Protein AF-A0AAU5LEP9-F1 (afdb_monomer)

Structure (mmCIF, N/CA/C/O backbone):
data_AF-A0AAU5LEP9-F1
#
_entry.id   AF-A0AAU5LEP9-F1
#
loop_
_atom_site.group_PDB
_atom_site.id
_atom_site.type_symbol
_atom_site.label_atom_id
_atom_site.label_alt_id
_atom_site.label_comp_id
_atom_site.label_asym_id
_atom_site.label_entity_id
_atom_site.label_seq_id
_atom_site.pdbx_PDB_ins_code
_atom_site.Cartn_x
_atom_site.Cartn_y
_atom_site.Cartn_z
_atom_site.occupancy
_atom_site.B_iso_or_equiv
_atom_site.auth_seq_id
_atom_site.auth_comp_id
_atom_site.auth_asym_id
_atom_site.auth_atom_id
_atom_site.pdbx_PDB_model_num
ATOM 1 N N . MET A 1 1 ? 32.555 8.296 -29.592 1.00 71.25 1 MET A N 1
ATOM 2 C CA . MET A 1 1 ? 33.425 7.121 -29.813 1.00 71.25 1 MET A CA 1
ATOM 3 C C . MET A 1 1 ? 34.343 7.426 -30.982 1.00 71.25 1 MET A C 1
ATOM 5 O O . MET A 1 1 ? 33.878 8.057 -31.926 1.00 71.25 1 MET A O 1
ATOM 9 N N . ASP A 1 2 ? 35.623 7.066 -30.902 1.00 77.25 2 ASP A N 1
ATOM 10 C CA . ASP A 1 2 ? 36.564 7.292 -32.003 1.00 77.25 2 ASP A CA 1
ATOM 11 C C . ASP A 1 2 ? 36.449 6.210 -33.101 1.00 77.25 2 ASP A C 1
ATOM 13 O O . ASP A 1 2 ? 35.769 5.192 -32.953 1.00 77.25 2 ASP A O 1
ATOM 17 N N . ALA A 1 3 ? 37.080 6.459 -34.250 1.00 83.44 3 ALA A N 1
ATOM 18 C CA . ALA A 1 3 ? 37.049 5.555 -35.401 1.00 83.44 3 ALA A CA 1
ATOM 19 C C . ALA A 1 3 ? 37.913 4.290 -35.219 1.00 83.44 3 ALA A C 1
ATOM 21 O O . ALA A 1 3 ? 37.859 3.381 -36.049 1.00 83.44 3 ALA A O 1
ATOM 22 N N . GLU A 1 4 ? 38.764 4.240 -34.196 1.00 87.69 4 GLU A N 1
ATOM 23 C CA . GLU A 1 4 ? 39.591 3.075 -33.886 1.00 87.69 4 GLU A CA 1
ATOM 24 C C . GLU A 1 4 ? 38.770 2.035 -33.127 1.00 87.69 4 GLU A C 1
ATOM 26 O O . GLU A 1 4 ? 38.706 0.884 -33.559 1.00 87.69 4 GLU A O 1
ATOM 31 N N . GLU A 1 5 ? 38.027 2.462 -32.108 1.00 88.69 5 GLU A N 1
ATOM 32 C CA . GLU A 1 5 ? 37.126 1.592 -31.355 1.00 88.69 5 GLU A CA 1
ATOM 33 C C . GLU A 1 5 ? 36.006 1.040 -32.245 1.00 88.69 5 GLU A C 1
ATOM 35 O O . GLU A 1 5 ? 35.699 -0.150 -32.204 1.00 88.69 5 GLU A O 1
ATOM 40 N N . ALA A 1 6 ? 35.456 1.856 -33.153 1.00 90.12 6 ALA A N 1
ATOM 41 C CA . ALA A 1 6 ? 34.481 1.369 -34.128 1.00 90.12 6 ALA A CA 1
ATOM 42 C C . ALA A 1 6 ? 35.059 0.253 -35.024 1.00 90.12 6 ALA A C 1
ATOM 44 O O . ALA A 1 6 ? 34.376 -0.740 -35.278 1.00 90.12 6 ALA A O 1
ATOM 45 N N . ARG A 1 7 ? 36.312 0.383 -35.487 1.00 92.25 7 ARG A N 1
ATOM 46 C CA . ARG A 1 7 ? 36.990 -0.655 -36.289 1.00 92.25 7 ARG A CA 1
ATOM 47 C C . ARG A 1 7 ? 37.258 -1.915 -35.473 1.00 92.25 7 ARG A C 1
ATOM 49 O O . ARG A 1 7 ? 37.045 -3.010 -35.985 1.00 92.25 7 ARG A O 1
ATOM 56 N N . ARG A 1 8 ? 37.671 -1.760 -34.214 1.00 92.94 8 ARG A N 1
ATOM 57 C CA . ARG A 1 8 ? 37.879 -2.874 -33.285 1.00 92.94 8 ARG A CA 1
ATOM 58 C C . ARG A 1 8 ? 36.593 -3.667 -33.055 1.00 92.94 8 ARG A C 1
ATOM 60 O O . ARG A 1 8 ? 36.632 -4.889 -33.128 1.00 92.94 8 ARG A O 1
ATOM 67 N N . LEU A 1 9 ? 35.465 -2.988 -32.838 1.00 93.62 9 LEU A N 1
ATOM 68 C CA . LEU A 1 9 ? 34.163 -3.643 -32.680 1.00 93.62 9 LEU A CA 1
ATOM 69 C C . LEU A 1 9 ? 3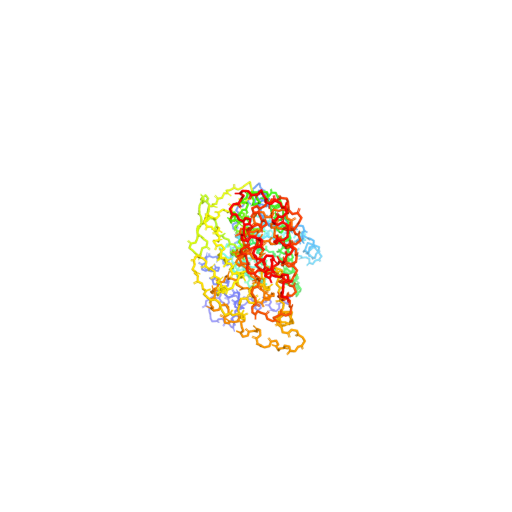3.756 -4.417 -33.941 1.00 93.62 9 LEU A C 1
ATOM 71 O O . LEU A 1 9 ? 33.278 -5.538 -33.823 1.00 93.62 9 LEU A O 1
ATOM 75 N N . ASN A 1 10 ? 33.983 -3.865 -35.141 1.00 94.06 10 ASN A N 1
ATOM 76 C CA . ASN A 1 10 ? 33.686 -4.579 -36.392 1.00 94.06 10 ASN A CA 1
ATOM 77 C C . ASN A 1 10 ? 34.559 -5.836 -36.559 1.00 94.06 10 ASN A C 1
ATOM 79 O O . ASN A 1 10 ? 34.037 -6.887 -36.911 1.00 94.06 10 ASN A O 1
ATOM 83 N N . ALA A 1 11 ? 35.860 -5.751 -36.259 1.00 93.31 11 ALA A N 1
ATOM 84 C CA . ALA A 1 11 ? 36.746 -6.915 -36.315 1.00 93.31 11 ALA A CA 1
ATOM 85 C C . ALA A 1 11 ? 36.320 -8.005 -35.318 1.00 93.31 11 ALA A C 1
ATOM 87 O O . ALA A 1 11 ? 36.227 -9.172 -35.686 1.00 93.31 11 ALA A O 1
ATOM 88 N N . LEU A 1 12 ? 35.992 -7.617 -34.080 1.00 93.69 12 LEU A N 1
ATOM 89 C CA . LEU A 1 12 ? 35.487 -8.540 -33.064 1.00 93.69 12 LEU A CA 1
ATOM 90 C C . LEU A 1 12 ? 34.179 -9.214 -33.503 1.00 93.69 12 LEU A C 1
ATOM 92 O O . LEU A 1 12 ? 34.022 -10.422 -33.348 1.00 93.69 12 LEU A O 1
ATOM 96 N N . TYR A 1 13 ? 33.251 -8.444 -34.067 1.00 95.12 13 TYR A N 1
ATOM 97 C CA . TYR A 1 13 ? 31.997 -8.959 -34.606 1.00 95.12 13 TYR A CA 1
ATOM 98 C C . TYR A 1 13 ? 32.233 -10.013 -35.700 1.00 95.12 13 TYR A C 1
ATOM 100 O O . TYR A 1 13 ? 31.661 -11.102 -35.638 1.00 95.12 13 TYR A O 1
ATOM 108 N N . ASP A 1 14 ? 33.122 -9.733 -36.659 1.00 93.75 14 ASP A N 1
ATOM 109 C CA . ASP A 1 14 ? 33.460 -10.666 -37.741 1.00 93.75 14 ASP A CA 1
ATOM 110 C C . ASP A 1 14 ? 34.124 -11.946 -37.224 1.00 93.75 14 ASP A C 1
ATOM 112 O O . ASP A 1 14 ? 33.828 -13.040 -37.705 1.00 93.75 14 ASP A O 1
ATOM 116 N N . GLU A 1 15 ? 34.997 -11.831 -36.223 1.00 92.25 15 GLU A N 1
ATOM 117 C CA . GLU A 1 15 ? 35.647 -12.981 -35.593 1.00 92.25 15 GLU A CA 1
ATOM 118 C C . GLU A 1 15 ? 34.644 -13.893 -34.876 1.00 92.25 15 GLU A C 1
ATOM 120 O O . GLU A 1 15 ? 34.726 -15.118 -35.006 1.00 92.25 15 GLU A O 1
ATOM 125 N N . VAL A 1 16 ? 33.696 -13.305 -34.138 1.00 89.75 16 VAL A N 1
ATOM 126 C CA . VAL A 1 16 ? 32.682 -14.048 -33.377 1.00 89.75 16 VAL A CA 1
ATOM 127 C C . VAL A 1 16 ? 31.670 -14.711 -34.312 1.00 89.75 16 VAL A C 1
ATOM 129 O O . VAL A 1 16 ? 31.417 -15.908 -34.176 1.00 89.75 16 VAL A O 1
ATOM 132 N N . LEU A 1 17 ? 31.118 -13.981 -35.287 1.00 89.31 17 LEU A N 1
ATOM 133 C CA . LEU A 1 17 ? 30.141 -14.550 -36.226 1.00 89.31 17 LEU A CA 1
ATOM 134 C C . LEU A 1 17 ? 30.777 -15.469 -37.277 1.00 89.31 17 LEU A C 1
ATOM 136 O O . LEU A 1 17 ? 30.109 -16.362 -37.795 1.00 89.31 17 LEU A O 1
ATOM 140 N N . GLY A 1 18 ? 32.069 -15.303 -37.566 1.00 84.94 18 GLY A N 1
ATOM 141 C CA . GLY A 1 18 ? 32.828 -16.166 -38.473 1.00 84.94 18 GLY A CA 1
ATOM 142 C C . GLY A 1 18 ? 33.143 -17.563 -37.918 1.00 84.94 18 GLY A C 1
ATOM 143 O O . GLY A 1 18 ? 33.722 -18.377 -38.636 1.00 84.94 18 GLY A O 1
ATOM 144 N N . GLY A 1 19 ? 32.794 -17.859 -36.657 1.00 74.88 19 GLY A N 1
ATOM 145 C CA . GLY A 1 19 ? 32.989 -19.174 -36.026 1.00 74.88 19 GLY A CA 1
ATOM 146 C C . GLY A 1 19 ? 34.446 -19.516 -35.681 1.00 74.88 19 GLY A C 1
ATOM 147 O O . GLY A 1 19 ? 34.755 -20.668 -35.366 1.00 74.88 19 GLY A O 1
ATOM 148 N N . GLY A 1 20 ? 35.350 -18.535 -35.760 1.00 75.25 20 GLY A N 1
ATOM 149 C CA . GLY A 1 20 ? 36.759 -18.670 -35.396 1.00 75.25 20 GLY A CA 1
ATOM 150 C C . GLY A 1 20 ? 37.016 -18.447 -33.903 1.00 75.25 20 GLY A C 1
ATOM 151 O O . GLY A 1 20 ? 36.117 -18.151 -33.120 1.00 75.25 20 GLY A O 1
ATOM 152 N N . ARG A 1 21 ? 38.282 -18.565 -33.483 1.00 76.06 21 ARG A N 1
ATOM 153 C CA . ARG A 1 21 ? 38.690 -18.148 -32.134 1.00 76.06 21 ARG A CA 1
ATOM 154 C C . ARG A 1 21 ? 38.796 -16.623 -32.098 1.00 76.06 21 ARG A C 1
ATOM 156 O O . ARG A 1 21 ? 39.754 -16.083 -32.645 1.00 76.06 21 ARG A O 1
ATOM 163 N N . ALA A 1 22 ? 37.842 -15.965 -31.445 1.00 82.69 22 ALA A N 1
ATOM 164 C CA . ALA A 1 22 ? 37.848 -14.515 -31.283 1.00 82.69 22 ALA A CA 1
ATOM 165 C C . ALA A 1 22 ? 39.036 -14.032 -30.433 1.00 82.69 22 ALA A C 1
ATOM 167 O O . ALA A 1 22 ? 39.477 -14.702 -29.492 1.00 82.69 22 ALA A O 1
ATOM 168 N N . SER A 1 23 ? 39.566 -12.865 -30.792 1.00 81.88 23 SER A N 1
ATOM 169 C CA . SER A 1 23 ? 40.696 -12.204 -30.133 1.00 81.88 23 SER A CA 1
ATOM 170 C C . SER A 1 23 ? 40.325 -11.575 -28.786 1.00 81.88 23 SER A C 1
ATOM 172 O O . SER A 1 23 ? 41.196 -11.363 -27.941 1.00 81.88 23 SER A O 1
ATOM 174 N N . ALA A 1 24 ? 39.036 -11.308 -28.573 1.00 88.38 24 ALA A N 1
ATOM 175 C CA . ALA A 1 24 ? 38.449 -10.813 -27.336 1.00 88.38 24 ALA A CA 1
ATOM 176 C C . ALA A 1 24 ? 37.007 -11.327 -27.193 1.00 88.38 24 ALA A C 1
ATOM 178 O O . ALA A 1 24 ? 36.455 -11.919 -28.118 1.00 88.38 24 ALA A O 1
ATOM 179 N N . GLU A 1 25 ? 36.392 -11.081 -26.039 1.00 88.69 25 GLU A N 1
ATOM 180 C CA . GLU A 1 25 ? 34.965 -11.334 -25.825 1.00 88.69 25 GLU A CA 1
ATOM 181 C C . GLU A 1 25 ? 34.179 -10.014 -25.922 1.00 88.69 25 GLU A C 1
ATOM 183 O O . GLU A 1 25 ? 34.661 -8.984 -25.430 1.00 88.69 25 GLU A O 1
ATOM 188 N N . PRO A 1 26 ? 32.981 -10.008 -26.543 1.00 92.38 26 PRO A N 1
ATOM 189 C CA . PRO A 1 26 ? 32.075 -8.865 -26.477 1.00 92.38 26 PRO A CA 1
ATOM 190 C C . PRO A 1 26 ? 31.687 -8.544 -25.029 1.00 92.38 26 PRO A C 1
ATOM 192 O O . PRO A 1 26 ? 31.791 -9.388 -24.137 1.00 92.38 26 PRO A O 1
ATOM 195 N N . ARG A 1 27 ? 31.179 -7.327 -24.783 1.00 95.44 27 ARG A N 1
ATOM 196 C CA . ARG A 1 27 ? 30.597 -6.997 -23.470 1.00 95.44 27 ARG A CA 1
ATOM 197 C C . ARG A 1 27 ? 29.528 -8.044 -23.111 1.00 95.44 27 ARG A C 1
ATOM 199 O O . ARG A 1 27 ? 28.747 -8.385 -23.998 1.00 95.44 27 ARG A O 1
ATOM 206 N N . PRO A 1 28 ? 29.414 -8.492 -21.846 1.00 96.69 28 PRO A N 1
ATOM 207 C CA . PRO A 1 28 ? 28.489 -9.567 -21.473 1.00 96.69 28 PRO A CA 1
ATOM 208 C C . PRO A 1 28 ? 27.051 -9.350 -21.964 1.00 96.69 28 PRO A C 1
ATOM 210 O O . PRO A 1 28 ? 26.489 -10.219 -22.620 1.00 96.69 28 PRO A O 1
ATOM 213 N N . VAL A 1 29 ? 26.507 -8.141 -21.777 1.00 97.06 29 VAL A N 1
ATOM 214 C CA . VAL A 1 29 ? 25.155 -7.780 -22.246 1.00 97.06 29 VAL A CA 1
ATOM 215 C C . VAL A 1 29 ? 24.982 -7.919 -23.767 1.00 97.06 29 VAL A C 1
ATOM 217 O O . VAL A 1 29 ? 23.912 -8.302 -24.233 1.00 97.06 29 VAL A O 1
ATOM 220 N N . VAL A 1 30 ? 26.038 -7.647 -24.542 1.00 97.94 30 VAL A N 1
ATOM 221 C CA . VAL A 1 30 ? 26.045 -7.768 -26.007 1.00 97.94 30 VAL A CA 1
ATOM 222 C C . VAL A 1 30 ? 26.146 -9.235 -26.409 1.00 97.94 30 VAL A C 1
ATOM 224 O O . VAL A 1 30 ? 25.357 -9.685 -27.230 1.00 97.94 30 VAL A O 1
ATOM 227 N N . ALA A 1 31 ? 27.057 -9.999 -25.799 1.00 96.75 31 ALA A N 1
ATOM 228 C CA . ALA A 1 31 ? 27.207 -11.428 -26.071 1.00 96.75 31 ALA A CA 1
ATOM 229 C C . ALA A 1 31 ? 25.910 -12.208 -25.781 1.00 96.75 31 ALA A C 1
ATOM 231 O O . ALA A 1 31 ? 25.465 -13.007 -26.604 1.00 96.75 31 ALA A O 1
ATOM 232 N N . GLU A 1 32 ? 25.264 -11.929 -24.645 1.00 97.88 32 GLU A N 1
ATOM 233 C CA . GLU A 1 32 ? 23.975 -12.525 -24.279 1.00 97.88 32 GLU A CA 1
ATOM 234 C C . GLU A 1 32 ? 22.858 -12.125 -25.255 1.00 97.88 32 GLU A C 1
ATOM 236 O O . GLU A 1 32 ? 22.037 -12.959 -25.637 1.00 97.88 32 GLU A O 1
ATOM 241 N N . SER A 1 33 ? 22.832 -10.861 -25.688 1.00 98.19 33 SER A N 1
ATOM 242 C CA . SER A 1 33 ? 21.864 -10.370 -26.674 1.00 98.19 33 SER A CA 1
ATOM 243 C C . SER A 1 33 ? 22.073 -11.001 -28.056 1.00 98.19 33 SER A C 1
ATOM 245 O O . SER A 1 33 ? 21.102 -11.432 -28.681 1.00 98.19 33 SER A O 1
ATOM 247 N N . TRP A 1 34 ? 23.323 -11.150 -28.514 1.00 97.69 34 TRP A N 1
ATOM 248 C CA . TRP A 1 34 ? 23.648 -11.869 -29.752 1.00 97.69 34 TRP A CA 1
ATOM 249 C C . TRP A 1 34 ? 23.181 -13.313 -29.674 1.00 97.69 34 TRP A C 1
ATOM 251 O O . TRP A 1 34 ? 22.554 -13.803 -30.608 1.00 97.69 34 TRP A O 1
ATOM 261 N N . GLN A 1 35 ? 23.418 -13.984 -28.546 1.00 96.56 35 GLN A N 1
ATOM 262 C CA . GLN A 1 35 ? 22.963 -15.353 -28.344 1.00 96.56 35 GLN A CA 1
ATOM 263 C C . GLN A 1 35 ? 21.434 -15.471 -28.451 1.00 96.56 35 GLN A C 1
ATOM 265 O O . GLN A 1 35 ? 20.952 -16.358 -29.155 1.00 96.56 35 GLN A O 1
ATOM 270 N N . ARG A 1 36 ? 20.668 -14.584 -27.796 1.00 97.75 36 ARG A N 1
ATOM 271 C CA . ARG A 1 36 ? 19.194 -14.575 -27.885 1.00 97.75 36 ARG A CA 1
ATOM 272 C C . ARG A 1 36 ? 18.707 -14.293 -29.306 1.00 97.75 36 ARG A C 1
ATOM 274 O O . ARG A 1 36 ? 17.861 -15.020 -29.818 1.00 97.75 36 ARG A O 1
ATOM 281 N N . SER A 1 37 ? 19.290 -13.292 -29.955 1.00 97.88 37 SER A N 1
ATOM 282 C CA . SER A 1 37 ? 18.931 -12.870 -31.312 1.00 97.88 37 SER A CA 1
ATOM 283 C C . SER A 1 37 ? 19.222 -13.955 -32.362 1.00 97.88 37 SER A C 1
ATOM 285 O O . SER A 1 37 ? 18.387 -14.252 -33.212 1.00 97.88 37 SER A O 1
ATOM 287 N N . LEU A 1 38 ? 20.386 -14.609 -32.279 1.00 95.94 38 LEU A N 1
ATOM 288 C CA . LEU A 1 38 ? 20.758 -15.715 -33.168 1.00 95.94 38 LEU A CA 1
ATOM 289 C C . LEU A 1 38 ? 19.913 -16.968 -32.901 1.00 95.94 38 LEU A C 1
ATOM 291 O O . LEU A 1 38 ? 19.551 -17.675 -33.840 1.00 95.94 38 LEU A O 1
ATOM 295 N N . ALA A 1 39 ? 19.552 -17.235 -31.641 1.00 96.94 39 ALA A N 1
ATOM 296 C CA . ALA A 1 39 ? 18.616 -18.307 -31.300 1.00 96.94 39 ALA A CA 1
ATOM 297 C C . ALA A 1 39 ? 17.210 -18.057 -31.878 1.00 96.94 39 ALA A C 1
ATOM 299 O O . ALA A 1 39 ? 16.532 -19.013 -32.251 1.00 96.94 39 ALA A O 1
ATOM 300 N N . ALA A 1 40 ? 16.807 -16.789 -32.013 1.00 96.50 40 ALA A N 1
ATOM 301 C CA . ALA A 1 40 ? 15.598 -16.365 -32.720 1.00 96.50 40 ALA A CA 1
ATOM 302 C C . ALA A 1 40 ? 15.747 -16.350 -34.258 1.00 96.50 40 ALA A C 1
ATOM 304 O O . ALA A 1 40 ? 14.814 -15.973 -34.958 1.00 96.50 40 ALA A O 1
ATOM 305 N N . GLN A 1 41 ? 16.890 -16.801 -34.791 1.00 96.38 41 GLN A N 1
ATOM 306 C CA . GLN A 1 41 ? 17.184 -16.889 -36.226 1.00 96.38 41 GLN A CA 1
ATOM 307 C C . GLN A 1 41 ? 17.194 -15.539 -36.958 1.00 96.38 41 GLN A C 1
ATOM 309 O O . GLN A 1 41 ? 16.933 -15.485 -38.160 1.00 96.38 41 GLN A O 1
ATOM 314 N N . VAL A 1 42 ? 17.533 -14.453 -36.259 1.00 96.50 42 VAL A N 1
ATOM 315 C CA . VAL A 1 42 ? 17.738 -13.157 -36.912 1.00 96.50 42 VAL A CA 1
ATOM 316 C C . VAL A 1 42 ? 18.974 -13.224 -37.808 1.00 96.50 42 VAL A C 1
ATOM 318 O O . VAL A 1 42 ? 20.071 -13.538 -37.341 1.00 96.50 42 VAL A O 1
ATOM 321 N N . ASP A 1 43 ? 18.793 -12.901 -39.089 1.00 95.56 43 ASP A N 1
ATOM 322 C CA . ASP A 1 43 ? 19.881 -12.783 -40.060 1.00 95.56 43 ASP A CA 1
ATOM 323 C C . ASP A 1 43 ? 20.710 -11.511 -39.779 1.00 95.56 43 ASP A C 1
ATOM 325 O O . ASP A 1 43 ? 20.159 -10.407 -39.803 1.00 95.56 43 ASP A O 1
ATOM 329 N N . PRO A 1 44 ? 22.028 -11.611 -39.530 1.00 95.19 44 PRO A N 1
ATOM 330 C CA . PRO A 1 44 ? 22.898 -10.445 -39.374 1.00 95.19 44 PRO A CA 1
ATOM 331 C C . PRO A 1 44 ? 22.940 -9.499 -40.595 1.00 95.19 44 PRO A C 1
ATOM 333 O O . PRO A 1 44 ? 23.306 -8.328 -40.457 1.00 95.19 44 PRO A O 1
ATOM 336 N N . GLU A 1 45 ? 22.535 -9.976 -41.777 1.00 95.00 45 GLU A N 1
ATOM 337 C CA . GLU A 1 45 ? 22.407 -9.191 -43.014 1.00 95.00 45 GLU A CA 1
ATOM 338 C C . GLU A 1 45 ? 20.965 -8.722 -43.294 1.00 95.00 45 GLU A C 1
ATOM 340 O O . GLU A 1 45 ? 20.670 -8.251 -44.394 1.00 95.00 45 GLU A O 1
ATOM 345 N N . LEU A 1 46 ? 20.053 -8.833 -42.319 1.00 92.12 46 LEU A N 1
ATOM 346 C CA . LEU A 1 46 ? 18.643 -8.474 -42.482 1.00 92.12 46 LEU A CA 1
ATOM 347 C C . LEU A 1 46 ? 18.459 -7.035 -43.001 1.00 92.12 46 LEU A C 1
ATOM 349 O O . LEU A 1 46 ? 19.025 -6.068 -42.483 1.00 92.12 46 LEU A O 1
ATOM 353 N N . ASP A 1 47 ? 17.610 -6.890 -44.019 1.00 84.75 47 ASP A N 1
ATOM 354 C CA . ASP A 1 47 ? 17.372 -5.603 -44.673 1.00 84.75 47 ASP A CA 1
ATOM 355 C C . ASP A 1 47 ? 16.448 -4.673 -43.878 1.00 84.75 47 ASP A C 1
ATOM 357 O O . ASP A 1 47 ? 16.701 -3.467 -43.816 1.00 84.75 47 ASP A O 1
ATOM 361 N N . ALA A 1 48 ? 15.376 -5.215 -43.293 1.00 85.19 48 ALA A N 1
ATOM 362 C CA . ALA A 1 48 ? 14.384 -4.463 -42.530 1.00 85.19 48 ALA A CA 1
ATOM 363 C C . ALA A 1 48 ? 13.624 -5.373 -41.541 1.00 85.19 48 ALA A C 1
ATOM 365 O O . ALA A 1 48 ? 13.414 -6.550 -41.844 1.00 85.19 48 ALA A O 1
ATOM 366 N N . PRO A 1 49 ? 13.163 -4.835 -40.397 1.00 84.75 49 PRO A N 1
ATOM 367 C CA . PRO A 1 49 ? 12.280 -5.544 -39.485 1.00 84.75 49 PRO A CA 1
ATOM 368 C C . PRO A 1 49 ? 10.840 -5.636 -40.019 1.00 84.75 49 PRO A C 1
ATOM 370 O O . PRO A 1 49 ? 10.449 -4.874 -40.912 1.00 84.75 49 PRO A O 1
ATOM 373 N N . PRO A 1 50 ? 10.002 -6.503 -39.423 1.00 80.44 50 PRO A N 1
ATOM 374 C CA . PRO A 1 50 ? 8.566 -6.509 -39.671 1.00 80.44 50 PRO A CA 1
ATOM 375 C C . PRO A 1 50 ? 7.900 -5.169 -39.308 1.00 80.44 50 PRO A C 1
ATOM 377 O O . PRO A 1 50 ? 8.112 -4.620 -38.223 1.00 80.44 50 PRO A O 1
ATOM 380 N N . VAL A 1 51 ? 7.029 -4.678 -40.195 1.00 82.25 51 VAL A N 1
ATOM 381 C CA . VAL A 1 51 ? 6.107 -3.561 -39.926 1.00 82.25 51 VAL A CA 1
ATOM 382 C C . VAL A 1 51 ? 4.720 -4.137 -39.674 1.00 82.25 51 VAL A C 1
ATOM 384 O O . VAL A 1 51 ? 4.139 -4.757 -40.563 1.00 82.25 51 VAL A O 1
ATOM 387 N N . VAL A 1 52 ? 4.206 -3.957 -38.457 1.00 77.50 52 VAL A N 1
ATOM 388 C CA . VAL A 1 52 ? 2.974 -4.620 -37.994 1.00 77.50 52 VAL A CA 1
ATOM 389 C C . VAL A 1 52 ? 1.749 -3.728 -38.141 1.00 77.50 52 VAL A C 1
ATOM 391 O O . VAL A 1 52 ? 0.676 -4.219 -38.488 1.00 77.50 52 VAL A O 1
ATOM 394 N N . TYR A 1 53 ? 1.903 -2.419 -37.938 1.00 78.50 53 TYR A N 1
ATOM 395 C CA . TYR A 1 53 ? 0.801 -1.469 -38.058 1.00 78.50 53 TYR A CA 1
ATOM 396 C C . TYR A 1 53 ? 1.096 -0.390 -39.095 1.00 78.50 53 TYR A C 1
ATOM 398 O O . TYR A 1 53 ? 2.135 0.267 -39.058 1.00 78.50 53 TYR A O 1
ATOM 406 N N . GLY A 1 54 ? 0.135 -0.186 -39.997 1.00 75.12 54 GLY A N 1
ATOM 407 C CA . GLY A 1 54 ? 0.060 1.013 -40.822 1.00 75.12 54 GLY A CA 1
ATOM 408 C C . GLY A 1 54 ? -0.320 2.246 -39.995 1.00 75.12 54 GLY A C 1
ATOM 409 O O . GLY A 1 54 ? -0.762 2.148 -38.846 1.00 75.12 54 GLY A O 1
ATOM 410 N N . ALA A 1 55 ? -0.161 3.429 -40.593 1.00 72.00 55 ALA A N 1
ATOM 411 C CA . ALA A 1 55 ? -0.433 4.708 -39.930 1.00 72.00 55 ALA A CA 1
ATOM 412 C C . ALA A 1 55 ? -1.889 4.857 -39.438 1.00 72.00 55 ALA A C 1
ATOM 414 O O . ALA A 1 55 ? -2.144 5.590 -38.487 1.00 72.00 55 ALA A O 1
ATOM 415 N N . ASP A 1 56 ? -2.827 4.154 -40.070 1.00 74.38 56 ASP A N 1
ATOM 416 C CA . ASP A 1 56 ? -4.257 4.124 -39.763 1.00 74.38 56 ASP A CA 1
ATOM 417 C C . ASP A 1 56 ? -4.582 3.396 -38.450 1.00 74.38 56 ASP A C 1
ATOM 419 O O . ASP A 1 56 ? -5.461 3.833 -37.712 1.00 74.38 56 ASP A O 1
ATOM 423 N N . ARG A 1 57 ? -3.847 2.328 -38.118 1.00 82.69 57 ARG A N 1
ATOM 424 C CA . ARG A 1 57 ? -4.054 1.542 -36.888 1.00 82.69 57 ARG A CA 1
ATOM 425 C C . ARG A 1 57 ? -3.190 1.986 -35.715 1.00 82.69 57 ARG A C 1
ATOM 427 O O . ARG A 1 57 ? -3.564 1.785 -34.563 1.00 82.69 57 ARG A O 1
ATOM 434 N N . LEU A 1 58 ? -2.055 2.628 -35.987 1.00 90.12 58 LEU A N 1
ATOM 435 C CA . LEU A 1 58 ? -1.129 3.058 -34.941 1.00 90.12 58 LEU A CA 1
ATOM 436 C C . LEU A 1 58 ? -1.725 4.136 -34.017 1.00 90.12 58 LEU A C 1
ATOM 438 O O . LEU A 1 58 ? -1.340 4.223 -32.854 1.00 90.12 58 LEU A O 1
ATOM 442 N N . ALA A 1 59 ? -2.669 4.946 -34.506 1.00 90.00 59 ALA A N 1
ATOM 443 C CA . ALA A 1 59 ? -3.345 5.956 -33.691 1.00 90.00 59 ALA A CA 1
ATOM 444 C C . ALA A 1 59 ? -4.133 5.333 -32.522 1.00 90.00 59 ALA A C 1
ATOM 446 O O . ALA A 1 59 ? -3.990 5.790 -31.391 1.00 90.00 59 ALA A O 1
ATOM 447 N N . GLU A 1 60 ? -4.880 4.255 -32.781 1.00 90.06 60 GLU A N 1
ATOM 448 C CA . GLU A 1 60 ? -5.660 3.524 -31.768 1.00 90.06 60 GLU A CA 1
ATOM 449 C C . GLU A 1 60 ? -4.734 2.886 -30.716 1.00 90.06 60 GLU A C 1
ATOM 451 O O . GLU A 1 60 ? -4.956 2.997 -29.507 1.00 90.06 60 GLU A O 1
ATOM 456 N N . VAL A 1 61 ? -3.633 2.275 -31.173 1.00 92.75 61 VAL A N 1
ATOM 457 C CA . VAL A 1 61 ? -2.614 1.691 -30.286 1.00 92.75 61 VAL A CA 1
ATOM 458 C C . VAL A 1 61 ? -2.002 2.768 -29.387 1.00 92.75 61 VAL A C 1
ATOM 460 O O . VAL A 1 61 ? -1.923 2.583 -28.178 1.00 92.75 61 VAL A O 1
ATOM 463 N N . ARG A 1 62 ? -1.625 3.925 -29.947 1.00 95.12 62 ARG A N 1
ATOM 464 C CA . ARG A 1 62 ? -1.071 5.053 -29.182 1.00 95.12 62 ARG A CA 1
ATOM 465 C C . ARG A 1 62 ? -2.043 5.585 -28.141 1.00 95.12 62 ARG A C 1
ATOM 467 O O . ARG A 1 62 ? -1.620 5.841 -27.024 1.00 95.12 62 ARG A O 1
ATOM 474 N N . GLU A 1 63 ? -3.309 5.775 -28.500 1.00 93.75 63 GLU A N 1
ATOM 475 C CA . GLU A 1 63 ? -4.305 6.365 -27.600 1.00 93.75 63 GLU A CA 1
ATOM 476 C C . GLU A 1 63 ? -4.523 5.504 -26.350 1.00 93.75 63 GLU A C 1
ATOM 478 O O . GLU A 1 63 ? -4.575 6.033 -25.240 1.00 93.75 63 GLU A O 1
ATOM 483 N N . SER A 1 64 ? -4.566 4.182 -26.531 1.00 92.56 64 SER A N 1
ATOM 484 C CA . SER A 1 64 ? -4.744 3.213 -25.443 1.00 92.56 64 SER A CA 1
ATOM 485 C C . SER A 1 64 ? -3.473 2.923 -24.631 1.00 92.56 64 SER A C 1
ATOM 487 O O . SER A 1 64 ? -3.560 2.373 -23.532 1.00 92.56 64 SER A O 1
ATOM 489 N N . HIS A 1 65 ? -2.288 3.283 -25.136 1.00 97.00 65 HIS A N 1
ATOM 490 C CA . HIS A 1 65 ? -1.026 2.923 -24.497 1.00 97.00 65 HIS A CA 1
ATOM 491 C C . HIS A 1 65 ? -0.724 3.803 -23.265 1.00 97.00 65 HIS A C 1
ATOM 493 O O . HIS A 1 65 ? -0.754 5.032 -23.379 1.00 97.00 65 HIS A O 1
ATOM 499 N N . PRO A 1 66 ? -0.306 3.237 -22.111 1.00 95.75 66 PRO A N 1
ATOM 500 C CA . PRO A 1 66 ? -0.049 4.013 -20.890 1.00 95.75 66 PRO A CA 1
ATOM 501 C C . PRO A 1 66 ? 0.966 5.154 -21.065 1.00 95.75 66 PRO A C 1
ATOM 503 O O . PRO A 1 66 ? 0.802 6.237 -20.503 1.00 95.75 66 PRO A O 1
ATOM 506 N N . LEU A 1 67 ? 1.995 4.948 -21.898 1.00 97.50 67 LEU A N 1
ATOM 507 C CA . LEU A 1 67 ? 3.021 5.969 -22.163 1.00 97.50 67 LEU A CA 1
ATOM 508 C C . LEU A 1 67 ? 2.488 7.224 -22.874 1.00 97.50 67 LEU A C 1
ATOM 510 O O . LEU A 1 67 ? 3.140 8.266 -22.822 1.00 97.50 67 LEU A O 1
ATOM 514 N N . ASN A 1 68 ? 1.299 7.173 -23.482 1.00 97.56 68 ASN A N 1
ATOM 515 C CA . ASN A 1 68 ? 0.670 8.345 -24.091 1.00 97.56 68 ASN A CA 1
ATOM 516 C C . ASN A 1 68 ? 0.430 9.463 -23.064 1.00 97.56 68 ASN A C 1
ATOM 518 O O . ASN A 1 68 ? 0.671 10.635 -23.351 1.00 97.56 68 ASN A O 1
ATOM 522 N N . ALA A 1 69 ? 0.050 9.101 -21.832 1.00 96.38 69 ALA A N 1
ATOM 523 C CA . ALA A 1 69 ? -0.210 10.054 -20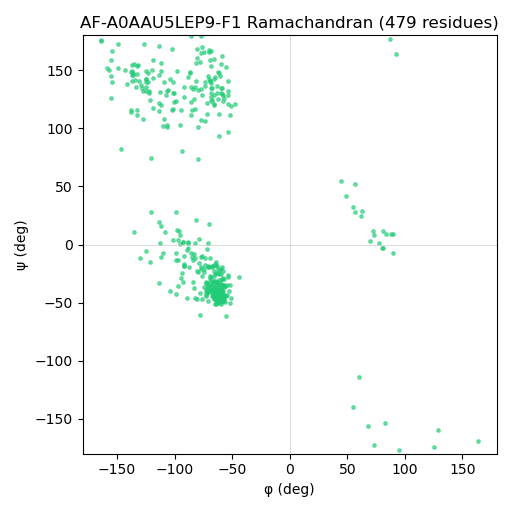.752 1.00 96.38 69 ALA A CA 1
ATOM 524 C C . ALA A 1 69 ? 1.049 10.816 -20.292 1.00 96.38 69 ALA A C 1
ATOM 526 O O . ALA A 1 69 ? 0.947 11.915 -19.746 1.00 96.38 69 ALA A O 1
ATOM 527 N N . VAL A 1 70 ? 2.238 10.254 -20.527 1.00 97.25 70 VAL A N 1
ATOM 528 C CA . VAL A 1 70 ? 3.535 10.829 -20.122 1.00 97.25 70 VAL A CA 1
ATOM 529 C C . VAL A 1 70 ? 4.401 11.271 -21.298 1.00 97.25 70 VAL A C 1
ATOM 531 O O . VAL A 1 70 ? 5.475 11.840 -21.099 1.00 97.25 70 VAL A O 1
ATOM 534 N N . LEU A 1 71 ? 3.905 11.116 -22.526 1.00 96.62 71 LEU A N 1
ATOM 535 C CA . LEU A 1 71 ? 4.564 11.595 -23.735 1.00 96.62 71 LEU A CA 1
ATOM 536 C C . LEU A 1 71 ? 4.950 13.087 -23.672 1.00 96.62 71 LEU A C 1
ATOM 538 O O . LEU A 1 71 ? 6.062 13.408 -24.093 1.00 96.62 71 LEU A O 1
ATOM 542 N N . PRO A 1 72 ? 4.132 14.016 -23.124 1.00 95.44 72 PRO A N 1
ATOM 543 C CA . PRO A 1 72 ? 4.539 15.419 -23.000 1.00 95.44 72 PRO A CA 1
ATOM 544 C C . PRO A 1 72 ? 5.812 15.618 -22.163 1.00 95.44 72 PRO A C 1
ATOM 546 O O . PRO A 1 72 ? 6.669 16.420 -22.529 1.00 95.44 72 PRO A O 1
ATOM 549 N N . VAL A 1 73 ? 5.960 14.859 -21.075 1.00 94.94 73 VAL A N 1
ATOM 550 C CA . VAL A 1 73 ? 7.134 14.911 -20.190 1.00 94.94 73 VAL A CA 1
ATOM 551 C C . VAL A 1 73 ? 8.366 14.334 -20.887 1.00 94.94 73 VAL A C 1
ATOM 553 O O . VAL A 1 73 ? 9.452 14.914 -20.811 1.00 94.94 73 VAL A O 1
ATOM 556 N N . LEU A 1 74 ? 8.195 13.235 -21.625 1.00 94.88 74 LEU A N 1
ATOM 557 C CA . LEU A 1 74 ? 9.265 12.640 -22.427 1.00 94.88 74 LEU A CA 1
ATOM 558 C C . LEU A 1 74 ? 9.748 13.609 -23.515 1.00 94.88 74 LEU A C 1
ATOM 560 O O . LEU A 1 74 ? 10.949 13.854 -23.622 1.00 94.88 74 LEU A O 1
ATOM 564 N N . ARG A 1 75 ? 8.822 14.257 -24.233 1.00 93.88 75 ARG A N 1
ATOM 565 C CA . ARG A 1 75 ? 9.136 15.300 -25.225 1.00 93.88 75 ARG A CA 1
ATOM 566 C C . ARG A 1 75 ? 9.905 16.466 -24.621 1.00 93.88 75 ARG A C 1
ATOM 568 O O . ARG A 1 75 ? 10.921 16.883 -25.170 1.00 93.88 75 ARG A O 1
ATOM 575 N N . GLN A 1 76 ? 9.441 16.980 -23.482 1.00 90.31 76 GLN A N 1
ATOM 576 C CA . GLN A 1 76 ? 10.094 18.099 -22.803 1.00 90.31 76 GLN A CA 1
ATOM 577 C C . GLN A 1 76 ? 11.528 17.756 -22.376 1.00 90.31 76 GLN A C 1
ATOM 579 O O . GLN A 1 76 ? 12.397 18.625 -22.390 1.00 90.31 76 GLN A O 1
ATOM 584 N N . THR A 1 77 ? 11.770 16.497 -22.008 1.00 89.06 77 THR A N 1
ATOM 585 C CA . THR A 1 77 ? 13.069 16.038 -21.504 1.00 89.06 77 THR A CA 1
ATOM 586 C C . THR A 1 77 ? 14.046 15.712 -22.631 1.00 89.06 77 THR A C 1
ATOM 588 O O . THR A 1 77 ? 15.240 15.967 -22.495 1.00 89.06 77 THR A O 1
ATOM 591 N N . LEU A 1 78 ? 13.558 15.133 -23.732 1.00 88.38 78 LEU A N 1
ATOM 592 C CA . LEU A 1 78 ? 14.413 14.497 -24.735 1.00 88.38 78 LEU A CA 1
ATOM 593 C C . LEU A 1 78 ? 14.426 15.196 -26.094 1.00 88.38 78 LEU A C 1
ATOM 595 O O . LEU A 1 78 ? 15.466 15.185 -26.747 1.00 88.38 78 LEU A O 1
ATOM 599 N N . THR A 1 79 ? 13.326 15.814 -26.535 1.00 78.50 79 THR A N 1
ATOM 600 C CA . THR A 1 79 ? 13.219 16.303 -27.921 1.00 78.50 79 THR A CA 1
ATOM 601 C C . THR A 1 79 ? 14.102 17.527 -28.182 1.00 78.50 79 THR A C 1
ATOM 603 O O . THR A 1 79 ? 14.762 17.578 -29.215 1.00 78.50 79 THR A O 1
ATOM 606 N N . SER A 1 80 ? 14.198 18.476 -27.241 1.00 71.62 80 SER A N 1
ATOM 607 C CA . SER A 1 80 ? 15.066 19.660 -27.391 1.00 71.62 80 SER A CA 1
ATOM 608 C C . SER A 1 80 ? 16.545 19.283 -27.517 1.00 71.62 80 SER A C 1
ATOM 610 O O . SER A 1 80 ? 17.246 19.771 -28.400 1.00 71.62 80 SER A O 1
ATOM 612 N N . ILE A 1 81 ? 17.002 18.347 -26.681 1.00 70.44 81 ILE A N 1
ATOM 613 C CA . ILE A 1 81 ? 18.373 17.829 -26.716 1.00 70.44 81 ILE A CA 1
ATOM 614 C C . ILE A 1 81 ? 18.595 16.996 -27.982 1.00 70.44 81 ILE A C 1
ATOM 616 O O . ILE A 1 81 ? 19.665 17.069 -28.583 1.00 70.44 81 ILE A O 1
ATOM 620 N N . ALA A 1 82 ? 17.599 16.218 -28.412 1.00 68.94 82 ALA A N 1
ATOM 621 C CA . ALA A 1 82 ? 17.702 15.407 -29.617 1.00 68.94 82 ALA A CA 1
ATOM 622 C C . ALA A 1 82 ? 17.862 16.264 -30.885 1.00 68.94 82 ALA A C 1
ATOM 624 O O . ALA A 1 82 ? 18.726 15.961 -31.711 1.00 68.94 82 ALA A O 1
ATOM 625 N N . ASP A 1 83 ? 17.100 17.353 -31.010 1.00 72.56 83 ASP A N 1
ATOM 626 C CA . ASP A 1 83 ? 17.189 18.270 -32.151 1.00 72.56 83 ASP A CA 1
ATOM 627 C C . ASP A 1 83 ? 18.555 18.968 -32.225 1.00 72.56 83 ASP A C 1
ATOM 629 O O . ASP A 1 83 ? 19.177 19.002 -33.289 1.00 72.56 83 ASP A O 1
ATOM 633 N N . GLU A 1 84 ? 19.068 19.468 -31.097 1.00 72.56 84 GLU A N 1
ATOM 634 C CA . GLU A 1 84 ? 20.365 20.157 -31.047 1.00 72.56 84 GLU A CA 1
ATOM 635 C C . GLU A 1 84 ? 21.556 19.198 -31.218 1.00 72.56 84 GLU A C 1
ATOM 637 O O . GLU A 1 84 ? 22.570 19.557 -31.820 1.00 72.56 84 GLU A O 1
ATOM 642 N N . ALA A 1 85 ? 21.440 17.959 -30.730 1.00 77.31 85 ALA A N 1
ATOM 643 C CA . ALA A 1 85 ? 22.534 16.991 -30.713 1.00 77.31 85 ALA A CA 1
ATOM 644 C C . ALA A 1 85 ? 22.546 16.020 -31.909 1.00 77.31 85 ALA A C 1
ATOM 646 O O . ALA A 1 85 ? 23.340 15.081 -31.901 1.00 77.31 85 ALA A O 1
ATOM 647 N N . SER A 1 86 ? 21.698 16.213 -32.929 1.00 87.31 86 SER A N 1
ATOM 648 C CA . SER A 1 86 ? 21.551 15.274 -34.058 1.00 87.31 86 SER A CA 1
ATOM 649 C C . SER A 1 86 ? 21.187 13.848 -33.609 1.00 87.31 86 SER A C 1
ATOM 651 O O . SER A 1 86 ? 21.818 12.870 -34.021 1.00 87.31 86 SER A O 1
ATOM 653 N N . HIS A 1 87 ? 20.142 13.729 -32.790 1.00 92.44 87 HIS A N 1
ATOM 654 C CA . HIS A 1 87 ? 19.544 12.461 -32.370 1.00 92.44 87 HIS A CA 1
ATOM 655 C C . HIS A 1 87 ? 18.034 12.435 -32.648 1.00 92.44 87 HIS A C 1
ATOM 657 O O . HIS A 1 87 ? 17.418 13.435 -33.020 1.00 92.44 87 HIS A O 1
ATOM 663 N N . ILE A 1 88 ? 17.436 11.267 -32.444 1.00 94.81 88 ILE A N 1
ATOM 664 C CA . ILE A 1 88 ? 15.994 11.060 -32.361 1.00 94.81 88 ILE A CA 1
ATOM 665 C C . ILE A 1 88 ? 15.652 10.373 -31.043 1.00 94.81 88 ILE A C 1
ATOM 667 O O . ILE A 1 88 ? 16.384 9.500 -30.584 1.00 94.81 88 ILE A O 1
ATOM 671 N N . MET A 1 89 ? 14.528 10.764 -30.459 1.00 96.06 89 MET A N 1
ATOM 672 C CA . MET A 1 89 ? 13.836 10.019 -29.419 1.00 96.06 89 MET A CA 1
ATOM 673 C C . MET A 1 89 ? 12.940 8.969 -30.078 1.00 96.06 89 MET A C 1
ATOM 675 O O . MET A 1 89 ? 12.182 9.283 -31.000 1.00 96.06 89 MET A O 1
ATOM 679 N N . VAL A 1 90 ? 12.995 7.743 -29.571 1.00 97.56 90 VAL A N 1
ATOM 680 C CA . VAL A 1 90 ? 12.127 6.631 -29.959 1.00 97.56 90 VAL A CA 1
ATOM 681 C C . VAL A 1 90 ? 11.458 6.084 -28.704 1.00 97.56 90 VAL A C 1
ATOM 683 O O . VAL A 1 90 ? 12.100 5.923 -27.672 1.00 97.56 90 VAL A O 1
ATOM 686 N N . ILE A 1 91 ? 10.158 5.816 -28.771 1.00 98.38 91 ILE A N 1
ATOM 687 C CA . ILE A 1 91 ? 9.406 5.194 -27.679 1.00 98.38 91 ILE A CA 1
ATOM 688 C C . ILE A 1 91 ? 8.721 3.947 -28.225 1.00 98.38 91 ILE A C 1
ATOM 690 O O . ILE A 1 91 ? 8.079 4.005 -29.278 1.00 98.38 91 ILE A O 1
ATOM 694 N N . THR A 1 92 ? 8.848 2.842 -27.498 1.00 98.38 92 THR A N 1
ATOM 695 C CA . THR A 1 92 ? 8.282 1.535 -27.853 1.00 98.38 92 THR A CA 1
ATOM 696 C C . THR A 1 92 ? 7.290 1.039 -26.809 1.00 98.38 92 THR A C 1
ATOM 698 O O . THR A 1 92 ? 7.341 1.483 -25.660 1.00 98.38 92 THR A O 1
ATOM 701 N N . ASP A 1 93 ? 6.403 0.122 -27.199 1.00 98.00 93 ASP A N 1
ATOM 702 C CA . ASP A 1 93 ? 5.673 -0.721 -26.247 1.00 98.00 93 ASP A CA 1
ATOM 703 C C . ASP A 1 93 ? 6.560 -1.857 -25.696 1.00 98.00 93 ASP A C 1
ATOM 705 O O . ASP A 1 93 ? 7.733 -1.997 -26.054 1.00 98.00 93 ASP A O 1
ATOM 709 N N . ALA A 1 94 ? 6.003 -2.689 -24.813 1.00 97.75 94 ALA A N 1
ATOM 710 C CA . ALA A 1 94 ? 6.717 -3.815 -24.203 1.00 97.75 94 ALA A CA 1
ATOM 711 C C . ALA A 1 94 ? 7.165 -4.904 -25.202 1.00 97.75 94 ALA A C 1
ATOM 713 O O . ALA A 1 94 ? 8.029 -5.716 -24.872 1.00 97.75 94 ALA A O 1
ATOM 714 N N . HIS A 1 95 ? 6.594 -4.930 -26.409 1.00 96.44 95 HIS A N 1
ATOM 715 C CA . HIS A 1 95 ? 6.931 -5.866 -27.482 1.00 96.44 95 HIS A CA 1
ATOM 716 C C . HIS A 1 95 ? 7.915 -5.268 -28.498 1.00 96.44 95 HIS A C 1
ATOM 718 O O . HIS A 1 95 ? 8.248 -5.914 -29.489 1.00 96.44 95 HIS A O 1
ATOM 724 N N . GLY A 1 96 ? 8.399 -4.045 -28.268 1.00 97.00 96 GLY A N 1
ATOM 725 C CA . GLY A 1 96 ? 9.325 -3.365 -29.164 1.00 97.00 96 GLY A CA 1
ATOM 726 C C . GLY A 1 96 ? 8.654 -2.704 -30.366 1.00 97.00 96 GLY A C 1
ATOM 727 O O . GLY A 1 96 ? 9.361 -2.281 -31.279 1.00 97.00 96 GLY A O 1
ATOM 728 N N . LEU A 1 97 ? 7.323 -2.581 -30.399 1.00 97.19 97 LEU A N 1
ATOM 729 C CA . LEU A 1 97 ? 6.631 -1.809 -31.429 1.00 97.19 97 LEU A CA 1
ATOM 730 C C . LEU A 1 97 ? 6.940 -0.326 -31.245 1.00 97.19 97 LEU A C 1
ATOM 732 O O . LEU A 1 97 ? 6.649 0.247 -30.197 1.00 97.19 97 LEU A O 1
ATOM 736 N N . ILE A 1 98 ? 7.467 0.328 -32.278 1.00 97.75 98 ILE A N 1
ATOM 737 C CA . ILE A 1 98 ? 7.745 1.763 -32.230 1.00 97.75 98 ILE A CA 1
ATOM 738 C C . ILE A 1 98 ? 6.438 2.547 -32.280 1.00 97.75 98 ILE A C 1
ATOM 740 O O . ILE A 1 98 ? 5.757 2.604 -33.307 1.00 97.75 98 ILE A O 1
ATOM 744 N N . LEU A 1 99 ? 6.133 3.209 -31.168 1.00 97.31 99 LEU A N 1
ATOM 745 C CA . LEU A 1 99 ? 4.947 4.029 -30.997 1.00 97.31 99 LEU A CA 1
ATOM 746 C C . LEU A 1 99 ? 5.201 5.469 -31.419 1.00 97.31 99 LEU A C 1
ATOM 748 O O . LEU A 1 99 ? 4.395 6.024 -32.154 1.00 97.31 99 LEU A O 1
ATOM 752 N N . TRP A 1 100 ? 6.307 6.082 -31.004 1.00 96.75 100 TRP A N 1
ATOM 753 C CA . TRP A 1 100 ? 6.607 7.483 -31.321 1.00 96.75 100 TRP A CA 1
ATOM 754 C C . TRP A 1 100 ? 8.067 7.652 -31.722 1.00 96.75 100 TRP A C 1
ATOM 756 O O . TRP A 1 100 ? 8.951 7.045 -31.116 1.00 96.75 100 TRP A O 1
ATOM 766 N N . ARG A 1 101 ? 8.319 8.498 -32.726 1.00 95.06 101 ARG A N 1
ATOM 767 C CA . ARG A 1 101 ? 9.667 8.865 -33.174 1.00 95.06 101 ARG A CA 1
ATOM 768 C C . ARG A 1 101 ? 9.767 10.359 -33.478 1.00 95.06 101 ARG A C 1
ATOM 770 O O . ARG A 1 101 ? 9.203 10.840 -34.462 1.00 95.06 101 ARG A O 1
ATOM 777 N N . GLU A 1 102 ? 10.564 11.080 -32.696 1.00 94.44 102 GLU A N 1
ATOM 778 C CA . GLU A 1 102 ? 10.703 12.543 -32.778 1.00 94.44 102 GLU A CA 1
ATOM 779 C C . GLU A 1 102 ? 12.168 12.987 -32.702 1.00 94.44 102 GLU A C 1
ATOM 781 O O . GLU A 1 102 ? 13.003 12.269 -32.169 1.00 94.44 102 GLU A O 1
ATOM 786 N N . GLY A 1 103 ? 12.498 14.158 -33.248 1.00 91.19 103 GLY A N 1
ATOM 787 C CA . GLY A 1 103 ? 13.859 14.709 -33.254 1.00 91.19 103 GLY A CA 1
ATOM 788 C C . GLY A 1 103 ? 14.329 15.136 -34.647 1.00 91.19 103 GLY A C 1
ATOM 789 O O . GLY A 1 103 ? 13.519 15.310 -35.571 1.00 91.19 103 GLY A O 1
ATOM 790 N N . ALA A 1 104 ? 15.650 15.239 -34.812 1.00 89.88 104 ALA A N 1
ATOM 791 C CA . ALA A 1 104 ? 16.278 15.903 -35.949 1.00 89.88 104 ALA A CA 1
ATOM 792 C C . ALA A 1 104 ? 15.868 15.291 -37.304 1.00 89.88 104 ALA A C 1
ATOM 794 O O . ALA A 1 104 ? 15.957 14.082 -37.543 1.00 89.88 104 ALA A O 1
ATOM 795 N N . ALA A 1 105 ? 15.421 16.138 -38.237 1.00 90.88 105 ALA A N 1
ATOM 796 C CA . ALA A 1 105 ? 14.827 15.691 -39.501 1.00 90.88 105 ALA A CA 1
ATOM 797 C C . ALA A 1 105 ? 15.798 14.907 -40.406 1.00 90.88 105 ALA A C 1
ATOM 799 O O . ALA A 1 105 ? 15.381 14.016 -41.147 1.00 90.88 105 ALA A O 1
ATOM 800 N N . ASP A 1 106 ? 17.089 15.233 -40.384 1.00 91.88 106 ASP A N 1
ATOM 801 C CA . ASP A 1 106 ? 18.130 14.511 -41.119 1.00 91.88 106 ASP A CA 1
ATOM 802 C C . ASP A 1 106 ? 18.444 13.142 -40.505 1.00 91.88 106 ASP A C 1
ATOM 804 O O . ASP A 1 106 ? 18.728 12.196 -41.243 1.00 91.88 106 ASP A O 1
ATOM 808 N N . VAL A 1 107 ? 18.343 13.016 -39.183 1.00 93.88 107 VAL A N 1
ATOM 809 C CA . VAL A 1 107 ? 18.483 11.742 -38.470 1.00 93.88 107 VAL A CA 1
ATOM 810 C C . VAL A 1 107 ? 17.262 10.865 -38.712 1.00 93.88 107 VAL A C 1
ATOM 812 O O . VAL A 1 107 ? 17.427 9.691 -39.016 1.00 93.88 107 VAL A O 1
ATOM 815 N N . ARG A 1 108 ? 16.045 11.424 -38.722 1.00 94.69 108 ARG A N 1
ATOM 816 C CA . ARG A 1 108 ? 14.827 10.685 -39.113 1.00 94.69 108 ARG A CA 1
ATOM 817 C C . ARG A 1 108 ? 14.932 10.100 -40.525 1.00 94.69 108 ARG A C 1
ATOM 819 O O . ARG A 1 108 ? 14.641 8.925 -40.719 1.00 94.69 108 ARG A O 1
ATOM 826 N N . ARG A 1 109 ? 15.452 10.868 -41.492 1.00 93.88 109 ARG A N 1
ATOM 827 C CA . ARG A 1 109 ? 15.723 10.361 -42.853 1.00 93.88 109 ARG A CA 1
ATOM 828 C C . ARG A 1 109 ? 16.778 9.252 -42.887 1.00 93.88 109 ARG A C 1
ATOM 830 O O . ARG A 1 109 ? 16.734 8.402 -43.771 1.00 93.88 109 ARG A O 1
ATOM 837 N N . GLN A 1 110 ? 17.760 9.278 -41.985 1.00 93.75 110 GLN A N 1
ATOM 838 C CA . GLN A 1 110 ? 18.723 8.181 -41.842 1.00 93.75 110 GLN A CA 1
ATOM 839 C C . GLN A 1 110 ? 18.054 6.957 -41.206 1.00 93.75 110 GLN A C 1
ATOM 841 O O . GLN A 1 110 ? 18.277 5.847 -41.680 1.00 93.75 110 GLN A O 1
ATOM 846 N N . ALA A 1 111 ? 17.218 7.160 -40.185 1.00 94.38 111 ALA A N 1
ATOM 847 C CA . ALA A 1 111 ? 16.469 6.117 -39.488 1.00 94.38 111 ALA A CA 1
ATOM 848 C C . ALA A 1 111 ? 15.540 5.356 -40.449 1.00 94.38 111 ALA A C 1
ATOM 850 O O . ALA A 1 111 ? 15.463 4.132 -40.396 1.00 94.38 111 ALA A O 1
ATOM 851 N N . ASP A 1 112 ? 14.923 6.051 -41.410 1.00 93.75 112 ASP A N 1
ATOM 852 C CA . ASP A 1 112 ? 14.105 5.422 -42.456 1.00 93.75 112 ASP A CA 1
ATOM 853 C C . ASP A 1 112 ? 14.901 4.411 -43.310 1.00 93.75 112 ASP A C 1
ATOM 855 O O . ASP A 1 112 ? 14.349 3.408 -43.752 1.00 93.75 112 ASP A O 1
ATOM 859 N N . ARG A 1 113 ? 16.215 4.612 -43.509 1.00 91.56 113 ARG A N 1
ATOM 860 C CA . ARG A 1 113 ? 17.071 3.697 -44.301 1.00 91.56 113 ARG A CA 1
ATOM 861 C C . ARG A 1 113 ? 17.388 2.384 -43.592 1.00 91.56 113 ARG A C 1
ATOM 863 O O . ARG A 1 113 ? 17.850 1.450 -44.243 1.00 91.56 113 ARG A O 1
ATOM 870 N N . VAL A 1 114 ? 17.203 2.350 -42.277 1.00 92.38 114 VAL A N 1
ATOM 871 C CA . VAL A 1 114 ? 17.329 1.148 -41.443 1.00 92.38 114 VAL A CA 1
ATOM 872 C C . VAL A 1 114 ? 15.962 0.671 -40.953 1.00 92.38 114 VAL A C 1
ATOM 874 O O . VAL A 1 114 ? 15.899 -0.177 -40.076 1.00 92.38 114 VAL A O 1
ATOM 877 N N . ALA A 1 115 ? 14.870 1.230 -41.494 1.00 93.19 115 ALA A N 1
ATOM 878 C CA . ALA A 1 115 ? 13.495 0.935 -41.092 1.00 93.19 115 ALA A CA 1
ATOM 879 C C . ALA A 1 115 ? 13.226 1.121 -39.579 1.00 93.19 115 ALA A C 1
ATOM 881 O O . ALA A 1 115 ? 12.365 0.470 -38.982 1.00 93.19 115 ALA A O 1
ATOM 882 N N . LEU A 1 116 ? 13.924 2.082 -38.960 1.00 95.12 116 LEU A N 1
ATOM 883 C CA . LEU A 1 116 ? 13.635 2.584 -37.616 1.00 95.12 116 LEU A CA 1
ATOM 884 C C . LEU A 1 116 ? 12.471 3.575 -37.702 1.00 95.12 116 LEU A C 1
ATOM 886 O O . LEU A 1 116 ? 12.659 4.794 -37.671 1.00 95.12 116 LEU A O 1
ATOM 890 N N . SER A 1 117 ? 11.268 3.047 -37.906 1.00 93.75 117 SER A N 1
ATOM 891 C CA . SER A 1 117 ? 10.056 3.815 -38.204 1.00 93.75 117 SER A CA 1
ATOM 892 C C . SER A 1 117 ? 8.877 3.380 -37.342 1.00 93.75 117 SER A C 1
ATOM 894 O O . SER A 1 117 ? 8.811 2.243 -36.887 1.00 93.75 117 SER A O 1
ATOM 896 N N . GLU A 1 118 ? 7.945 4.300 -37.120 1.00 95.75 118 GLU A N 1
ATOM 897 C CA . GLU A 1 118 ? 6.739 4.060 -36.328 1.00 95.75 118 GLU A CA 1
ATOM 898 C C . GLU A 1 118 ? 5.909 2.915 -36.932 1.00 95.75 118 GLU A C 1
ATOM 900 O O . GLU A 1 118 ? 5.728 2.864 -38.147 1.00 95.75 118 GLU A O 1
ATOM 905 N N . GLY A 1 119 ? 5.433 1.990 -36.094 1.00 95.06 119 GLY A N 1
ATOM 906 C CA . GLY A 1 119 ? 4.726 0.778 -36.526 1.00 95.06 119 GLY A CA 1
ATOM 907 C C . GLY A 1 119 ? 5.618 -0.444 -36.802 1.00 95.06 119 GLY A C 1
ATOM 908 O O . GLY A 1 119 ? 5.088 -1.538 -37.013 1.00 95.06 119 GLY A O 1
ATOM 909 N N . ALA A 1 120 ? 6.948 -0.293 -36.781 1.00 95.19 120 ALA A N 1
ATOM 910 C CA . ALA A 1 120 ? 7.902 -1.402 -36.885 1.00 95.19 120 ALA A CA 1
ATOM 911 C C . ALA A 1 120 ? 8.219 -2.027 -35.518 1.00 95.19 120 ALA A C 1
ATOM 913 O O . ALA A 1 120 ? 8.237 -1.318 -34.511 1.00 95.19 120 ALA A O 1
ATOM 914 N N . ILE A 1 121 ? 8.509 -3.332 -35.490 1.00 96.19 121 ILE A N 1
ATOM 915 C CA . ILE A 1 121 ? 8.977 -4.036 -34.284 1.00 96.19 121 ILE A CA 1
ATOM 916 C C . ILE A 1 121 ? 10.507 -4.038 -34.235 1.00 96.19 121 ILE A C 1
ATOM 918 O O . ILE A 1 121 ? 11.165 -4.463 -35.180 1.00 96.19 121 ILE A O 1
ATOM 922 N N . TRP A 1 122 ? 11.063 -3.585 -33.113 1.00 96.94 122 TRP A N 1
ATOM 923 C CA . TRP A 1 122 ? 12.501 -3.473 -32.847 1.00 96.94 122 TRP A CA 1
ATOM 924 C C . TRP A 1 122 ? 12.956 -4.297 -31.629 1.00 96.94 122 TRP A C 1
ATOM 926 O O . TRP A 1 122 ? 13.941 -3.973 -30.962 1.00 96.94 122 TRP A O 1
ATOM 936 N N . SER A 1 123 ? 12.255 -5.389 -31.329 1.00 97.75 123 SER A N 1
ATOM 937 C CA . SER A 1 123 ? 12.696 -6.396 -30.361 1.00 97.75 123 SER A CA 1
ATOM 938 C C . SER A 1 123 ? 13.916 -7.184 -30.868 1.00 97.75 123 SER A C 1
ATOM 940 O O . SER A 1 123 ? 14.199 -7.232 -32.070 1.00 97.75 123 SER A O 1
ATOM 942 N N . GLU A 1 124 ? 14.663 -7.807 -29.949 1.00 98.12 124 GLU A N 1
ATOM 943 C CA . GLU A 1 124 ? 15.855 -8.602 -30.300 1.00 98.12 124 GLU A CA 1
ATOM 944 C C . GLU A 1 124 ? 15.536 -9.772 -31.239 1.00 98.12 124 GLU A C 1
ATOM 946 O O . GLU A 1 124 ? 16.331 -10.089 -32.113 1.00 98.12 124 GLU A O 1
ATOM 951 N N . ASP A 1 125 ? 14.370 -10.396 -31.094 1.00 96.69 125 ASP A N 1
ATOM 952 C CA . ASP A 1 125 ? 13.918 -11.499 -31.945 1.00 96.69 125 ASP A CA 1
ATOM 953 C C . ASP A 1 125 ? 13.423 -11.049 -33.332 1.00 96.69 125 ASP A C 1
ATOM 955 O O . ASP A 1 125 ? 13.235 -11.887 -34.210 1.00 96.69 125 ASP A O 1
ATOM 959 N N . ALA A 1 126 ? 13.251 -9.741 -33.556 1.00 96.31 126 ALA A N 1
ATOM 960 C CA . ALA A 1 126 ? 12.798 -9.183 -34.829 1.00 96.31 126 ALA A CA 1
ATOM 961 C C . ALA A 1 126 ? 13.921 -8.539 -35.656 1.00 96.31 126 ALA A C 1
ATOM 963 O O . ALA A 1 126 ? 13.931 -8.673 -36.879 1.00 96.31 126 ALA A O 1
ATOM 964 N N . ILE A 1 127 ? 14.847 -7.816 -35.014 1.00 96.25 127 ILE A N 1
ATOM 965 C CA . ILE A 1 127 ? 15.923 -7.066 -35.697 1.00 96.25 127 ILE A CA 1
ATOM 966 C C . ILE A 1 127 ? 17.295 -7.251 -35.042 1.00 96.25 127 ILE A C 1
ATOM 968 O O . ILE A 1 127 ? 18.258 -6.552 -35.358 1.00 96.25 127 ILE A O 1
ATOM 972 N N . GLY A 1 128 ? 17.397 -8.205 -34.121 1.00 97.06 128 GLY A N 1
ATOM 973 C CA . GLY A 1 128 ? 18.632 -8.505 -33.424 1.00 97.06 128 GLY A CA 1
ATOM 974 C C . GLY A 1 128 ? 18.999 -7.448 -32.391 1.00 97.06 128 GLY A C 1
ATOM 975 O O . GLY A 1 128 ? 18.239 -6.522 -32.098 1.00 97.06 128 GLY A O 1
ATOM 976 N N . THR A 1 129 ? 20.193 -7.590 -31.826 1.00 98.25 129 THR A N 1
ATOM 977 C CA . THR A 1 129 ? 20.713 -6.702 -30.785 1.00 98.25 129 THR A CA 1
ATOM 978 C C . THR A 1 129 ? 20.668 -5.243 -31.203 1.00 98.25 129 THR A C 1
ATOM 980 O O . THR A 1 129 ? 21.275 -4.835 -32.193 1.00 98.25 129 THR A O 1
ATOM 983 N N . ASN A 1 130 ? 19.942 -4.457 -30.416 1.00 98.00 130 ASN A N 1
ATOM 984 C CA . ASN A 1 130 ? 19.776 -3.018 -30.563 1.00 98.00 130 ASN A CA 1
ATOM 985 C C . ASN A 1 130 ? 19.433 -2.392 -29.198 1.00 98.00 130 ASN A C 1
ATOM 987 O O . ASN A 1 130 ? 19.108 -3.117 -28.258 1.00 98.00 130 ASN A O 1
ATOM 991 N N . GLY A 1 131 ? 19.508 -1.064 -29.068 1.00 97.44 131 GLY A N 1
ATOM 992 C CA . GLY A 1 131 ?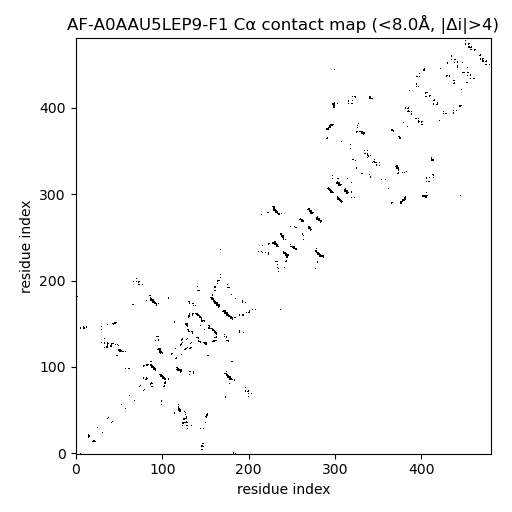 19.307 -0.376 -27.784 1.00 97.44 131 GLY A CA 1
ATOM 993 C C . GLY A 1 131 ? 17.972 -0.700 -27.103 1.00 97.44 131 GLY A C 1
ATOM 994 O O . GLY A 1 131 ? 17.964 -1.258 -26.005 1.00 97.44 131 GLY A O 1
ATOM 995 N N . MET A 1 132 ? 16.848 -0.381 -27.753 1.00 97.44 132 MET A N 1
ATOM 996 C CA . MET A 1 132 ? 15.508 -0.556 -27.173 1.00 97.44 132 MET A CA 1
ATOM 997 C C . MET A 1 132 ? 15.144 -2.029 -26.966 1.00 97.44 132 MET A C 1
ATOM 999 O O . MET A 1 132 ? 14.698 -2.387 -25.881 1.00 97.44 132 MET A O 1
ATOM 1003 N N . GLY A 1 133 ? 15.417 -2.902 -27.940 1.00 98.06 133 GLY A N 1
ATOM 1004 C CA . GLY A 1 133 ? 15.166 -4.338 -27.824 1.00 98.06 133 GLY A CA 1
ATOM 1005 C C . GLY A 1 133 ? 15.944 -4.976 -26.674 1.00 98.06 133 GLY A C 1
ATOM 1006 O O . GLY A 1 133 ? 15.375 -5.740 -25.895 1.00 98.06 133 GLY A O 1
ATOM 1007 N N . THR A 1 134 ? 17.217 -4.605 -26.501 1.00 98.50 134 THR A N 1
ATOM 1008 C CA . THR A 1 134 ? 18.041 -5.135 -25.402 1.00 98.50 134 THR A CA 1
ATOM 1009 C C . THR A 1 134 ? 17.594 -4.586 -24.052 1.00 98.50 134 THR A C 1
ATOM 1011 O O . THR A 1 134 ? 17.564 -5.322 -23.064 1.00 98.50 134 THR A O 1
ATOM 1014 N N . ALA A 1 135 ? 17.200 -3.311 -23.985 1.00 98.56 135 ALA A N 1
ATOM 1015 C CA . ALA A 1 135 ? 16.644 -2.731 -22.766 1.00 98.56 135 ALA A CA 1
ATOM 1016 C C . ALA A 1 135 ? 15.337 -3.425 -22.345 1.00 98.56 135 ALA A C 1
ATOM 1018 O O . ALA A 1 135 ? 15.150 -3.705 -21.162 1.00 98.56 135 ALA A O 1
ATOM 1019 N N . LEU A 1 136 ? 14.474 -3.770 -23.309 1.00 98.56 136 LEU A N 1
ATOM 1020 C CA . LEU A 1 136 ? 13.252 -4.537 -23.062 1.00 98.56 136 LEU A CA 1
ATOM 1021 C C . LEU A 1 136 ? 13.568 -5.964 -22.581 1.00 98.56 136 LEU A C 1
ATOM 1023 O O . LEU A 1 136 ? 13.021 -6.407 -21.576 1.00 98.56 136 LEU A O 1
ATOM 1027 N N . ALA A 1 137 ? 14.488 -6.667 -23.252 1.00 98.06 137 ALA A N 1
ATOM 1028 C CA . ALA A 1 137 ? 14.848 -8.048 -22.919 1.00 98.06 137 ALA A CA 1
ATOM 1029 C C . ALA A 1 137 ? 15.541 -8.184 -21.553 1.00 98.06 137 ALA A C 1
ATOM 1031 O O . ALA A 1 137 ? 15.358 -9.179 -20.852 1.00 98.06 137 ALA A O 1
ATOM 1032 N N . THR A 1 138 ? 16.350 -7.193 -21.172 1.00 97.25 138 THR A N 1
ATOM 1033 C CA . THR A 1 138 ? 17.098 -7.203 -19.905 1.00 97.25 138 THR A CA 1
ATOM 1034 C C . THR A 1 138 ? 16.347 -6.538 -18.754 1.00 97.25 138 THR A C 1
ATOM 1036 O O . THR A 1 138 ? 16.704 -6.747 -17.595 1.00 97.25 138 THR A O 1
ATOM 1039 N N . GLY A 1 139 ? 15.339 -5.710 -19.047 1.00 96.69 139 GLY A N 1
ATOM 1040 C CA . GLY A 1 139 ? 14.691 -4.855 -18.054 1.00 96.69 139 GLY A CA 1
ATOM 1041 C C . GLY A 1 139 ? 15.656 -3.846 -17.422 1.00 96.69 139 GLY A C 1
ATOM 1042 O O . GLY A 1 139 ? 15.434 -3.411 -16.293 1.00 96.69 139 GLY A O 1
ATOM 1043 N N . GLN A 1 140 ? 16.746 -3.486 -18.111 1.00 97.00 140 GLN A N 1
ATOM 1044 C CA . GLN A 1 140 ? 17.776 -2.563 -17.624 1.00 97.00 140 GLN A CA 1
ATOM 1045 C C . GLN A 1 140 ? 18.117 -1.497 -18.675 1.00 97.00 140 GLN A C 1
ATOM 1047 O O . GLN A 1 140 ? 17.956 -1.737 -19.871 1.00 97.00 140 GLN A O 1
ATOM 1052 N N . PRO A 1 141 ? 18.618 -0.314 -18.270 1.00 98.12 141 PRO A N 1
ATOM 1053 C CA . PRO A 1 141 ? 19.168 0.648 -19.215 1.00 98.12 141 PRO A CA 1
ATOM 1054 C C . PRO A 1 141 ? 20.394 0.086 -19.940 1.00 98.12 141 PRO A C 1
ATOM 1056 O O . PRO A 1 141 ? 21.333 -0.396 -19.303 1.00 98.12 141 PRO A O 1
ATOM 1059 N N . VAL A 1 142 ? 20.410 0.185 -21.269 1.00 97.50 142 VAL A N 1
ATOM 1060 C CA . VAL A 1 142 ? 21.468 -0.373 -22.118 1.00 97.50 142 VAL A CA 1
ATOM 1061 C C . VAL A 1 142 ? 21.907 0.638 -23.169 1.00 97.50 142 VAL A C 1
ATOM 1063 O O . VAL A 1 142 ? 21.100 1.359 -23.755 1.00 97.50 142 VAL A O 1
ATOM 1066 N N . GLN A 1 143 ? 23.213 0.650 -23.430 1.00 96.62 143 GLN A N 1
ATOM 1067 C CA . GLN A 1 143 ? 23.807 1.343 -24.563 1.00 96.62 143 GLN A CA 1
ATOM 1068 C C . GLN A 1 143 ? 24.372 0.324 -25.545 1.00 96.62 143 GLN A C 1
ATOM 1070 O O . GLN A 1 143 ? 25.103 -0.570 -25.113 1.00 96.62 143 GLN A O 1
ATOM 1075 N N . ILE A 1 144 ? 24.059 0.474 -26.831 1.00 97.19 144 ILE A N 1
ATOM 1076 C CA . ILE A 1 144 ? 24.576 -0.352 -27.931 1.00 97.19 144 ILE A CA 1
ATOM 1077 C C . ILE A 1 144 ? 25.152 0.586 -28.990 1.00 97.19 144 ILE A C 1
ATOM 1079 O O . ILE A 1 144 ? 24.517 1.571 -29.377 1.00 97.19 144 ILE A O 1
ATOM 1083 N N . HIS A 1 145 ? 26.362 0.301 -29.463 1.00 95.12 145 HIS A N 1
ATOM 1084 C CA . HIS A 1 145 ? 27.054 1.148 -30.427 1.00 95.12 145 HIS A CA 1
ATOM 1085 C C . HIS A 1 145 ? 27.700 0.326 -31.528 1.00 95.12 145 HIS A C 1
ATOM 1087 O O . HIS A 1 145 ? 28.285 -0.722 -31.271 1.00 95.12 145 HIS A O 1
ATOM 1093 N N . SER A 1 146 ? 27.739 0.866 -32.744 1.00 96.12 146 SER A N 1
ATOM 1094 C CA . SER A 1 146 ? 28.525 0.265 -33.824 1.00 96.12 146 SER A CA 1
ATOM 1095 C C . SER A 1 146 ? 28.164 -1.209 -34.051 1.00 96.12 146 SER A C 1
ATOM 1097 O O . SER A 1 146 ? 26.992 -1.575 -33.965 1.00 96.12 146 SER A O 1
ATOM 1099 N N . ALA A 1 147 ? 29.171 -2.040 -34.298 1.00 96.81 147 ALA A N 1
ATOM 1100 C CA . ALA A 1 147 ? 29.086 -3.480 -34.469 1.00 96.81 147 ALA A CA 1
ATOM 1101 C C . ALA A 1 147 ? 28.756 -4.263 -33.194 1.00 96.81 147 ALA A C 1
ATOM 1103 O O . ALA A 1 147 ? 28.994 -5.456 -33.145 1.00 96.81 147 ALA A O 1
ATOM 1104 N N . GLU A 1 148 ? 28.236 -3.619 -32.150 1.00 97.19 148 GLU A N 1
ATOM 1105 C CA . GLU A 1 148 ? 27.495 -4.323 -31.101 1.00 97.19 148 GLU A CA 1
ATOM 1106 C C . GLU A 1 148 ? 26.053 -4.605 -31.525 1.00 97.19 148 GLU A C 1
ATOM 1108 O O . GLU A 1 148 ? 25.431 -5.533 -31.009 1.00 97.19 148 GLU A O 1
ATOM 1113 N N . HIS A 1 149 ? 25.521 -3.827 -32.474 1.00 97.94 149 HIS A N 1
ATOM 1114 C CA . HIS A 1 149 ? 24.270 -4.179 -33.126 1.00 97.94 149 HIS A CA 1
ATOM 1115 C C . HIS A 1 149 ? 24.447 -5.492 -33.883 1.00 97.94 149 HIS A C 1
ATOM 1117 O O . HIS A 1 149 ? 25.456 -5.666 -34.561 1.00 97.94 149 HIS A O 1
ATOM 1123 N N . LEU A 1 150 ? 23.474 -6.404 -33.793 1.00 97.75 150 LEU A N 1
ATOM 1124 C CA . LEU A 1 150 ? 23.599 -7.672 -34.513 1.00 97.75 150 LEU A CA 1
ATOM 1125 C C . LEU A 1 150 ? 23.486 -7.455 -36.023 1.00 97.75 150 LEU A C 1
ATOM 1127 O O . LEU A 1 150 ? 24.202 -8.097 -36.777 1.00 97.75 150 LEU A O 1
ATOM 1131 N N . VAL A 1 151 ? 22.596 -6.574 -36.477 1.00 97.19 151 VAL A N 1
ATOM 1132 C CA . VAL A 1 151 ? 22.384 -6.344 -37.910 1.00 97.19 151 VAL A CA 1
ATOM 1133 C C . VAL A 1 151 ? 23.373 -5.308 -38.438 1.00 97.19 151 VAL A C 1
ATOM 1135 O O . VAL A 1 151 ? 23.383 -4.152 -37.995 1.00 97.19 151 VAL A O 1
ATOM 1138 N N . ARG A 1 152 ? 24.165 -5.691 -39.450 1.00 95.56 152 ARG A N 1
ATOM 1139 C CA . ARG A 1 152 ? 25.271 -4.871 -39.984 1.00 95.56 152 ARG A CA 1
ATOM 1140 C C . ARG A 1 152 ? 24.855 -3.492 -40.454 1.00 95.56 152 ARG A C 1
ATOM 1142 O O . ARG A 1 152 ? 25.579 -2.509 -40.279 1.00 95.56 152 ARG A O 1
ATOM 1149 N N . ARG A 1 153 ? 23.657 -3.394 -41.026 1.00 94.94 153 ARG A N 1
ATOM 1150 C CA . ARG A 1 153 ? 23.084 -2.138 -41.522 1.00 94.94 153 ARG A CA 1
ATOM 1151 C C . ARG A 1 153 ? 22.965 -1.065 -40.427 1.00 94.94 153 ARG A C 1
ATOM 1153 O O . ARG A 1 153 ? 22.953 0.126 -40.741 1.00 94.94 153 ARG A O 1
ATOM 1160 N N . ILE A 1 154 ? 22.919 -1.473 -39.158 1.00 96.19 154 ILE A N 1
ATOM 1161 C CA . ILE A 1 154 ? 22.752 -0.602 -37.988 1.00 96.19 154 ILE A CA 1
ATOM 1162 C C . ILE A 1 154 ? 24.112 -0.165 -37.401 1.00 96.19 154 ILE A C 1
ATOM 1164 O O . ILE A 1 154 ? 24.169 0.786 -36.631 1.00 96.19 154 ILE A O 1
ATOM 1168 N N . HIS A 1 155 ? 25.247 -0.730 -37.836 1.00 96.00 155 HIS A N 1
ATOM 1169 C CA . HIS A 1 155 ? 26.584 -0.346 -37.343 1.00 96.00 155 HIS A CA 1
ATOM 1170 C C . HIS A 1 155 ? 26.918 1.165 -37.432 1.00 96.00 155 HIS A C 1
ATOM 1172 O O . HIS A 1 155 ? 27.724 1.655 -36.647 1.00 96.00 155 HIS A O 1
ATOM 1178 N N . PRO A 1 156 ? 26.338 1.977 -38.333 1.00 95.25 156 PRO A N 1
ATOM 1179 C CA . PRO A 1 156 ? 26.540 3.426 -38.294 1.00 95.25 156 PRO A CA 1
ATOM 1180 C C . PRO A 1 156 ? 25.845 4.154 -37.128 1.00 95.25 156 PRO A C 1
ATOM 1182 O O . PRO A 1 156 ? 25.935 5.383 -37.072 1.00 95.25 156 PRO A O 1
ATOM 1185 N N . TRP A 1 157 ? 25.152 3.447 -36.230 1.00 95.75 157 TRP A N 1
ATOM 1186 C CA . TRP A 1 157 ? 24.317 4.013 -35.170 1.00 95.75 157 TRP A CA 1
ATOM 1187 C C . TRP A 1 157 ? 24.860 3.786 -33.762 1.00 95.75 157 TRP A C 1
ATOM 1189 O O . TRP A 1 157 ? 25.612 2.852 -33.470 1.00 95.75 157 TRP A O 1
ATOM 1199 N N . THR A 1 158 ? 24.427 4.670 -32.871 1.00 95.56 158 THR A N 1
ATOM 1200 C CA . THR A 1 158 ? 24.489 4.506 -31.425 1.00 95.56 158 THR A CA 1
ATOM 1201 C C . THR A 1 158 ? 23.086 4.639 -30.849 1.00 95.56 158 THR A C 1
ATOM 1203 O O . THR A 1 158 ? 22.339 5.529 -31.257 1.00 95.56 158 THR A O 1
ATOM 1206 N N . CYS A 1 159 ? 22.772 3.801 -29.867 1.00 96.19 159 CYS A N 1
ATOM 1207 C CA . CYS A 1 159 ? 21.487 3.780 -29.176 1.00 96.19 159 CYS A CA 1
ATOM 1208 C C . CYS A 1 159 ? 21.719 3.776 -27.664 1.00 96.19 159 CYS A C 1
ATOM 1210 O O . CYS A 1 159 ? 22.635 3.114 -27.168 1.00 96.19 159 CYS A O 1
ATOM 1212 N N . ALA A 1 160 ? 20.895 4.520 -26.939 1.00 97.12 160 ALA A N 1
ATOM 1213 C CA . ALA A 1 160 ? 20.862 4.556 -25.486 1.00 97.12 160 ALA A CA 1
ATOM 1214 C C . ALA A 1 160 ? 19.403 4.442 -25.060 1.00 97.12 160 ALA A C 1
ATOM 1216 O O . ALA A 1 160 ? 18.637 5.380 -25.273 1.00 97.12 160 ALA A O 1
ATOM 1217 N N . ALA A 1 161 ? 19.042 3.322 -24.441 1.00 98.38 161 ALA A N 1
ATOM 1218 C CA . ALA A 1 161 ? 17.664 3.016 -24.097 1.00 98.38 161 ALA A CA 1
ATOM 1219 C C . ALA A 1 161 ? 17.499 2.707 -22.613 1.00 98.38 161 ALA A C 1
ATOM 1221 O O . ALA A 1 161 ? 18.401 2.169 -21.966 1.00 98.38 161 ALA A O 1
ATOM 1222 N N . ALA A 1 162 ? 16.322 3.024 -22.084 1.00 98.69 162 ALA A N 1
ATOM 1223 C CA . ALA A 1 162 ? 15.897 2.652 -20.748 1.00 98.69 162 ALA A CA 1
ATOM 1224 C C . ALA A 1 162 ? 14.463 2.095 -20.776 1.00 98.69 162 ALA A C 1
ATOM 1226 O O . ALA A 1 162 ? 13.596 2.673 -21.439 1.00 98.69 162 ALA A O 1
ATOM 1227 N N . PRO A 1 163 ? 14.201 0.988 -20.062 1.00 98.56 163 PRO A N 1
ATOM 1228 C CA . PRO A 1 163 ? 12.857 0.450 -19.905 1.00 98.56 163 PRO A CA 1
ATOM 1229 C C . PRO A 1 163 ? 11.997 1.382 -19.046 1.00 98.56 163 PRO A C 1
ATOM 1231 O O . PRO A 1 163 ? 12.510 2.104 -18.190 1.00 98.56 163 PRO A O 1
ATOM 1234 N N . VAL A 1 164 ? 10.686 1.325 -19.258 1.00 98.69 164 VAL A N 1
ATOM 1235 C CA . VAL A 1 164 ? 9.672 1.992 -18.441 1.00 98.69 164 VAL A CA 1
ATOM 1236 C C . VAL A 1 164 ? 8.718 0.938 -17.902 1.00 98.69 164 VAL A C 1
ATOM 1238 O O . VAL A 1 164 ? 8.224 0.093 -18.656 1.00 98.69 164 VAL A O 1
ATOM 1241 N N . HIS A 1 165 ? 8.445 1.004 -16.605 1.00 98.31 165 HIS A N 1
ATOM 1242 C CA . HIS A 1 165 ? 7.579 0.073 -15.901 1.00 98.31 165 HIS A CA 1
ATOM 1243 C C . HIS A 1 165 ? 6.287 0.745 -15.443 1.00 98.31 165 HIS A C 1
ATOM 1245 O O . HIS A 1 165 ? 6.235 1.936 -15.136 1.00 98.31 165 HIS A O 1
ATOM 1251 N N . ASP A 1 166 ? 5.231 -0.051 -15.381 1.00 96.12 166 ASP A N 1
ATOM 1252 C CA . ASP A 1 166 ? 3.981 0.323 -14.746 1.00 96.12 166 ASP A CA 1
ATOM 1253 C C . ASP A 1 166 ? 4.205 0.499 -13.229 1.00 96.12 166 ASP A C 1
ATOM 1255 O O . ASP A 1 166 ? 4.610 -0.463 -12.569 1.00 96.12 166 ASP A O 1
ATOM 1259 N N . PRO A 1 167 ? 3.938 1.683 -12.645 1.00 93.69 167 PRO A N 1
ATOM 1260 C CA . PRO A 1 167 ? 4.093 1.904 -11.207 1.00 93.69 167 PRO A CA 1
ATOM 1261 C C . PRO A 1 167 ? 3.095 1.105 -10.353 1.00 93.69 167 PRO A C 1
ATOM 1263 O O . PRO A 1 167 ? 3.321 0.946 -9.155 1.00 93.69 167 PRO A O 1
ATOM 1266 N N . ASP A 1 168 ? 1.998 0.612 -10.938 1.00 92.56 168 ASP A N 1
ATOM 1267 C CA . ASP A 1 168 ? 1.026 -0.254 -10.273 1.00 92.56 168 ASP A CA 1
ATOM 1268 C C . ASP A 1 168 ? 1.578 -1.686 -10.187 1.00 92.56 168 ASP A C 1
ATOM 1270 O O . ASP A 1 168 ? 1.770 -2.236 -9.100 1.00 92.56 168 ASP A O 1
ATOM 1274 N N . THR A 1 169 ? 1.847 -2.304 -11.339 1.00 90.75 169 THR A N 1
ATOM 1275 C CA . THR A 1 169 ? 2.140 -3.745 -11.426 1.00 90.75 169 THR A CA 1
ATOM 1276 C C . THR A 1 169 ? 3.628 -4.095 -11.451 1.00 90.75 169 THR A C 1
ATOM 1278 O O . THR A 1 169 ? 3.977 -5.267 -11.301 1.00 90.75 169 THR A O 1
ATOM 1281 N N . GLY A 1 170 ? 4.507 -3.116 -11.668 1.00 93.44 170 GLY A N 1
ATOM 1282 C CA . GLY A 1 170 ? 5.938 -3.323 -11.905 1.00 93.44 170 GLY A CA 1
ATOM 1283 C C . GLY A 1 170 ? 6.256 -3.970 -13.257 1.00 93.44 170 GLY A C 1
ATOM 1284 O O . GLY A 1 170 ? 7.417 -4.264 -13.537 1.00 93.44 170 GLY A O 1
ATOM 1285 N N . LYS A 1 171 ? 5.247 -4.224 -14.102 1.00 95.56 171 LYS A N 1
ATOM 1286 C CA . LYS A 1 171 ? 5.448 -4.826 -15.422 1.00 95.56 171 LYS A CA 1
ATOM 1287 C C . LYS A 1 171 ? 6.115 -3.834 -16.363 1.00 95.56 171 LYS A C 1
ATOM 1289 O O . LYS A 1 171 ? 5.819 -2.644 -16.335 1.00 95.56 171 LYS A O 1
ATOM 1294 N N . LEU A 1 172 ? 6.970 -4.349 -17.239 1.00 98.12 172 LEU A N 1
ATOM 1295 C CA . LEU A 1 172 ? 7.516 -3.592 -18.356 1.00 98.12 172 LEU A CA 1
ATOM 1296 C C . LEU A 1 172 ? 6.376 -3.166 -19.291 1.00 98.12 172 LEU A C 1
ATOM 1298 O O . LEU A 1 172 ? 5.616 -4.015 -19.755 1.00 98.12 172 LEU A O 1
ATOM 1302 N N . ILE A 1 173 ? 6.266 -1.866 -19.561 1.00 97.94 173 ILE A N 1
ATOM 1303 C CA . ILE A 1 173 ? 5.254 -1.299 -20.470 1.00 97.94 173 ILE A CA 1
ATOM 1304 C C . ILE A 1 173 ? 5.865 -0.722 -21.745 1.00 97.94 173 ILE A C 1
ATOM 1306 O O . ILE A 1 173 ? 5.137 -0.409 -22.679 1.00 97.94 173 ILE A O 1
ATOM 1310 N N . GLY A 1 174 ? 7.188 -0.586 -21.803 1.00 98.44 174 GLY A N 1
ATOM 1311 C CA . GLY A 1 174 ? 7.885 -0.121 -22.992 1.00 98.44 174 GLY A CA 1
ATOM 1312 C C . GLY A 1 174 ? 9.308 0.320 -22.712 1.00 98.44 174 GLY A C 1
ATOM 1313 O O . GLY A 1 174 ? 9.838 0.097 -21.624 1.00 98.44 174 GLY A O 1
ATOM 1314 N N . ALA A 1 175 ? 9.923 0.969 -23.693 1.00 98.56 175 ALA A N 1
ATOM 1315 C CA . ALA A 1 175 ? 11.236 1.582 -23.543 1.00 98.56 175 ALA A CA 1
ATOM 1316 C C . ALA A 1 175 ? 11.284 2.957 -24.206 1.00 98.56 175 ALA A C 1
ATOM 1318 O O . ALA A 1 175 ? 10.634 3.203 -25.225 1.00 98.56 175 ALA A O 1
ATOM 1319 N N . VAL A 1 176 ? 12.095 3.838 -23.626 1.00 98.31 176 VAL A N 1
ATOM 1320 C CA . VAL A 1 176 ? 12.478 5.127 -24.199 1.00 98.31 176 VAL A CA 1
ATOM 1321 C C . VAL A 1 176 ? 13.915 5.003 -24.673 1.00 98.31 176 VAL A C 1
ATOM 1323 O O . VAL A 1 176 ? 14.766 4.506 -23.941 1.00 98.31 176 VAL A O 1
ATOM 1326 N N . ASP A 1 177 ? 14.187 5.450 -25.888 1.00 97.25 177 ASP A N 1
ATOM 1327 C CA . ASP A 1 177 ? 15.487 5.359 -26.539 1.00 97.25 177 ASP A CA 1
ATOM 1328 C C . ASP A 1 177 ? 15.881 6.696 -27.165 1.00 97.25 177 ASP A C 1
ATOM 1330 O O . ASP A 1 177 ? 15.040 7.465 -27.638 1.00 97.25 177 ASP A O 1
ATOM 1334 N N . ILE A 1 178 ? 17.183 6.965 -27.162 1.00 96.06 178 ILE A N 1
ATOM 1335 C CA . ILE A 1 178 ? 17.798 8.035 -27.935 1.00 96.06 178 ILE A CA 1
ATOM 1336 C C . ILE A 1 178 ? 18.784 7.396 -28.906 1.00 96.06 178 ILE A C 1
ATOM 1338 O O . ILE A 1 178 ? 19.795 6.818 -28.500 1.00 96.06 178 ILE A O 1
ATOM 1342 N N . SER A 1 179 ? 18.511 7.579 -30.192 1.00 95.19 179 SER A N 1
ATOM 1343 C CA . SER A 1 179 ? 19.291 7.019 -31.290 1.00 95.19 179 SER A CA 1
ATOM 1344 C C . SER A 1 179 ? 19.891 8.114 -32.161 1.00 95.19 179 SER A C 1
ATOM 1346 O O . SER A 1 179 ? 19.272 9.146 -32.415 1.00 95.19 179 SER A O 1
ATOM 1348 N N . GLY A 1 180 ? 21.106 7.901 -32.657 1.00 94.62 180 GLY A N 1
ATOM 1349 C CA . GLY A 1 180 ? 21.756 8.837 -33.570 1.00 94.62 180 GLY A CA 1
ATOM 1350 C C . GLY A 1 180 ? 22.951 8.233 -34.302 1.00 94.62 180 GLY A C 1
ATOM 1351 O O . GLY A 1 180 ? 23.338 7.090 -34.038 1.00 94.62 180 GLY A O 1
ATOM 1352 N N . PRO A 1 181 ? 23.553 8.981 -35.240 1.00 94.06 181 PRO A N 1
ATOM 1353 C CA . PRO A 1 181 ? 24.752 8.539 -35.939 1.00 94.06 181 PRO A CA 1
ATOM 1354 C C . PRO A 1 181 ? 25.911 8.300 -34.965 1.00 94.06 181 PRO A C 1
ATOM 1356 O O . PRO A 1 181 ? 26.123 9.070 -34.043 1.00 94.06 181 PRO A O 1
ATOM 1359 N N . LEU A 1 182 ? 26.767 7.315 -35.216 1.00 92.12 182 LEU A N 1
ATOM 1360 C CA . LEU A 1 182 ? 27.841 6.916 -34.294 1.00 92.12 182 LEU A CA 1
ATOM 1361 C C . LEU A 1 182 ? 28.787 8.051 -33.850 1.00 92.12 182 LEU A C 1
ATOM 1363 O O . LEU A 1 182 ? 29.359 8.024 -32.761 1.00 92.12 182 LEU A O 1
ATOM 1367 N N . ARG A 1 183 ? 28.950 9.078 -34.688 1.00 90.19 183 ARG A N 1
ATOM 1368 C CA . ARG A 1 183 ? 29.753 10.269 -34.371 1.00 90.19 183 ARG A CA 1
ATOM 1369 C C . ARG A 1 183 ? 29.156 11.138 -33.257 1.00 90.19 183 ARG A C 1
ATOM 1371 O O . ARG A 1 183 ? 29.882 11.941 -32.687 1.00 90.19 183 ARG A O 1
ATOM 1378 N N . THR A 1 184 ? 27.862 11.001 -32.966 1.00 90.19 184 THR A N 1
ATOM 1379 C CA . THR A 1 184 ? 27.130 11.820 -31.989 1.00 90.19 184 THR A CA 1
ATOM 1380 C C . THR A 1 184 ? 27.110 11.204 -30.590 1.00 90.19 184 THR A C 1
ATOM 1382 O O . THR A 1 184 ? 26.531 11.796 -29.685 1.00 90.19 184 THR A O 1
ATOM 1385 N N . VAL A 1 185 ? 27.776 10.054 -30.386 1.00 88.31 185 VAL A N 1
ATOM 1386 C CA . VAL A 1 185 ? 27.917 9.407 -29.070 1.00 88.31 185 VAL A CA 1
ATOM 1387 C C . VAL A 1 185 ? 28.346 10.427 -28.019 1.00 88.31 185 VAL A C 1
ATOM 1389 O O . VAL A 1 185 ? 29.438 10.994 -28.108 1.00 88.31 185 VAL A O 1
ATOM 1392 N N . HIS A 1 186 ? 27.524 10.579 -26.985 1.00 86.56 186 HIS A N 1
ATOM 1393 C CA . HIS A 1 186 ? 27.791 11.470 -25.868 1.00 86.56 186 HIS A CA 1
ATOM 1394 C C . HIS A 1 186 ? 27.656 10.725 -24.523 1.00 86.56 186 HIS A C 1
ATOM 1396 O O . HIS A 1 186 ? 26.666 10.015 -24.323 1.00 86.56 186 HIS A O 1
ATOM 1402 N N . PRO A 1 187 ? 28.590 10.894 -23.562 1.00 85.44 187 PRO A N 1
ATOM 1403 C CA . PRO A 1 187 ? 28.556 10.177 -22.278 1.00 85.44 187 PRO A CA 1
ATOM 1404 C C . PRO A 1 187 ? 27.271 10.396 -21.466 1.00 85.44 187 PRO A C 1
ATOM 1406 O O . PRO A 1 187 ? 26.848 9.526 -20.713 1.00 85.44 187 PRO A O 1
ATOM 1409 N N . ALA A 1 188 ? 26.625 11.553 -21.636 1.00 89.50 188 ALA A N 1
ATOM 1410 C CA . ALA A 1 188 ? 25.391 11.880 -20.922 1.00 89.50 188 ALA A CA 1
ATOM 1411 C C . ALA A 1 188 ? 24.129 11.184 -21.469 1.00 89.50 188 ALA A C 1
ATOM 1413 O O . ALA A 1 188 ? 23.100 11.245 -20.803 1.00 89.50 188 ALA A O 1
ATOM 1414 N N . MET A 1 189 ? 24.174 10.524 -22.637 1.00 90.69 189 MET A N 1
ATOM 1415 C CA . MET A 1 189 ? 22.979 9.918 -23.254 1.00 90.69 189 MET A CA 1
ATOM 1416 C C . MET A 1 189 ? 22.313 8.887 -22.337 1.00 90.69 189 MET A C 1
ATOM 1418 O O . MET A 1 189 ? 21.103 8.941 -22.134 1.00 90.69 189 MET A O 1
ATOM 1422 N N . MET A 1 190 ? 23.103 8.000 -21.721 1.00 93.94 190 MET A N 1
ATOM 1423 C CA . MET A 1 190 ? 22.574 6.985 -20.803 1.00 93.94 190 MET A CA 1
ATOM 1424 C C . MET A 1 190 ? 21.946 7.592 -19.551 1.00 93.94 190 MET A C 1
ATOM 1426 O O . MET A 1 190 ? 20.879 7.155 -19.120 1.00 93.94 190 MET A O 1
ATOM 1430 N N . ALA A 1 191 ? 22.581 8.614 -18.975 1.00 94.38 191 ALA A N 1
ATOM 1431 C CA . ALA A 1 191 ? 22.038 9.305 -17.810 1.00 94.38 191 ALA A CA 1
ATOM 1432 C C . ALA A 1 191 ? 20.721 10.016 -18.155 1.00 94.38 191 ALA A C 1
ATOM 1434 O O . ALA A 1 191 ? 19.764 9.936 -17.389 1.00 94.38 191 ALA A O 1
ATOM 1435 N N . LEU A 1 192 ? 20.661 10.655 -19.326 1.00 93.56 192 LEU A N 1
ATOM 1436 C CA . LEU A 1 192 ? 19.489 11.377 -19.806 1.00 93.56 192 LEU A CA 1
ATOM 1437 C C . LEU A 1 192 ? 18.302 10.441 -20.059 1.00 93.56 192 LEU A C 1
ATOM 1439 O O . LEU A 1 192 ? 17.221 10.691 -19.532 1.00 93.56 192 LEU A O 1
ATOM 1443 N N . VAL A 1 193 ? 18.495 9.351 -20.810 1.00 96.00 193 VAL A N 1
ATOM 1444 C CA . VAL A 1 193 ? 17.400 8.413 -21.108 1.00 96.00 193 VAL A CA 1
ATOM 1445 C C . VAL A 1 193 ? 16.910 7.697 -19.847 1.00 96.00 193 VAL A C 1
ATOM 1447 O O . VAL A 1 193 ? 15.707 7.547 -19.648 1.00 96.00 193 VAL A O 1
ATOM 1450 N N . THR A 1 194 ? 17.821 7.356 -18.928 1.00 97.38 194 THR A N 1
ATOM 1451 C CA . THR A 1 194 ? 17.460 6.767 -17.628 1.00 97.38 194 THR A CA 1
ATOM 1452 C C . THR A 1 194 ? 16.665 7.752 -16.770 1.00 97.38 194 THR A C 1
ATOM 1454 O O . THR A 1 194 ? 15.686 7.369 -16.131 1.00 97.38 194 THR A O 1
ATOM 1457 N N . ALA A 1 195 ? 17.060 9.029 -16.749 1.00 96.94 195 ALA A N 1
ATOM 1458 C CA . ALA A 1 195 ? 16.328 10.068 -16.032 1.00 96.94 195 ALA A CA 1
ATOM 1459 C C . ALA A 1 195 ? 14.940 10.309 -16.644 1.00 96.94 195 ALA A C 1
ATOM 1461 O O . ALA A 1 195 ? 13.971 10.428 -15.900 1.00 96.94 195 ALA A O 1
ATOM 1462 N N . ALA A 1 196 ? 14.830 10.321 -17.976 1.00 96.94 196 ALA A N 1
ATOM 1463 C CA . ALA A 1 196 ? 13.559 10.472 -18.678 1.00 96.94 196 ALA A CA 1
ATOM 1464 C C . ALA A 1 196 ? 12.600 9.305 -18.400 1.00 96.94 196 ALA A C 1
ATOM 1466 O O . ALA A 1 196 ? 11.434 9.545 -18.093 1.00 96.94 196 ALA A O 1
ATOM 1467 N N . ALA A 1 197 ? 13.092 8.061 -18.430 1.00 98.06 197 ALA A N 1
ATOM 1468 C CA . ALA A 1 197 ? 12.302 6.882 -18.077 1.00 98.06 197 ALA A CA 1
ATOM 1469 C C . ALA A 1 197 ? 11.785 6.960 -16.631 1.00 98.06 197 ALA A C 1
ATOM 1471 O O . ALA A 1 197 ? 10.585 6.848 -16.402 1.00 98.06 197 ALA A O 1
ATOM 1472 N N . ARG A 1 198 ? 12.653 7.276 -15.660 1.00 97.62 198 ARG A N 1
ATOM 1473 C CA . ARG A 1 198 ? 12.248 7.444 -14.249 1.00 97.62 198 ARG A CA 1
ATOM 1474 C C . ARG A 1 198 ? 11.262 8.590 -14.038 1.00 97.62 198 ARG A C 1
ATOM 1476 O O . ARG A 1 198 ? 10.369 8.487 -13.202 1.00 97.62 198 ARG A O 1
ATOM 1483 N N . LEU A 1 199 ? 11.422 9.690 -14.771 1.00 97.69 199 LEU A N 1
ATOM 1484 C CA . LEU A 1 199 ? 10.494 10.816 -14.714 1.00 97.69 199 LEU A CA 1
ATOM 1485 C C . LEU A 1 199 ? 9.120 10.426 -15.276 1.00 97.69 199 LEU A C 1
ATOM 1487 O O . LEU A 1 199 ? 8.101 10.809 -14.704 1.00 97.69 199 LEU A O 1
ATOM 1491 N N . ALA A 1 200 ? 9.086 9.631 -16.347 1.00 98.00 200 ALA A N 1
ATOM 1492 C CA . ALA A 1 200 ? 7.854 9.066 -16.882 1.00 98.00 200 ALA A CA 1
ATOM 1493 C C . ALA A 1 200 ? 7.179 8.115 -15.878 1.00 98.00 200 ALA A C 1
ATOM 1495 O O . ALA A 1 200 ? 5.991 8.283 -15.615 1.00 98.00 200 ALA A O 1
ATOM 1496 N N . GLU A 1 201 ? 7.919 7.193 -15.253 1.00 98.31 201 GLU A N 1
ATOM 1497 C CA . GLU A 1 201 ? 7.393 6.310 -14.193 1.00 98.31 201 GLU A CA 1
ATOM 1498 C C . GLU A 1 201 ? 6.833 7.116 -13.009 1.00 98.31 201 GLU A C 1
ATOM 1500 O O . GLU A 1 201 ? 5.719 6.864 -12.547 1.00 98.31 201 GLU A O 1
ATOM 1505 N N . GLY A 1 202 ? 7.556 8.146 -12.557 1.00 98.00 202 GLY A N 1
ATOM 1506 C CA . GLY A 1 202 ? 7.097 9.038 -11.491 1.00 98.00 202 GLY A CA 1
ATOM 1507 C C . GLY A 1 202 ? 5.826 9.807 -11.863 1.00 98.00 202 GLY A C 1
ATOM 1508 O O . GLY A 1 202 ? 4.910 9.921 -11.048 1.00 98.00 202 GLY A O 1
ATOM 1509 N N . GLN A 1 203 ? 5.719 10.291 -13.103 1.00 97.94 203 GLN A N 1
ATOM 1510 C CA . GLN A 1 203 ? 4.508 10.959 -13.579 1.00 97.94 203 GLN A CA 1
ATOM 1511 C C . GLN A 1 203 ? 3.324 9.986 -13.686 1.00 97.94 203 GLN A C 1
ATOM 1513 O O . GLN A 1 203 ? 2.210 10.349 -13.303 1.00 97.94 203 GLN A O 1
ATOM 1518 N N . LEU A 1 204 ? 3.548 8.748 -14.142 1.00 97.81 204 LEU A N 1
ATOM 1519 C CA . LEU A 1 204 ? 2.528 7.694 -14.114 1.00 97.81 204 LEU A CA 1
ATOM 1520 C C . LEU A 1 204 ? 2.061 7.424 -12.677 1.00 97.81 204 LEU A C 1
ATOM 1522 O O . LEU A 1 204 ? 0.861 7.307 -12.442 1.00 97.81 204 LEU A O 1
ATOM 1526 N N . GLN A 1 205 ? 2.976 7.400 -11.704 1.00 97.06 205 GLN A N 1
ATOM 1527 C CA . GLN A 1 205 ? 2.640 7.192 -10.295 1.00 97.06 205 GLN A CA 1
ATOM 1528 C C . GLN A 1 205 ? 1.774 8.329 -9.731 1.00 97.06 205 GLN A C 1
ATOM 1530 O O . GLN A 1 205 ? 0.828 8.072 -8.986 1.00 97.06 205 GLN A O 1
ATOM 1535 N N . VAL A 1 206 ? 2.056 9.582 -10.105 1.00 97.44 206 VAL A N 1
ATOM 1536 C CA . VAL A 1 206 ? 1.234 10.743 -9.721 1.00 97.44 206 VAL A CA 1
ATOM 1537 C C . VAL A 1 206 ? -0.170 10.649 -10.320 1.00 97.44 206 VAL A C 1
ATOM 1539 O O . VAL A 1 206 ? -1.154 10.855 -9.609 1.00 97.44 206 VAL A O 1
ATOM 1542 N N . LEU A 1 207 ? -0.276 10.316 -11.609 1.00 96.00 207 LEU A N 1
ATOM 1543 C CA . LEU A 1 207 ? -1.567 10.144 -12.283 1.00 96.00 207 LEU A CA 1
ATOM 1544 C C . LEU A 1 207 ? -2.380 9.003 -11.660 1.00 96.00 207 LEU A C 1
ATOM 1546 O O . LEU A 1 207 ? -3.573 9.164 -11.412 1.00 96.00 207 LEU A O 1
ATOM 1550 N N . MET A 1 208 ? -1.721 7.887 -11.345 1.00 94.62 208 MET A N 1
ATOM 1551 C CA . MET A 1 208 ? -2.312 6.747 -10.650 1.00 94.62 208 MET A CA 1
ATOM 1552 C C . MET A 1 208 ? -2.856 7.148 -9.274 1.00 94.62 208 MET A C 1
ATOM 1554 O O . MET A 1 208 ? -4.019 6.889 -8.985 1.00 94.62 208 MET A O 1
ATOM 1558 N N . ALA A 1 209 ? -2.068 7.846 -8.451 1.00 94.19 209 ALA A N 1
ATOM 1559 C CA . ALA A 1 209 ? -2.508 8.299 -7.131 1.00 94.19 209 ALA A CA 1
ATOM 1560 C C . ALA A 1 209 ? -3.701 9.272 -7.206 1.00 94.19 209 ALA A C 1
ATOM 1562 O O . ALA A 1 209 ? -4.598 9.233 -6.364 1.00 94.19 209 ALA A O 1
ATOM 1563 N N . ALA A 1 210 ? -3.738 10.135 -8.226 1.00 94.38 210 ALA A N 1
ATOM 1564 C CA . ALA A 1 210 ? -4.875 11.020 -8.462 1.00 94.38 210 ALA A CA 1
ATOM 1565 C C . ALA A 1 210 ? -6.141 10.242 -8.861 1.00 94.38 210 ALA A C 1
ATOM 1567 O O . ALA A 1 210 ? -7.228 10.559 -8.374 1.00 94.38 210 ALA A O 1
ATOM 1568 N N . ALA A 1 211 ? -6.010 9.219 -9.711 1.00 92.12 211 ALA A N 1
ATOM 1569 C CA . ALA A 1 211 ? -7.113 8.332 -10.074 1.00 92.12 211 ALA A CA 1
ATOM 1570 C C . ALA A 1 211 ? -7.616 7.528 -8.862 1.00 92.12 211 ALA A C 1
ATOM 1572 O O . ALA A 1 211 ? -8.823 7.453 -8.635 1.00 92.12 211 ALA A O 1
ATOM 1573 N N . ASP A 1 212 ? -6.704 7.014 -8.035 1.00 94.12 212 ASP A N 1
ATOM 1574 C CA . ASP A 1 212 ? -7.030 6.295 -6.800 1.00 94.12 212 ASP A CA 1
ATOM 1575 C C . ASP A 1 212 ? -7.834 7.162 -5.834 1.00 94.12 212 ASP A C 1
ATOM 1577 O O . ASP A 1 212 ? -8.846 6.722 -5.290 1.00 94.12 212 ASP A O 1
ATOM 1581 N N . GLU A 1 213 ? -7.419 8.413 -5.635 1.00 93.94 213 GLU A N 1
ATOM 1582 C CA . GLU A 1 213 ? -8.126 9.341 -4.758 1.00 93.94 213 GLU A CA 1
ATOM 1583 C C . GLU A 1 213 ? -9.533 9.656 -5.284 1.00 93.94 213 GLU A C 1
ATOM 1585 O O . GLU A 1 213 ? -10.489 9.701 -4.507 1.00 93.94 213 GLU A O 1
ATOM 1590 N N . GLN A 1 214 ? -9.697 9.808 -6.602 1.00 93.25 214 GLN A N 1
ATOM 1591 C CA . GLN A 1 214 ? -11.015 9.996 -7.213 1.00 93.25 214 GLN A CA 1
ATOM 1592 C C . GLN A 1 214 ? -11.909 8.763 -7.042 1.00 93.25 214 GLN A C 1
ATOM 1594 O O . GLN A 1 214 ? -13.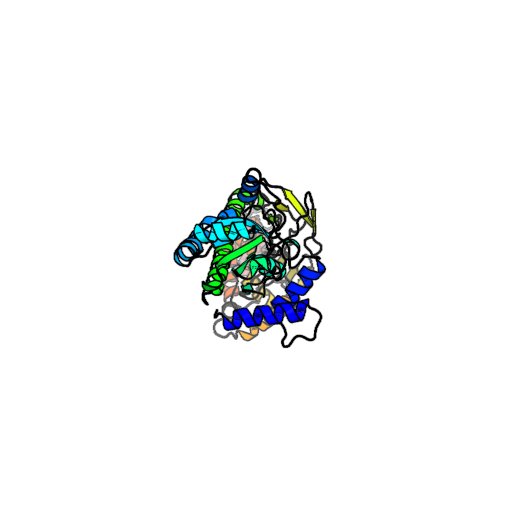070 8.909 -6.645 1.00 93.25 214 GLN A O 1
ATOM 1599 N N . LEU A 1 215 ? -11.376 7.561 -7.286 1.00 93.38 215 LEU A N 1
ATOM 1600 C CA . LEU A 1 215 ? -12.091 6.297 -7.095 1.00 93.38 215 LEU A CA 1
ATOM 1601 C C . LEU A 1 215 ? -12.515 6.155 -5.633 1.00 93.38 215 LEU A C 1
ATOM 1603 O O . LEU A 1 215 ? -13.688 5.915 -5.334 1.00 93.38 215 LEU A O 1
ATOM 1607 N N . ARG A 1 216 ? -11.578 6.374 -4.707 1.00 93.31 216 ARG A N 1
ATOM 1608 C CA . ARG A 1 216 ? -11.817 6.327 -3.265 1.00 93.31 216 ARG A CA 1
ATOM 1609 C C . ARG A 1 216 ? -12.903 7.319 -2.858 1.00 93.31 216 ARG A C 1
ATOM 1611 O O . ARG A 1 216 ? -13.835 6.928 -2.162 1.00 93.31 216 ARG A O 1
ATOM 1618 N N . ALA A 1 217 ? -12.827 8.574 -3.299 1.00 92.94 217 ALA A N 1
ATOM 1619 C CA . ALA A 1 217 ? -13.799 9.609 -2.953 1.00 92.94 217 ALA A CA 1
ATOM 1620 C C . ALA A 1 217 ? -15.211 9.293 -3.473 1.00 92.94 217 ALA A C 1
ATOM 1622 O O . ALA A 1 217 ? -16.185 9.432 -2.730 1.00 92.94 217 ALA A O 1
ATOM 1623 N N . ARG A 1 218 ? -15.336 8.821 -4.721 1.00 92.88 218 ARG A N 1
ATOM 1624 C CA . ARG A 1 218 ? -16.626 8.432 -5.321 1.00 92.88 218 ARG A CA 1
ATOM 1625 C C . ARG A 1 218 ? -17.249 7.228 -4.616 1.00 92.88 218 ARG A C 1
ATOM 1627 O O . ARG A 1 218 ? -18.465 7.207 -4.408 1.00 92.88 218 ARG A O 1
ATOM 1634 N N . ASN A 1 219 ? -16.421 6.259 -4.223 1.00 93.19 219 ASN A N 1
ATOM 1635 C CA . ASN A 1 219 ? -16.881 4.968 -3.720 1.00 93.19 219 ASN A CA 1
ATOM 1636 C C . ASN A 1 219 ? -16.891 4.838 -2.189 1.00 93.19 219 ASN A C 1
ATOM 1638 O O . ASN A 1 219 ? -17.465 3.883 -1.666 1.00 93.19 219 ASN A O 1
ATOM 1642 N N . MET A 1 220 ? -16.355 5.815 -1.447 1.00 91.25 220 MET A N 1
ATOM 1643 C CA . MET A 1 220 ? -16.305 5.791 0.024 1.00 91.25 220 MET A CA 1
ATOM 1644 C C . MET A 1 220 ? -17.677 5.570 0.669 1.00 91.25 220 MET A C 1
ATOM 1646 O O . MET A 1 220 ? -17.786 4.880 1.679 1.00 91.25 220 MET A O 1
ATOM 1650 N N . ARG A 1 221 ? -18.746 6.105 0.067 1.00 92.00 221 ARG A N 1
ATOM 1651 C CA . ARG A 1 221 ? -20.125 5.901 0.539 1.00 92.00 221 ARG A CA 1
ATOM 1652 C C . ARG A 1 221 ? -20.517 4.421 0.619 1.00 92.00 221 ARG A C 1
ATOM 1654 O O . ARG A 1 221 ? -21.250 4.050 1.528 1.00 92.00 221 ARG A O 1
ATOM 1661 N N . HIS A 1 222 ? -20.023 3.589 -0.301 1.00 91.19 222 HIS A N 1
ATOM 1662 C CA . HIS A 1 222 ? -20.319 2.158 -0.335 1.00 91.19 222 HIS A CA 1
ATOM 1663 C C . HIS A 1 222 ? -19.601 1.430 0.804 1.00 91.19 222 HIS A C 1
ATOM 1665 O O . HIS A 1 222 ? -20.209 0.607 1.479 1.00 91.19 222 HIS A O 1
ATOM 1671 N N . LEU A 1 223 ? -18.350 1.811 1.088 1.00 89.38 223 LEU A N 1
ATOM 1672 C CA . LEU A 1 223 ? -17.597 1.286 2.227 1.00 89.38 223 LEU A CA 1
ATOM 1673 C C . LEU A 1 223 ? -18.229 1.696 3.565 1.00 89.38 223 LEU A C 1
ATOM 1675 O O . LEU A 1 223 ? -18.444 0.852 4.426 1.00 89.38 223 LEU A O 1
ATOM 1679 N N . MET A 1 224 ? -18.599 2.972 3.715 1.00 87.38 224 MET A N 1
ATOM 1680 C CA . MET A 1 224 ? -19.245 3.481 4.932 1.00 87.38 224 MET A CA 1
ATOM 1681 C C . MET A 1 224 ? -20.615 2.840 5.186 1.00 87.38 224 MET A C 1
ATOM 1683 O O . MET A 1 224 ? -20.992 2.629 6.339 1.00 87.38 224 MET A O 1
ATOM 1687 N N . ALA A 1 225 ? -21.353 2.497 4.124 1.00 88.12 225 ALA A N 1
ATOM 1688 C CA . ALA A 1 225 ? -22.643 1.820 4.228 1.00 88.12 225 ALA A CA 1
ATOM 1689 C C . ALA A 1 225 ? -22.546 0.407 4.837 1.00 88.12 225 ALA A C 1
ATOM 1691 O O . ALA A 1 225 ? -23.563 -0.127 5.277 1.00 88.12 225 ALA A O 1
ATOM 1692 N N . LEU A 1 226 ? -21.344 -0.182 4.921 1.00 82.88 226 LEU A N 1
ATOM 1693 C CA . LEU A 1 226 ? -21.121 -1.465 5.596 1.00 82.88 226 LEU A CA 1
ATOM 1694 C C . LEU A 1 226 ? -21.261 -1.382 7.128 1.00 82.88 226 LEU A C 1
ATOM 1696 O O . LEU A 1 226 ? -21.462 -2.410 7.780 1.00 82.88 226 LEU A O 1
ATOM 1700 N N . GLY A 1 227 ? -21.173 -0.185 7.721 1.00 81.06 227 GLY A N 1
ATOM 1701 C CA . GLY A 1 227 ? -21.291 0.014 9.167 1.00 81.06 227 GLY A CA 1
ATOM 1702 C C . GLY A 1 227 ? -20.216 -0.745 9.954 1.00 81.06 227 GLY A C 1
ATOM 1703 O O . GLY A 1 227 ? -19.030 -0.430 9.866 1.00 81.06 227 GLY A O 1
ATOM 1704 N N . GLU A 1 228 ? -20.634 -1.736 10.746 1.00 71.81 228 GLU A N 1
ATOM 1705 C CA . GLU A 1 228 ? -19.729 -2.591 11.535 1.00 71.81 228 GLU A CA 1
ATOM 1706 C C . GLU A 1 228 ? -19.165 -3.787 10.749 1.00 71.81 228 GLU A C 1
ATOM 1708 O O . GLU A 1 228 ? -18.252 -4.470 11.226 1.00 71.81 228 GLU A O 1
ATOM 1713 N N . GLN A 1 229 ? -19.696 -4.072 9.555 1.00 75.31 229 GLN A N 1
ATOM 1714 C CA . GLN A 1 229 ? -19.190 -5.159 8.719 1.00 75.31 229 GLN A CA 1
ATOM 1715 C C . GLN A 1 229 ? -17.818 -4.795 8.168 1.00 75.31 229 GLN A C 1
ATOM 1717 O O . GLN A 1 229 ? -17.561 -3.642 7.824 1.00 75.31 229 GLN A O 1
ATOM 1722 N N . SER A 1 230 ? -16.926 -5.786 8.075 1.00 83.69 230 SER A N 1
ATOM 1723 C CA . SER A 1 230 ? -15.623 -5.515 7.488 1.00 83.69 230 SER A CA 1
ATOM 1724 C C . SER A 1 230 ? -15.664 -5.530 5.971 1.00 83.69 230 SER A C 1
ATOM 1726 O O . SER A 1 230 ? -16.304 -6.387 5.366 1.00 83.69 230 SER A O 1
ATOM 1728 N N . GLY A 1 231 ? -14.929 -4.610 5.369 1.00 89.19 231 GLY A N 1
ATOM 1729 C CA . GLY A 1 231 ? -14.798 -4.491 3.936 1.00 89.19 231 GLY A CA 1
ATOM 1730 C C . GLY A 1 231 ? -13.622 -3.626 3.523 1.00 89.19 231 GLY A C 1
ATOM 1731 O O . GLY A 1 231 ? -12.906 -3.059 4.357 1.00 89.19 231 GLY A O 1
ATOM 1732 N N . ALA A 1 232 ? -13.420 -3.560 2.215 1.00 92.44 232 ALA A N 1
ATOM 1733 C CA . ALA A 1 232 ? -12.349 -2.796 1.600 1.00 92.44 232 ALA A CA 1
ATOM 1734 C C . ALA A 1 232 ? -12.764 -2.273 0.226 1.00 92.44 232 ALA A C 1
ATOM 1736 O O . ALA A 1 232 ? -13.575 -2.893 -0.454 1.00 92.44 232 ALA A O 1
ATOM 1737 N N . LEU A 1 233 ? -12.188 -1.146 -0.181 1.00 94.25 233 LEU A N 1
ATOM 1738 C CA . LEU A 1 233 ? -12.282 -0.639 -1.549 1.00 94.25 233 LEU A CA 1
ATOM 1739 C C . LEU A 1 233 ? -11.003 -0.974 -2.296 1.00 94.25 233 LEU A C 1
ATOM 1741 O O . LEU A 1 233 ? -9.913 -0.710 -1.784 1.00 94.25 233 LEU A O 1
ATOM 1745 N N . LEU A 1 234 ? -11.143 -1.541 -3.489 1.00 94.94 234 LEU A N 1
ATOM 1746 C CA . LEU A 1 234 ? -10.034 -1.981 -4.321 1.00 94.94 234 LEU A CA 1
ATOM 1747 C C . LEU A 1 234 ? -10.075 -1.309 -5.693 1.00 94.94 234 LEU A C 1
ATOM 1749 O O . LEU A 1 234 ? -11.149 -1.075 -6.249 1.00 94.94 234 LEU A O 1
ATOM 1753 N N . THR A 1 235 ? -8.900 -1.068 -6.267 1.00 94.56 235 THR A N 1
ATOM 1754 C CA . THR A 1 235 ? -8.752 -0.746 -7.693 1.00 94.56 235 THR A CA 1
ATOM 1755 C C . THR A 1 235 ? -9.094 -1.966 -8.566 1.00 94.56 235 THR A C 1
ATOM 1757 O O . THR A 1 235 ? -9.108 -3.094 -8.064 1.00 94.56 235 THR A O 1
ATOM 1760 N N . PRO A 1 236 ? -9.287 -1.799 -9.890 1.00 90.62 236 PRO A N 1
ATOM 1761 C CA . PRO A 1 236 ? -9.429 -2.928 -10.818 1.00 90.62 236 PRO A CA 1
ATOM 1762 C C . PRO A 1 236 ? -8.237 -3.899 -10.794 1.00 90.62 236 PRO A C 1
ATOM 1764 O O . PRO A 1 236 ? -8.398 -5.094 -11.008 1.00 90.62 236 PRO A O 1
ATOM 1767 N N . THR A 1 237 ? -7.041 -3.391 -10.485 1.00 90.69 237 THR A N 1
ATOM 1768 C CA . THR A 1 237 ? -5.804 -4.177 -10.338 1.00 90.69 237 THR A CA 1
ATOM 1769 C C . THR A 1 237 ? -5.666 -4.828 -8.955 1.00 90.69 237 THR A C 1
ATOM 1771 O O . THR A 1 237 ? -4.657 -5.482 -8.671 1.00 90.69 237 THR A O 1
ATOM 1774 N N . GLY A 1 238 ? -6.655 -4.634 -8.078 1.00 91.38 238 GLY A N 1
ATOM 1775 C CA . GLY A 1 238 ? -6.730 -5.234 -6.753 1.00 91.38 238 GLY A CA 1
ATOM 1776 C C . GLY A 1 238 ? -5.958 -4.502 -5.654 1.00 91.38 238 GLY A C 1
ATOM 1777 O O . GLY A 1 238 ? -5.838 -5.041 -4.554 1.00 91.38 238 GLY A O 1
ATOM 1778 N N . ARG A 1 239 ? -5.422 -3.296 -5.904 1.00 93.00 239 ARG A N 1
ATOM 1779 C CA . ARG A 1 239 ? -4.785 -2.478 -4.853 1.00 93.00 239 ARG A CA 1
ATOM 1780 C C . ARG A 1 239 ? -5.830 -2.010 -3.854 1.00 93.00 239 ARG A C 1
ATOM 1782 O O . ARG A 1 239 ? -6.887 -1.531 -4.254 1.00 93.00 239 ARG A O 1
ATOM 1789 N N . VAL A 1 240 ? -5.528 -2.116 -2.566 1.00 92.38 240 VAL A N 1
ATOM 1790 C CA . VAL A 1 240 ? -6.436 -1.718 -1.489 1.00 92.38 240 VAL A CA 1
ATOM 1791 C C . VAL A 1 240 ? -6.328 -0.211 -1.254 1.00 92.38 240 VAL A C 1
ATOM 1793 O O . VAL A 1 240 ? -5.285 0.291 -0.849 1.00 92.38 240 VAL A O 1
ATOM 1796 N N . LEU A 1 241 ? -7.421 0.516 -1.489 1.00 92.38 241 LEU A N 1
ATOM 1797 C CA . LEU A 1 241 ? -7.497 1.971 -1.313 1.00 92.38 241 LEU A CA 1
ATOM 1798 C C . LEU A 1 241 ? -7.993 2.385 0.074 1.00 92.38 241 LEU A C 1
ATOM 1800 O O . LEU A 1 241 ? -7.644 3.454 0.573 1.00 92.38 241 LEU A O 1
ATOM 1804 N N . ALA A 1 242 ? -8.866 1.579 0.677 1.00 89.75 242 ALA A N 1
ATOM 1805 C CA . ALA A 1 242 ? -9.439 1.845 1.991 1.00 89.75 242 ALA A CA 1
ATOM 1806 C C . ALA A 1 242 ? -9.957 0.554 2.628 1.00 89.75 242 ALA A C 1
ATOM 1808 O O . ALA A 1 242 ? -10.381 -0.359 1.922 1.00 89.75 242 ALA A O 1
ATOM 1809 N N . VAL A 1 243 ? -9.970 0.506 3.962 1.00 87.94 243 VAL A N 1
ATOM 1810 C CA . VAL A 1 243 ? -10.461 -0.627 4.760 1.00 87.94 243 VAL A CA 1
ATOM 1811 C C . VAL A 1 243 ? -11.309 -0.131 5.927 1.00 87.94 243 VAL A C 1
ATOM 1813 O O . VAL A 1 243 ? -11.044 0.934 6.483 1.00 87.94 243 VAL A O 1
ATOM 1816 N N . GLN A 1 244 ? -12.313 -0.908 6.327 1.00 77.12 244 GLN A N 1
ATOM 1817 C CA . GLN A 1 244 ? -13.131 -0.629 7.511 1.00 77.12 244 GLN A CA 1
ATOM 1818 C C . GLN A 1 244 ? -13.729 -1.927 8.062 1.00 77.12 244 GLN A C 1
ATOM 1820 O O . GLN A 1 244 ? -14.127 -2.754 7.258 1.00 77.12 244 GLN A O 1
ATOM 1825 N N . PRO A 1 245 ? -13.808 -2.160 9.387 1.00 60.47 245 PRO A N 1
ATOM 1826 C CA . PRO A 1 245 ? -12.907 -1.684 10.435 1.00 60.47 245 PRO A CA 1
ATOM 1827 C C . PRO A 1 245 ? -11.634 -2.559 10.546 1.00 60.47 245 PRO A C 1
ATOM 1829 O O . PRO A 1 245 ? -10.999 -2.610 11.599 1.00 60.47 245 PRO A O 1
ATOM 1832 N N . LEU A 1 246 ? -11.280 -3.309 9.495 1.00 59.94 246 LEU A N 1
ATOM 1833 C CA . LEU A 1 246 ? -10.128 -4.215 9.485 1.00 59.94 246 LEU A CA 1
ATOM 1834 C C . LEU A 1 246 ? -8.810 -3.489 9.777 1.00 59.94 246 LEU A C 1
ATOM 1836 O O . LEU A 1 246 ? -8.482 -2.502 9.134 1.00 59.94 246 LEU A O 1
ATOM 1840 N N . GLY A 1 247 ? -8.034 -4.028 10.724 1.00 56.69 247 GLY A N 1
ATOM 1841 C CA . GLY A 1 247 ? -6.690 -3.534 11.041 1.00 56.69 247 GLY A CA 1
ATOM 1842 C C . GLY A 1 247 ? -5.588 -4.059 10.114 1.00 56.69 247 GLY A C 1
ATOM 1843 O O . GLY A 1 247 ? -4.472 -3.559 10.186 1.00 56.69 247 GLY A O 1
ATOM 1844 N N . TRP A 1 248 ? -5.872 -5.070 9.279 1.00 60.41 248 TRP A N 1
ATOM 1845 C CA . TRP A 1 248 ? -4.904 -5.621 8.327 1.00 60.41 248 TRP A CA 1
ATOM 1846 C C . TRP A 1 248 ? -5.580 -6.290 7.117 1.00 60.41 248 TRP A C 1
ATOM 1848 O O . TRP A 1 248 ? -6.409 -7.190 7.280 1.00 60.41 248 TRP A O 1
ATOM 1858 N N . LEU A 1 249 ? -5.185 -5.843 5.924 1.00 75.75 249 LEU A N 1
ATOM 1859 C CA . LEU A 1 249 ? -5.288 -6.507 4.623 1.00 75.75 249 LEU A CA 1
ATOM 1860 C C . LEU A 1 249 ? -3.949 -6.273 3.896 1.00 75.75 249 LEU A C 1
ATOM 1862 O O . LEU A 1 249 ? -3.282 -5.281 4.200 1.00 75.75 249 LEU A O 1
ATOM 1866 N N . PRO A 1 250 ? -3.540 -7.146 2.961 1.00 80.94 250 PRO A N 1
ATOM 1867 C CA . PRO A 1 250 ? -2.410 -6.859 2.081 1.00 80.94 250 PRO A CA 1
ATOM 1868 C C . PRO A 1 250 ? -2.658 -5.592 1.253 1.00 80.94 250 PRO A C 1
ATOM 1870 O O . PRO A 1 250 ? -3.805 -5.279 0.940 1.00 80.94 250 PRO A O 1
ATOM 1873 N N . ASP A 1 251 ? -1.593 -4.920 0.811 1.00 85.81 251 ASP A N 1
ATOM 1874 C CA . ASP A 1 251 ? -1.702 -3.738 -0.063 1.00 85.81 251 ASP A CA 1
ATOM 1875 C C . ASP A 1 251 ? -2.361 -4.061 -1.420 1.00 85.81 251 ASP A C 1
ATOM 1877 O O . ASP A 1 251 ? -2.894 -3.176 -2.092 1.00 85.81 251 ASP A O 1
ATOM 1881 N N . ARG A 1 252 ? -2.350 -5.340 -1.825 1.00 89.12 252 ARG A N 1
ATOM 1882 C CA . ARG A 1 252 ? -3.009 -5.852 -3.030 1.00 89.12 252 ARG A CA 1
ATOM 1883 C C . ARG A 1 252 ? -3.634 -7.222 -2.793 1.00 89.12 252 ARG A C 1
ATOM 1885 O O . ARG A 1 252 ? -2.998 -8.111 -2.233 1.00 89.12 252 ARG A O 1
ATOM 1892 N N . LEU A 1 253 ? -4.839 -7.411 -3.318 1.00 90.62 253 LEU A N 1
ATOM 1893 C CA . LEU A 1 253 ? -5.528 -8.694 -3.411 1.00 90.62 253 LEU A CA 1
ATOM 1894 C C . LEU A 1 253 ? -5.679 -9.104 -4.876 1.00 90.62 253 LEU A C 1
ATOM 1896 O O . LEU A 1 253 ? -5.856 -8.261 -5.751 1.00 90.62 253 LEU A O 1
ATOM 1900 N N . ILE A 1 254 ? -5.612 -10.404 -5.152 1.00 90.62 254 ILE A N 1
ATOM 1901 C CA . ILE A 1 254 ? -5.889 -10.929 -6.491 1.00 90.62 254 ILE A CA 1
ATOM 1902 C C . ILE A 1 254 ? -7.400 -11.114 -6.601 1.00 90.62 254 ILE A C 1
ATOM 1904 O O . ILE A 1 254 ? -7.974 -11.923 -5.875 1.00 90.62 254 ILE A O 1
ATOM 1908 N N . VAL A 1 255 ? -8.029 -10.366 -7.505 1.00 91.00 255 VAL A N 1
ATOM 1909 C CA . VAL A 1 255 ? -9.452 -10.497 -7.835 1.00 91.00 255 VAL A CA 1
ATOM 1910 C C . VAL A 1 255 ? -9.544 -11.080 -9.245 1.00 91.00 255 VAL A C 1
ATOM 1912 O O . VAL A 1 255 ? -9.281 -10.353 -10.200 1.00 91.00 255 VAL A O 1
ATOM 1915 N N . PRO A 1 256 ? -9.827 -12.387 -9.402 1.00 89.19 256 PRO A N 1
ATOM 1916 C CA . PRO A 1 256 ? -10.015 -12.977 -10.722 1.00 89.19 256 PRO A CA 1
ATOM 1917 C C . PRO A 1 256 ? -11.202 -12.338 -11.448 1.00 89.19 256 PRO A C 1
ATOM 1919 O O . PRO A 1 256 ? -12.196 -11.971 -10.818 1.00 89.19 256 PRO A O 1
ATOM 1922 N N . ASP A 1 257 ? -11.121 -12.250 -12.773 1.00 86.06 257 ASP A N 1
ATOM 1923 C CA . ASP A 1 257 ? -12.197 -11.681 -13.583 1.00 86.06 257 ASP A CA 1
ATOM 1924 C C . ASP A 1 257 ? -13.517 -12.430 -13.353 1.00 86.06 257 ASP A C 1
ATOM 1926 O O . ASP A 1 257 ? -13.595 -13.654 -13.477 1.00 86.06 257 ASP A O 1
ATOM 1930 N N . GLY A 1 258 ? -14.565 -11.681 -13.008 1.00 85.25 258 GLY A N 1
ATOM 1931 C CA . GLY A 1 258 ? -15.894 -12.232 -12.738 1.00 85.25 258 GLY A CA 1
ATOM 1932 C C . GLY A 1 258 ? -16.031 -12.981 -11.409 1.00 85.25 258 GLY A C 1
ATOM 1933 O O . GLY A 1 258 ? -17.075 -13.591 -11.184 1.00 85.25 258 GLY A O 1
ATOM 1934 N N . ALA A 1 259 ? -15.024 -12.943 -10.530 1.00 88.06 259 ALA A N 1
ATOM 1935 C CA . ALA A 1 259 ? -15.129 -13.529 -9.202 1.00 88.06 259 ALA A CA 1
ATOM 1936 C C . ALA A 1 259 ? -16.169 -12.788 -8.350 1.00 88.06 259 ALA A C 1
ATOM 1938 O O . ALA A 1 259 ? -16.110 -11.575 -8.174 1.00 88.06 259 ALA A O 1
ATOM 1939 N N . ASP A 1 260 ? -17.091 -13.548 -7.774 1.00 92.06 260 ASP A N 1
ATOM 1940 C CA . ASP A 1 260 ? -18.064 -13.134 -6.762 1.00 92.06 260 ASP A CA 1
ATOM 1941 C C . ASP A 1 260 ? -17.540 -13.361 -5.332 1.00 92.06 260 ASP A C 1
ATOM 1943 O O . ASP A 1 260 ? -18.046 -12.773 -4.369 1.00 92.06 260 ASP A O 1
ATOM 1947 N N . ARG A 1 261 ? -16.492 -14.183 -5.181 1.00 91.69 261 ARG A N 1
ATOM 1948 C CA . ARG A 1 261 ? -15.772 -14.420 -3.923 1.00 91.69 261 ARG A CA 1
ATOM 1949 C C . ARG A 1 261 ? -14.269 -14.589 -4.123 1.00 91.69 261 ARG A C 1
ATOM 1951 O O . ARG A 1 261 ? -13.833 -15.123 -5.137 1.00 91.69 261 ARG A O 1
ATOM 1958 N N . ILE A 1 262 ? -13.490 -14.196 -3.114 1.00 91.12 262 ILE A N 1
ATOM 1959 C CA . ILE A 1 262 ? -12.037 -14.415 -3.050 1.00 91.12 262 ILE A CA 1
ATOM 1960 C C . ILE A 1 262 ? -11.597 -14.871 -1.656 1.00 91.12 262 ILE A C 1
ATOM 1962 O O . ILE A 1 262 ? -12.182 -14.472 -0.649 1.00 91.12 262 ILE A O 1
ATOM 1966 N N . GLU A 1 263 ? -10.531 -15.667 -1.589 1.00 84.88 263 GLU A N 1
ATOM 1967 C CA . GLU A 1 263 ? -9.860 -16.022 -0.336 1.00 84.88 263 GLU A CA 1
ATOM 1968 C C . GLU A 1 263 ? -8.819 -14.950 0.033 1.00 84.88 263 GLU A C 1
ATOM 1970 O O . GLU A 1 263 ? -8.051 -14.493 -0.813 1.00 84.88 263 GLU A O 1
ATOM 1975 N N . LEU A 1 264 ? -8.773 -14.541 1.303 1.00 80.25 264 LEU A N 1
ATOM 1976 C CA . LEU A 1 264 ? -7.899 -13.463 1.791 1.00 80.25 264 LEU A CA 1
ATOM 1977 C C . LEU A 1 264 ? -6.501 -13.940 2.230 1.00 80.25 264 LEU A C 1
ATOM 1979 O O . LEU A 1 264 ? -5.698 -13.138 2.707 1.00 80.25 264 LEU A O 1
ATOM 1983 N N . GLY A 1 265 ? -6.208 -15.238 2.100 1.00 68.44 265 GLY A N 1
ATOM 1984 C CA . GLY A 1 265 ? -4.927 -15.850 2.477 1.00 68.44 265 GLY A CA 1
ATOM 1985 C C . GLY A 1 265 ? -4.770 -16.171 3.970 1.00 68.44 265 GLY A C 1
ATOM 1986 O O . GLY A 1 265 ? -3.773 -16.767 4.368 1.00 68.44 265 GLY A O 1
ATOM 1987 N N . ASP A 1 266 ? -5.755 -15.821 4.799 1.00 68.62 266 ASP A N 1
ATOM 1988 C CA . ASP A 1 266 ? -5.838 -16.188 6.219 1.00 68.62 266 ASP A CA 1
ATOM 1989 C C . ASP A 1 266 ? -7.014 -17.137 6.522 1.00 68.62 266 ASP A C 1
ATOM 1991 O O . ASP A 1 266 ? -7.460 -17.255 7.666 1.00 68.62 266 ASP A O 1
ATOM 1995 N N . GLY A 1 267 ? -7.523 -17.806 5.482 1.00 70.50 267 GLY A N 1
ATOM 1996 C CA . GLY A 1 267 ? -8.669 -18.712 5.541 1.00 70.50 267 GLY A CA 1
ATOM 1997 C C . GLY A 1 267 ? -10.031 -18.015 5.592 1.00 70.50 267 GLY A C 1
ATOM 1998 O O . GLY A 1 267 ? -11.053 -18.697 5.671 1.00 70.50 267 GLY A O 1
ATOM 1999 N N . ARG A 1 268 ? -10.083 -16.675 5.560 1.00 78.19 268 ARG A N 1
ATOM 2000 C CA . ARG A 1 268 ? -11.336 -15.926 5.388 1.00 78.19 268 ARG A CA 1
ATOM 2001 C C . ARG A 1 268 ? -11.668 -15.750 3.910 1.00 78.19 268 ARG A C 1
ATOM 2003 O O . ARG A 1 268 ? -10.781 -15.542 3.086 1.00 78.19 268 ARG A O 1
ATOM 2010 N N . GLU A 1 269 ? -12.961 -15.733 3.606 1.00 84.31 269 GLU A N 1
ATOM 2011 C CA . GLU A 1 269 ? -13.479 -15.362 2.289 1.00 84.31 269 GLU A CA 1
ATOM 2012 C C . GLU A 1 269 ? -14.074 -13.952 2.312 1.00 84.31 269 GLU A C 1
ATOM 2014 O O . GLU A 1 269 ? -14.736 -13.551 3.275 1.00 84.31 269 GLU A O 1
ATOM 2019 N N . ALA A 1 270 ? -13.878 -13.214 1.225 1.00 89.31 270 ALA A N 1
ATOM 2020 C CA . ALA A 1 270 ? -14.571 -11.969 0.938 1.00 89.31 270 ALA A CA 1
ATOM 2021 C C . ALA A 1 270 ? -15.547 -12.174 -0.220 1.00 89.31 270 ALA A C 1
ATOM 2023 O O . ALA A 1 270 ? -15.227 -12.842 -1.198 1.00 89.31 270 ALA A O 1
ATOM 2024 N N . VAL A 1 271 ? -16.724 -11.567 -0.115 1.00 92.75 271 VAL A N 1
ATOM 2025 C CA . VAL A 1 271 ? -17.634 -11.347 -1.239 1.00 92.75 271 VAL A CA 1
ATOM 2026 C C . VAL A 1 271 ? -17.128 -10.138 -2.016 1.00 92.75 271 VAL A C 1
ATOM 2028 O O . VAL A 1 271 ? -16.804 -9.113 -1.412 1.00 92.75 271 VAL A O 1
ATOM 2031 N N . VAL A 1 272 ? -17.053 -10.272 -3.334 1.00 94.81 272 VAL A N 1
ATOM 2032 C CA . VAL A 1 272 ? -16.627 -9.219 -4.255 1.00 94.81 272 VAL A CA 1
ATOM 2033 C C . VAL A 1 272 ? -17.867 -8.593 -4.881 1.00 94.81 272 VAL A C 1
ATOM 2035 O O . VAL A 1 272 ? -18.673 -9.277 -5.507 1.00 94.81 272 VAL A O 1
ATOM 2038 N N . GLU A 1 273 ? -18.019 -7.286 -4.716 1.00 93.50 273 GLU A N 1
ATOM 2039 C CA . GLU A 1 273 ? -19.085 -6.499 -5.325 1.00 93.50 273 GLU A CA 1
ATOM 2040 C C . GLU A 1 273 ? -18.451 -5.536 -6.347 1.00 93.50 273 GLU A C 1
ATOM 2042 O O . GLU A 1 273 ? -17.663 -4.667 -5.960 1.00 93.50 273 GLU A O 1
ATOM 2047 N N . PRO A 1 274 ? -18.730 -5.687 -7.654 1.00 92.69 274 PRO A N 1
ATOM 2048 C CA . PRO A 1 274 ? -18.186 -4.794 -8.671 1.00 92.69 274 PRO A CA 1
ATOM 2049 C C . PRO A 1 274 ? -18.798 -3.395 -8.554 1.00 92.69 274 PRO A C 1
ATOM 2051 O O . PRO A 1 274 ? -19.998 -3.243 -8.312 1.00 92.69 274 PRO A O 1
ATOM 2054 N N . LEU A 1 275 ? -17.967 -2.375 -8.749 1.00 90.00 275 LEU A N 1
ATOM 2055 C CA . LEU A 1 275 ? -18.373 -0.972 -8.838 1.00 90.00 275 LEU A CA 1
ATOM 2056 C C . LEU A 1 275 ? -18.125 -0.455 -10.262 1.00 90.00 275 LEU A C 1
ATOM 2058 O O . LEU A 1 275 ? -17.461 -1.124 -11.052 1.00 90.00 275 LEU A O 1
ATOM 2062 N N . ASP A 1 276 ? -18.613 0.751 -10.579 1.00 82.56 276 ASP A N 1
ATOM 2063 C CA . ASP A 1 276 ? -18.340 1.413 -11.871 1.00 82.56 276 ASP A CA 1
ATOM 2064 C C . ASP A 1 276 ? -16.828 1.462 -12.173 1.00 82.56 276 ASP A C 1
ATOM 2066 O O . ASP A 1 276 ? -16.403 1.312 -13.315 1.00 82.56 276 ASP A O 1
ATOM 2070 N N . GLU A 1 277 ? -16.017 1.624 -11.122 1.00 84.94 277 GLU A N 1
ATOM 2071 C CA . GLU A 1 277 ? -14.560 1.533 -11.153 1.00 84.94 277 GLU A CA 1
ATOM 2072 C C . GLU A 1 277 ? -14.081 0.760 -9.908 1.00 84.94 277 GLU A C 1
ATOM 2074 O O . GLU A 1 277 ? -14.246 1.226 -8.776 1.00 84.94 277 GLU A O 1
ATOM 2079 N N . GLY A 1 278 ? -13.474 -0.414 -10.113 1.00 92.00 278 GLY A N 1
ATOM 2080 C CA . GLY A 1 278 ? -12.905 -1.244 -9.045 1.00 92.00 278 GLY A CA 1
ATOM 2081 C C . GLY A 1 278 ? -13.921 -2.138 -8.328 1.00 92.00 278 GLY A C 1
ATOM 2082 O O . GLY A 1 278 ? -14.932 -2.545 -8.900 1.00 92.00 278 GLY A O 1
ATOM 2083 N N . TYR A 1 279 ? -13.630 -2.469 -7.068 1.00 95.25 279 TYR A N 1
ATOM 2084 C CA . TYR A 1 279 ? -14.409 -3.438 -6.293 1.00 95.25 279 TYR A CA 1
ATOM 2085 C C . TYR A 1 279 ? -14.652 -2.969 -4.858 1.00 95.25 279 TYR A C 1
ATOM 2087 O O . TYR A 1 279 ? -13.779 -2.370 -4.224 1.00 95.25 279 TYR A O 1
ATOM 2095 N N . LEU A 1 280 ? -15.818 -3.313 -4.315 1.00 94.25 280 LEU A N 1
ATOM 2096 C CA . LEU A 1 280 ? -16.079 -3.344 -2.882 1.00 94.25 280 LEU A CA 1
ATOM 2097 C C . LEU A 1 280 ? -15.953 -4.789 -2.399 1.00 94.25 280 LEU A C 1
ATOM 2099 O O . LEU A 1 280 ? -16.656 -5.679 -2.865 1.00 94.25 280 LEU A O 1
ATOM 2103 N N . LEU A 1 281 ? -15.080 -5.027 -1.429 1.00 93.00 281 LEU A N 1
ATOM 2104 C CA . LEU A 1 281 ? -15.051 -6.285 -0.700 1.00 93.00 281 LEU A CA 1
ATOM 2105 C C . LEU A 1 281 ? -15.917 -6.188 0.541 1.00 93.00 281 LEU A C 1
ATOM 2107 O O . LEU A 1 2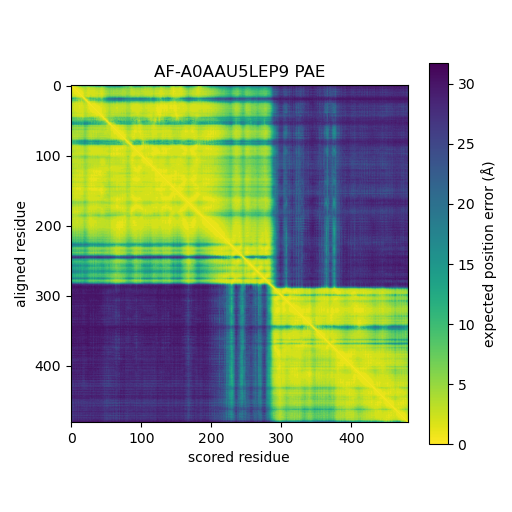81 ? -15.793 -5.240 1.317 1.00 93.00 281 LEU A O 1
ATOM 2111 N N . ARG A 1 282 ? -16.711 -7.227 0.776 1.00 89.62 282 ARG A N 1
ATOM 2112 C CA . ARG A 1 282 ? -17.457 -7.435 2.012 1.00 89.62 282 ARG A CA 1
ATOM 2113 C C . ARG A 1 282 ? -17.040 -8.760 2.616 1.00 89.62 282 ARG A C 1
ATOM 2115 O O . ARG A 1 282 ? -17.126 -9.791 1.965 1.00 89.62 282 ARG A O 1
ATOM 2122 N N . ILE A 1 283 ? -16.587 -8.747 3.859 1.00 83.00 283 ILE A N 1
ATOM 2123 C CA . ILE A 1 283 ? -16.003 -9.914 4.518 1.00 83.00 283 ILE A CA 1
ATOM 2124 C C . ILE A 1 283 ? -17.025 -10.426 5.536 1.00 83.00 283 ILE A C 1
ATOM 2126 O O . ILE A 1 283 ? -17.202 -9.816 6.598 1.00 83.00 283 ILE A O 1
ATOM 2130 N N . PRO A 1 284 ? -17.770 -11.503 5.221 1.00 69.6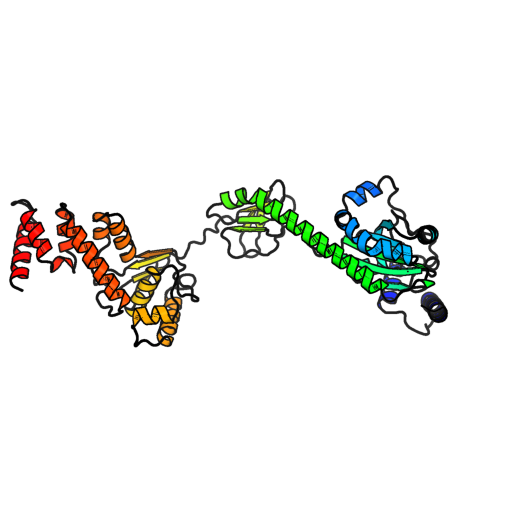2 284 PRO A N 1
ATOM 2131 C CA . PRO A 1 284 ? -18.801 -12.015 6.108 1.00 69.62 284 PRO A CA 1
ATOM 2132 C C . PRO A 1 284 ? -18.161 -12.605 7.370 1.00 69.62 284 PRO A C 1
ATOM 2134 O O . PRO A 1 284 ? -17.204 -13.369 7.296 1.00 69.62 284 PRO A O 1
ATOM 2137 N N . GLY A 1 285 ? -18.704 -12.287 8.547 1.00 59.19 285 GLY A N 1
ATOM 2138 C CA . GLY A 1 285 ? -18.309 -12.955 9.796 1.00 59.19 285 GLY A CA 1
ATOM 2139 C C . GLY A 1 285 ? -17.118 -12.352 10.551 1.00 59.19 285 GLY A C 1
ATOM 2140 O O . GLY A 1 285 ? -16.688 -12.934 11.541 1.00 59.19 285 GLY A O 1
ATOM 2141 N N . THR A 1 286 ? -16.616 -11.173 10.171 1.00 51.12 286 THR A N 1
ATOM 2142 C CA . THR A 1 286 ? -15.556 -10.452 10.910 1.00 51.12 286 THR A CA 1
ATOM 2143 C C . THR A 1 286 ? -16.079 -9.348 11.829 1.00 51.12 286 THR A C 1
ATOM 2145 O O . THR A 1 286 ? -15.339 -8.423 12.169 1.00 51.12 286 THR A O 1
ATOM 2148 N N . SER A 1 287 ? -17.310 -9.477 12.339 1.00 46.03 287 SER A N 1
ATOM 2149 C CA . SER A 1 287 ? -17.557 -8.967 13.690 1.00 46.03 287 SER A CA 1
ATOM 2150 C C . SER A 1 287 ? -16.627 -9.773 14.587 1.00 46.03 287 SER A C 1
ATOM 2152 O O . SER A 1 287 ? -16.911 -10.910 14.964 1.00 46.03 287 SER A O 1
ATOM 2154 N N . ARG A 1 288 ? -15.431 -9.238 14.845 1.00 47.94 288 ARG A N 1
ATOM 2155 C CA . ARG A 1 288 ? -14.590 -9.731 15.924 1.00 47.94 288 ARG A CA 1
ATOM 2156 C C . ARG A 1 288 ? -15.533 -9.706 17.119 1.00 47.94 288 ARG A C 1
ATOM 2158 O O . ARG A 1 288 ? -15.931 -8.614 17.513 1.00 47.94 288 ARG A O 1
ATOM 2165 N N . ARG A 1 289 ? -15.930 -10.867 17.662 1.00 51.62 289 ARG A N 1
ATOM 2166 C CA . ARG A 1 289 ? -16.466 -10.909 19.025 1.00 51.62 289 ARG A CA 1
ATOM 2167 C C . ARG A 1 289 ? -15.384 -10.225 19.845 1.00 51.62 289 ARG A C 1
ATOM 2169 O O . ARG A 1 289 ? -14.337 -10.827 20.091 1.00 51.62 289 ARG A O 1
ATOM 2176 N N . ARG A 1 290 ? -15.552 -8.927 20.122 1.00 60.97 290 ARG A N 1
ATOM 2177 C CA . ARG A 1 290 ? -14.682 -8.221 21.049 1.00 60.97 290 ARG A CA 1
ATOM 2178 C C . ARG A 1 290 ? -14.736 -9.074 22.295 1.00 60.97 290 ARG A C 1
ATOM 2180 O O . ARG A 1 290 ? -15.818 -9.499 22.697 1.00 60.97 290 ARG A O 1
ATOM 2187 N N . THR A 1 291 ? -13.566 -9.421 22.816 1.00 76.69 291 THR A N 1
ATOM 2188 C CA . THR A 1 291 ? -13.504 -10.151 24.072 1.00 76.69 291 THR A CA 1
ATOM 2189 C C . THR A 1 291 ? -14.359 -9.370 25.058 1.00 76.69 291 THR A C 1
ATOM 2191 O O . THR A 1 291 ? -14.101 -8.184 25.245 1.00 76.69 291 THR A O 1
ATOM 2194 N N . SER A 1 292 ? -15.415 -9.977 25.589 1.00 88.56 292 SER A N 1
ATOM 2195 C CA . SER A 1 292 ? -16.284 -9.295 26.540 1.00 88.56 292 SER A CA 1
ATOM 2196 C C . SER A 1 292 ? -15.636 -9.388 27.914 1.00 88.56 292 SER A C 1
ATOM 2198 O O . SER A 1 292 ? -15.143 -10.457 28.291 1.00 88.56 292 SER A O 1
ATOM 2200 N N . LEU A 1 293 ? -15.619 -8.286 28.650 1.00 94.38 293 LEU A N 1
ATOM 2201 C CA . LEU A 1 293 ? -15.103 -8.203 30.007 1.00 94.38 293 LEU A CA 1
ATOM 2202 C C . LEU A 1 293 ? -16.175 -7.580 30.896 1.00 94.38 293 LEU A C 1
ATOM 2204 O O . LEU A 1 293 ? -16.404 -6.383 30.827 1.00 94.38 293 LEU A O 1
ATOM 2208 N N . ASP A 1 294 ? -16.790 -8.376 31.758 1.00 96.25 294 ASP A N 1
ATOM 2209 C CA . ASP A 1 294 ? -17.695 -7.855 32.784 1.00 96.25 294 ASP A CA 1
ATOM 2210 C C . ASP A 1 294 ? -16.980 -7.80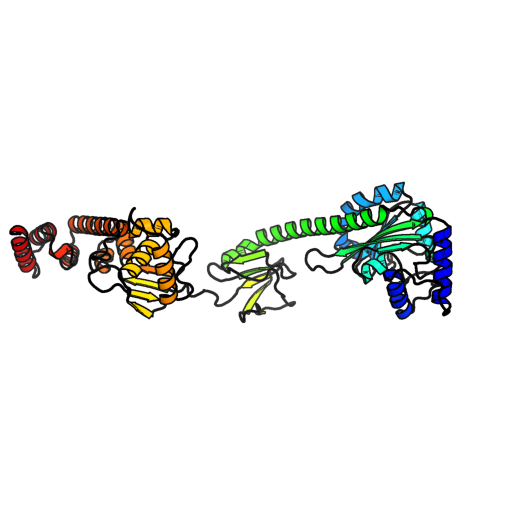6 34.140 1.00 96.25 294 ASP A C 1
ATOM 2212 O O . ASP A 1 294 ? -16.333 -8.781 34.539 1.00 96.25 294 ASP A O 1
ATOM 2216 N N . LEU A 1 295 ? -17.042 -6.666 34.824 1.00 97.44 295 LEU A N 1
ATOM 2217 C CA . LEU A 1 295 ? -16.362 -6.415 36.092 1.00 97.44 295 LEU A CA 1
ATOM 2218 C C . LEU A 1 295 ? -17.374 -6.233 37.224 1.00 97.44 295 LEU A C 1
ATOM 2220 O O . LEU A 1 295 ? -18.187 -5.312 37.210 1.00 97.44 295 LEU A O 1
ATOM 2224 N N . LYS A 1 296 ? -17.256 -7.075 38.253 1.00 96.69 296 LYS A N 1
ATOM 2225 C CA . LYS A 1 296 ? -18.012 -6.941 39.499 1.00 96.69 296 LYS A CA 1
ATOM 2226 C C . LYS A 1 296 ? -17.089 -6.458 40.615 1.00 96.69 296 LYS A C 1
ATOM 2228 O O . LYS A 1 296 ? -16.268 -7.236 41.117 1.00 96.69 296 LYS A O 1
ATOM 2233 N N . LEU A 1 297 ? -17.181 -5.171 40.944 1.00 97.00 297 LEU A N 1
ATOM 2234 C CA . LEU A 1 297 ? -16.266 -4.433 41.819 1.00 97.00 297 LEU A CA 1
ATOM 2235 C C . LEU A 1 297 ? -16.962 -3.801 43.039 1.00 97.00 297 LEU A C 1
ATOM 2237 O O . LEU A 1 297 ? -16.267 -3.399 43.977 1.00 97.00 297 LEU A O 1
ATOM 2241 N N . LEU A 1 298 ? -18.295 -3.710 43.039 1.00 95.50 298 LEU A N 1
ATOM 2242 C CA . LEU A 1 298 ? -19.087 -3.152 44.135 1.00 95.50 298 LEU A CA 1
ATOM 2243 C C . LEU A 1 298 ? -19.455 -4.214 45.182 1.00 95.50 298 LEU A C 1
ATOM 2245 O O . LEU A 1 298 ? -19.781 -5.363 44.872 1.00 95.50 298 LEU A O 1
ATOM 2249 N N . GLY A 1 299 ? -19.483 -3.800 46.449 1.00 90.50 299 GLY A N 1
ATOM 2250 C CA . GLY A 1 299 ? -19.919 -4.622 47.579 1.00 90.50 299 GLY A CA 1
ATOM 2251 C C . GLY A 1 299 ? -18.796 -5.352 48.323 1.00 90.50 299 GLY A C 1
ATOM 2252 O O . GLY A 1 299 ? -17.607 -5.183 48.061 1.00 90.50 299 GLY A O 1
ATOM 2253 N N . GLY A 1 300 ? -19.184 -6.161 49.314 1.00 80.81 300 GLY A N 1
ATOM 2254 C CA . GLY A 1 300 ? -18.248 -6.823 50.238 1.00 80.81 300 GLY A CA 1
ATOM 2255 C C . GLY A 1 300 ? -17.668 -8.162 49.759 1.00 80.81 300 GLY A C 1
ATOM 2256 O O . GLY A 1 300 ? -16.800 -8.733 50.422 1.00 80.81 300 GLY A O 1
ATOM 2257 N N . SER A 1 301 ? -18.147 -8.695 48.632 1.00 83.50 301 SER A N 1
ATOM 2258 C CA . SER A 1 301 ? -17.700 -9.977 48.075 1.00 83.50 301 SER A CA 1
ATOM 2259 C C . SER A 1 301 ? -16.343 -9.878 47.368 1.00 83.50 301 SER A C 1
ATOM 2261 O O . SER A 1 301 ? -15.868 -8.797 47.030 1.00 83.50 301 SER A O 1
ATOM 2263 N N . GLN A 1 302 ? -15.704 -11.024 47.107 1.00 91.00 302 GLN A N 1
ATOM 2264 C CA . GLN A 1 302 ? -14.484 -11.055 46.298 1.00 91.00 302 GLN A CA 1
ATOM 2265 C C . GLN A 1 302 ? -14.756 -10.493 44.884 1.00 91.00 302 GLN A C 1
ATOM 2267 O O . GLN A 1 302 ? -15.706 -10.955 44.253 1.00 91.00 302 GLN A O 1
ATOM 2272 N N . PRO A 1 303 ? -13.935 -9.555 44.366 1.00 96.25 303 PRO A N 1
ATOM 2273 C CA . PRO A 1 303 ? -14.124 -9.012 43.023 1.00 96.25 303 PRO A CA 1
ATOM 2274 C C . PRO A 1 303 ? -13.907 -10.070 41.939 1.00 96.25 303 PRO A C 1
ATOM 2276 O O . PRO A 1 303 ? -13.007 -10.914 42.047 1.00 96.25 303 PRO A O 1
ATOM 2279 N N . ILE A 1 304 ? -14.711 -10.012 40.879 1.00 96.44 304 ILE A N 1
ATOM 2280 C CA . ILE A 1 304 ? -14.699 -10.988 39.782 1.00 96.44 304 ILE A CA 1
ATOM 2281 C C . ILE A 1 304 ? -14.610 -10.245 38.448 1.00 96.44 304 ILE A C 1
ATOM 2283 O O . ILE A 1 304 ? -15.303 -9.254 38.236 1.00 96.44 304 ILE A O 1
ATOM 2287 N N . ALA A 1 305 ? -13.773 -10.755 37.545 1.00 97.06 305 ALA A N 1
ATOM 2288 C CA . ALA A 1 305 ? -13.811 -10.424 36.125 1.00 97.06 305 ALA A CA 1
ATOM 2289 C C . ALA A 1 305 ? -14.382 -11.608 35.344 1.00 97.06 305 ALA A C 1
ATOM 2291 O O . ALA A 1 305 ? -13.919 -12.734 35.516 1.00 97.06 305 ALA A O 1
ATOM 2292 N N . THR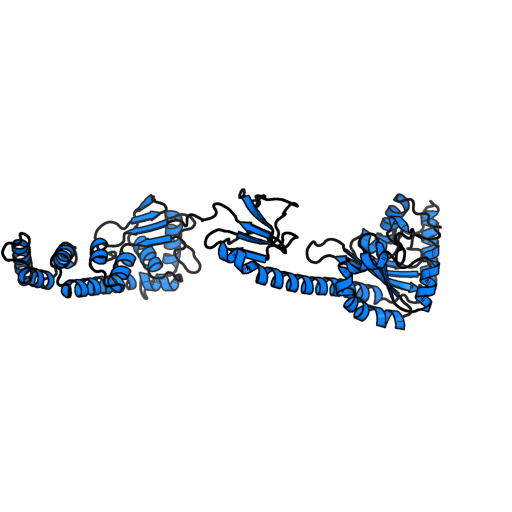 A 1 306 ? -15.336 -11.372 34.454 1.00 95.38 306 THR A N 1
ATOM 2293 C CA . THR A 1 306 ? -15.900 -12.398 33.574 1.00 95.38 306 THR A CA 1
ATOM 2294 C C . THR A 1 306 ? -15.445 -12.138 32.146 1.00 95.38 306 THR A C 1
ATOM 2296 O O . THR A 1 306 ? -15.903 -11.195 31.507 1.00 95.38 306 THR A O 1
ATOM 2299 N N . VAL A 1 307 ? -14.544 -12.979 31.635 1.00 91.81 307 VAL A N 1
ATOM 2300 C CA . VAL A 1 307 ? -13.986 -12.853 30.280 1.00 91.81 307 VAL A CA 1
ATOM 2301 C C . VAL A 1 307 ? -14.669 -13.855 29.360 1.00 91.81 307 VAL A C 1
ATOM 2303 O O . VAL A 1 307 ? -14.546 -15.060 29.578 1.00 91.81 307 VAL A O 1
ATOM 2306 N N . ASN A 1 308 ? -15.389 -13.390 28.334 1.00 86.81 308 ASN A N 1
ATOM 2307 C CA . ASN A 1 308 ? -16.162 -14.248 27.420 1.00 86.81 308 ASN A CA 1
ATOM 2308 C C . ASN A 1 308 ? -17.061 -15.265 28.159 1.00 86.81 308 ASN A C 1
ATOM 2310 O O . ASN A 1 308 ? -17.113 -16.444 27.809 1.00 86.81 308 ASN A O 1
ATOM 2314 N N . GLY A 1 309 ? -17.719 -14.824 29.236 1.00 85.81 309 GLY A N 1
ATOM 2315 C CA . GLY A 1 309 ? -18.573 -15.671 30.078 1.00 85.81 309 GLY A CA 1
ATOM 2316 C C . GLY A 1 309 ? -17.830 -16.542 31.100 1.00 85.81 309 GLY A C 1
ATOM 2317 O O . GLY A 1 309 ? -18.476 -17.219 31.895 1.00 85.81 309 GLY A O 1
ATOM 2318 N N . ARG A 1 310 ? -16.490 -16.528 31.131 1.00 87.38 310 ARG A N 1
ATOM 2319 C CA . ARG A 1 310 ? -15.695 -17.278 32.111 1.00 87.38 310 ARG A CA 1
ATOM 2320 C C . ARG A 1 310 ? -15.343 -16.403 33.321 1.00 87.38 310 ARG A C 1
ATOM 2322 O O . ARG A 1 310 ? -14.569 -15.458 33.153 1.00 87.38 310 ARG A O 1
ATOM 2329 N N . PRO A 1 311 ? -15.832 -16.721 34.533 1.00 93.56 311 PRO A N 1
ATOM 2330 C CA . PRO A 1 311 ? -15.508 -15.956 35.730 1.00 93.56 311 PRO A CA 1
ATOM 2331 C C . PRO A 1 311 ? -14.074 -16.227 36.200 1.00 93.56 311 PRO A C 1
ATOM 2333 O O . PRO A 1 311 ? -13.588 -17.361 36.190 1.00 93.56 311 PRO A O 1
ATOM 2336 N N . ILE A 1 312 ? -13.407 -15.165 36.640 1.00 94.75 312 ILE A N 1
ATOM 2337 C CA . ILE A 1 312 ? -12.040 -15.143 37.147 1.00 94.75 312 ILE A CA 1
ATOM 2338 C C . ILE A 1 312 ? -12.044 -14.341 38.446 1.00 94.75 312 ILE A C 1
ATOM 2340 O O . ILE A 1 312 ? -12.304 -13.138 38.454 1.00 94.75 312 ILE A O 1
ATOM 2344 N N . ALA A 1 313 ? -11.725 -15.007 39.552 1.00 95.44 313 ALA A N 1
ATOM 2345 C CA . ALA A 1 313 ? -11.568 -14.343 40.837 1.00 95.44 313 ALA A CA 1
ATOM 2346 C C . ALA A 1 313 ? -10.328 -13.434 40.823 1.00 95.44 313 ALA A C 1
ATOM 2348 O O . ALA A 1 313 ? -9.229 -13.858 40.447 1.00 95.44 313 ALA A O 1
ATOM 2349 N N . LEU A 1 314 ? -10.495 -12.184 41.248 1.00 95.81 314 LEU A N 1
ATOM 2350 C CA . LEU A 1 314 ? -9.421 -11.200 41.278 1.00 95.81 314 LEU A CA 1
ATOM 2351 C C . LEU A 1 314 ? -8.808 -11.103 42.679 1.00 95.81 314 LEU A C 1
ATOM 2353 O O . LEU A 1 314 ? -9.470 -11.287 43.704 1.00 95.81 314 LEU A O 1
ATOM 2357 N N . THR A 1 315 ? -7.513 -10.789 42.722 1.00 94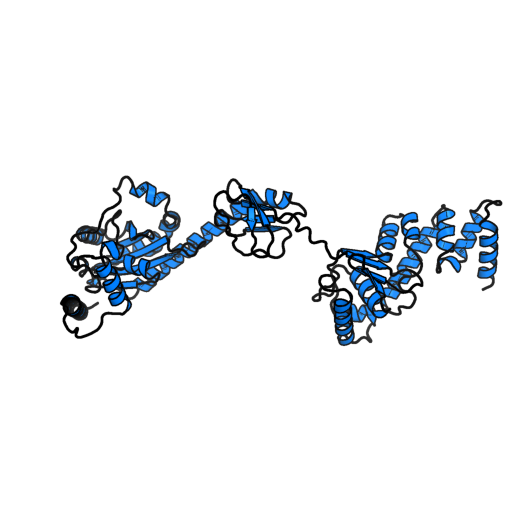.38 315 THR A N 1
ATOM 2358 C CA . THR A 1 315 ? -6.895 -10.229 43.928 1.00 94.38 315 THR A CA 1
ATOM 2359 C C . THR A 1 315 ? -7.264 -8.751 44.024 1.00 94.38 315 THR A C 1
ATOM 2361 O O . THR A 1 315 ? -7.537 -8.125 42.998 1.00 94.38 315 THR A O 1
ATOM 2364 N N . LEU A 1 316 ? -7.211 -8.173 45.230 1.00 94.31 316 LEU A N 1
ATOM 2365 C CA . LEU A 1 316 ? -7.522 -6.754 45.435 1.00 94.31 316 LEU A CA 1
ATOM 2366 C C . LEU A 1 316 ? -6.717 -5.860 44.478 1.00 94.31 316 LEU A C 1
ATOM 2368 O O . LEU A 1 316 ? -7.306 -5.122 43.704 1.00 94.31 316 LEU A O 1
ATOM 2372 N N . ARG A 1 317 ? -5.393 -6.046 44.408 1.00 93.56 317 ARG A N 1
ATOM 2373 C CA . ARG A 1 317 ? -4.518 -5.262 43.520 1.00 93.56 317 ARG A CA 1
ATOM 2374 C C . ARG A 1 317 ? -4.905 -5.337 42.035 1.00 93.56 317 ARG A C 1
ATOM 2376 O O . ARG A 1 317 ? -4.788 -4.353 41.317 1.00 93.56 317 ARG A O 1
ATOM 2383 N N . ARG A 1 318 ? -5.363 -6.495 41.548 1.00 95.31 318 ARG A N 1
ATOM 2384 C CA . ARG A 1 318 ? -5.791 -6.658 40.144 1.00 95.31 318 ARG A CA 1
ATOM 2385 C C . ARG A 1 318 ? -7.144 -6.009 39.886 1.00 95.31 318 ARG A C 1
ATOM 2387 O O . ARG A 1 318 ? -7.344 -5.455 38.810 1.00 95.31 318 ARG A O 1
ATOM 2394 N N . ALA A 1 319 ? -8.042 -6.080 40.865 1.00 96.75 319 ALA A N 1
ATOM 2395 C CA . ALA A 1 319 ? -9.316 -5.382 40.821 1.00 96.75 319 ALA A CA 1
ATOM 2396 C C . ALA A 1 319 ? -9.111 -3.862 40.823 1.00 96.75 319 ALA A C 1
ATOM 2398 O O . ALA A 1 319 ? -9.726 -3.185 40.012 1.00 96.75 319 ALA A O 1
ATOM 2399 N N . GLU A 1 320 ? -8.184 -3.347 41.639 1.00 96.75 320 GLU A N 1
ATOM 2400 C CA . GLU A 1 320 ? -7.815 -1.926 41.649 1.00 96.75 320 GLU A CA 1
ATOM 2401 C C . GLU A 1 320 ? -7.309 -1.465 40.273 1.00 96.75 320 GLU A C 1
ATOM 2403 O O . GLU A 1 320 ? -7.796 -0.479 39.729 1.00 96.75 320 GLU A O 1
ATOM 2408 N N . VAL A 1 321 ? -6.378 -2.214 39.668 1.00 96.44 321 VAL A N 1
ATOM 2409 C CA . VAL A 1 321 ? -5.866 -1.910 38.320 1.00 96.44 321 VAL A CA 1
ATOM 2410 C C . VAL A 1 321 ? -6.995 -1.896 37.286 1.00 96.44 321 VAL A C 1
ATOM 2412 O O . VAL A 1 321 ? -7.084 -0.960 36.499 1.00 96.44 321 VAL A O 1
ATOM 2415 N N . LEU A 1 322 ? -7.862 -2.915 37.270 1.00 97.38 322 LEU A N 1
ATOM 2416 C CA . LEU A 1 322 ? -8.968 -2.987 36.309 1.00 97.38 322 LEU A CA 1
ATOM 2417 C C . LEU A 1 322 ? -10.005 -1.881 36.521 1.00 97.38 322 LEU A C 1
ATOM 2419 O O . LEU A 1 322 ? -10.490 -1.334 35.535 1.00 97.38 322 LEU A O 1
ATOM 2423 N N . ALA A 1 323 ? -10.301 -1.526 37.774 1.00 97.12 323 ALA A N 1
ATOM 2424 C CA . ALA A 1 323 ? -11.185 -0.416 38.110 1.00 97.12 323 ALA A CA 1
ATOM 2425 C C . ALA A 1 323 ? -10.642 0.898 37.535 1.00 97.12 323 ALA A C 1
ATOM 2427 O O . ALA A 1 323 ? -11.340 1.569 36.783 1.00 97.12 323 ALA A O 1
ATOM 2428 N N . LEU A 1 324 ? -9.370 1.215 37.795 1.00 97.00 324 LEU A N 1
ATOM 2429 C CA . LEU A 1 324 ? -8.738 2.428 37.270 1.00 97.00 324 LEU A CA 1
ATOM 2430 C C . LEU A 1 324 ? -8.711 2.443 35.737 1.00 97.00 324 LEU A C 1
ATOM 2432 O O . LEU A 1 324 ? -9.056 3.446 35.122 1.00 97.00 324 LEU A O 1
ATOM 2436 N N . LEU A 1 325 ? -8.362 1.329 35.090 1.00 96.50 325 LEU A N 1
ATOM 2437 C CA . LEU A 1 325 ? -8.359 1.268 33.625 1.00 96.50 325 LEU A CA 1
ATOM 2438 C C . LEU A 1 325 ? -9.763 1.385 33.012 1.00 96.50 325 LEU A C 1
ATOM 2440 O O . LEU A 1 325 ? -9.889 1.921 31.915 1.00 96.50 325 LEU A O 1
ATOM 2444 N N . MET A 1 326 ? -10.805 0.906 33.697 1.00 95.75 326 MET A N 1
ATOM 2445 C CA . MET A 1 326 ? -12.193 1.080 33.261 1.00 95.75 326 MET A CA 1
ATOM 2446 C C . MET A 1 326 ? -12.646 2.539 33.389 1.00 95.75 326 MET A C 1
ATOM 2448 O O . MET A 1 326 ? -13.298 3.055 32.487 1.00 95.75 326 MET A O 1
ATOM 2452 N N . LEU A 1 327 ? -12.254 3.218 34.470 1.00 91.00 327 LEU A N 1
ATOM 2453 C CA . LEU A 1 327 ? -12.543 4.640 34.688 1.00 91.00 327 LEU A CA 1
ATOM 2454 C C . LEU A 1 327 ? -11.738 5.566 33.755 1.00 91.00 327 LEU A C 1
ATOM 2456 O O . LEU A 1 327 ? -12.120 6.713 33.531 1.00 91.00 327 LEU A O 1
ATOM 2460 N N . HIS A 1 328 ? -10.652 5.064 33.159 1.00 93.44 328 HIS A N 1
ATOM 2461 C CA . HIS A 1 328 ? -9.785 5.800 32.240 1.00 93.44 328 HIS A CA 1
ATOM 2462 C C . HIS A 1 328 ? -9.706 5.129 30.853 1.00 93.44 328 HIS A C 1
ATOM 2464 O O . HIS A 1 328 ? -8.664 4.575 30.492 1.00 93.44 328 HIS A O 1
ATOM 2470 N N . PRO A 1 329 ? -10.759 5.224 30.013 1.00 88.44 329 PRO A N 1
ATOM 2471 C CA . PRO A 1 329 ? -10.827 4.521 28.725 1.00 88.44 329 PRO A CA 1
ATOM 2472 C C . PRO A 1 329 ? -9.758 4.962 27.709 1.00 88.44 329 PRO A C 1
ATOM 2474 O O . PRO A 1 329 ? -9.369 4.185 26.837 1.00 88.44 329 PRO A O 1
ATOM 2477 N N . ALA A 1 330 ? -9.231 6.187 27.830 1.00 85.38 330 ALA A N 1
ATOM 2478 C CA . ALA A 1 330 ? -8.097 6.659 27.027 1.00 85.38 330 ALA A CA 1
ATOM 2479 C C . ALA A 1 330 ? -6.777 5.925 27.354 1.00 85.38 330 ALA A C 1
ATOM 2481 O O . ALA A 1 330 ? -5.847 5.920 26.544 1.00 85.38 330 ALA A O 1
ATOM 2482 N N . GLY A 1 331 ? -6.717 5.265 28.512 1.00 92.38 331 GLY A N 1
ATOM 2483 C CA . GLY A 1 331 ? -5.559 4.562 29.038 1.00 92.38 331 GLY A CA 1
ATOM 2484 C C . GLY A 1 331 ? -4.676 5.404 29.953 1.00 92.38 331 GLY A C 1
ATOM 2485 O O . GLY A 1 331 ? -4.749 6.630 29.977 1.00 92.38 331 GLY A O 1
ATOM 2486 N N . LEU A 1 332 ? -3.815 4.713 30.698 1.00 92.44 332 LEU A N 1
ATOM 2487 C CA . LEU A 1 332 ? -2.863 5.283 31.647 1.00 92.44 332 LEU A CA 1
ATOM 2488 C C . LEU A 1 332 ? -1.439 4.830 31.320 1.00 92.44 332 LEU A C 1
ATOM 2490 O O . LEU A 1 332 ? -1.192 3.678 30.948 1.00 92.44 332 LEU A O 1
ATOM 2494 N N . THR A 1 333 ? -0.466 5.721 31.483 1.00 93.38 333 THR A N 1
ATOM 2495 C CA . THR A 1 333 ? 0.947 5.325 31.490 1.00 93.38 333 THR A CA 1
ATOM 2496 C C . THR A 1 333 ? 1.277 4.538 32.762 1.00 93.38 333 THR A C 1
ATOM 2498 O O . THR A 1 333 ? 0.527 4.545 33.739 1.00 93.38 333 THR A O 1
ATOM 2501 N N . ALA A 1 334 ? 2.428 3.859 32.780 1.00 91.19 334 ALA A N 1
ATOM 2502 C CA . ALA A 1 334 ? 2.890 3.150 33.975 1.00 91.19 334 ALA A CA 1
ATOM 2503 C C . ALA A 1 334 ? 3.047 4.079 35.194 1.00 91.19 334 ALA A C 1
ATOM 2505 O O . ALA A 1 334 ? 2.778 3.660 36.314 1.00 91.19 334 ALA A O 1
ATOM 2506 N N . GLU A 1 335 ? 3.468 5.325 34.967 1.00 90.50 335 GLU A N 1
ATOM 2507 C CA . GLU A 1 335 ? 3.643 6.342 36.009 1.00 90.50 335 GLU A CA 1
ATOM 2508 C C . GLU A 1 335 ? 2.299 6.856 36.527 1.00 90.50 335 GLU A C 1
ATOM 2510 O O . GLU A 1 335 ? 2.103 6.923 37.735 1.00 90.50 335 GLU A O 1
ATOM 2515 N N . GLN A 1 336 ? 1.341 7.129 35.635 1.00 93.69 336 GLN A N 1
ATOM 2516 C CA . GLN A 1 336 ? -0.005 7.558 36.027 1.00 93.69 336 GLN A CA 1
ATOM 2517 C C . GLN A 1 336 ? -0.738 6.471 36.817 1.00 93.69 336 GLN A C 1
ATOM 2519 O O . GLN A 1 336 ? -1.310 6.747 37.867 1.00 93.69 336 GLN A O 1
ATOM 2524 N N . LEU A 1 337 ? -0.683 5.222 36.342 1.00 94.31 337 LEU A N 1
ATOM 2525 C CA . LEU A 1 337 ? -1.297 4.093 37.039 1.00 94.31 337 LEU A CA 1
ATOM 2526 C C . LEU A 1 337 ? -0.626 3.839 38.400 1.00 94.31 337 LEU A C 1
ATOM 2528 O O . LEU A 1 337 ? -1.304 3.496 39.362 1.00 94.31 337 LEU A O 1
ATOM 2532 N N . MET A 1 338 ? 0.691 4.042 38.505 1.00 93.56 338 MET A N 1
ATOM 2533 C CA . MET A 1 338 ? 1.413 3.972 39.779 1.00 93.56 338 MET A CA 1
ATOM 2534 C C . MET A 1 338 ? 0.923 5.046 40.756 1.00 93.56 338 MET A C 1
ATOM 2536 O O . MET A 1 338 ? 0.549 4.703 41.877 1.00 93.56 338 MET A O 1
ATOM 2540 N N . LEU A 1 339 ? 0.852 6.304 40.312 1.00 93.06 339 LEU A N 1
ATOM 2541 C CA . LEU A 1 339 ? 0.415 7.428 41.138 1.00 93.06 339 LEU A CA 1
ATOM 2542 C C . LEU A 1 339 ? -1.012 7.219 41.667 1.00 93.06 339 LEU A C 1
ATOM 2544 O O . LEU A 1 339 ? -1.284 7.455 42.838 1.00 93.06 339 LEU A O 1
ATOM 2548 N N . GLN A 1 340 ? -1.919 6.701 40.836 1.00 94.56 340 GLN A N 1
ATOM 2549 C CA . GLN A 1 340 ? -3.297 6.422 41.252 1.00 94.56 340 GLN A CA 1
ATOM 2550 C C . GLN A 1 340 ? -3.420 5.253 42.245 1.00 94.56 340 GLN A C 1
ATOM 2552 O O . GLN A 1 340 ? -4.317 5.257 43.090 1.00 94.56 340 GLN A O 1
ATOM 2557 N N . LEU A 1 341 ? -2.532 4.255 42.157 1.00 93.06 341 LEU A N 1
ATOM 2558 C CA . LEU A 1 341 ? -2.539 3.072 43.027 1.00 93.06 341 LEU A CA 1
ATOM 2559 C C . LEU A 1 341 ? -1.823 3.277 44.366 1.00 93.06 341 LEU A C 1
ATOM 2561 O O . LEU A 1 341 ? -2.184 2.618 45.342 1.00 93.06 341 LEU A O 1
ATOM 2565 N N . TYR A 1 342 ? -0.782 4.111 44.396 1.00 89.81 342 TYR A N 1
ATOM 2566 C CA . TYR A 1 342 ? 0.151 4.215 45.524 1.00 89.81 342 TYR A CA 1
ATOM 2567 C C . TYR A 1 342 ? 0.397 5.651 46.010 1.00 89.81 342 TYR A C 1
ATOM 2569 O O . TYR A 1 342 ? 1.001 5.821 47.064 1.00 89.81 342 TYR A O 1
ATOM 2577 N N . GLY A 1 343 ? -0.036 6.677 45.274 1.00 87.56 343 GLY A N 1
ATOM 2578 C CA . GLY A 1 343 ? 0.376 8.059 45.530 1.00 87.56 343 GLY A CA 1
ATOM 2579 C C . GLY A 1 343 ? 1.864 8.286 45.233 1.00 87.56 343 GLY A C 1
ATOM 2580 O O . GLY A 1 343 ? 2.472 7.551 44.451 1.00 87.56 343 GLY A O 1
ATOM 2581 N N . ASP A 1 344 ? 2.451 9.298 45.872 1.00 79.75 344 ASP A N 1
ATOM 2582 C CA . ASP A 1 344 ? 3.838 9.734 45.631 1.00 79.75 344 ASP A CA 1
ATOM 2583 C C . ASP A 1 344 ? 4.907 8.733 46.119 1.00 79.75 344 ASP A C 1
ATOM 2585 O O . ASP A 1 344 ? 6.082 8.853 45.775 1.00 79.75 344 ASP A O 1
ATOM 2589 N N . GLU A 1 345 ? 4.520 7.715 46.894 1.00 74.81 345 GLU A N 1
ATOM 2590 C CA . GLU A 1 345 ? 5.438 6.717 47.467 1.00 74.81 345 GLU A CA 1
ATOM 2591 C C . GLU A 1 345 ? 5.607 5.451 46.595 1.00 74.81 345 GLU A C 1
ATOM 2593 O O . GLU A 1 345 ? 6.300 4.503 46.974 1.00 74.81 345 GLU A O 1
ATOM 2598 N N . GLY A 1 346 ? 4.968 5.391 45.421 1.00 72.31 346 GLY A N 1
ATOM 2599 C CA . GLY A 1 346 ? 4.953 4.196 44.573 1.00 72.31 346 GLY A CA 1
ATOM 2600 C C . GLY A 1 346 ? 6.194 3.990 43.687 1.00 72.31 346 GLY A C 1
ATOM 2601 O O . GLY A 1 346 ? 6.893 4.918 43.294 1.00 72.31 346 GLY A O 1
ATOM 2602 N N . ASN A 1 347 ? 6.448 2.733 43.294 1.00 71.25 347 ASN A N 1
ATOM 2603 C CA . ASN A 1 347 ? 7.519 2.366 42.353 1.00 71.25 347 ASN A CA 1
ATOM 2604 C C . ASN A 1 347 ? 6.941 1.863 41.008 1.00 71.25 347 ASN A C 1
ATOM 2606 O O . ASN A 1 347 ? 6.296 0.815 40.992 1.00 71.25 347 ASN A O 1
ATOM 2610 N N . PRO A 1 348 ? 7.228 2.501 39.853 1.00 69.88 348 PRO A N 1
ATOM 2611 C CA . PRO A 1 348 ? 6.673 2.105 38.548 1.00 69.88 348 PRO A CA 1
ATOM 2612 C C . PRO A 1 348 ? 6.988 0.672 38.084 1.00 69.88 348 PRO A C 1
ATOM 2614 O O . PRO A 1 348 ? 6.303 0.126 37.215 1.00 69.88 348 PRO A O 1
ATOM 2617 N N . THR A 1 349 ? 8.034 0.036 38.621 1.00 74.38 349 THR A N 1
ATOM 2618 C CA . THR A 1 349 ? 8.402 -1.343 38.252 1.00 74.38 349 THR A CA 1
ATOM 2619 C C . THR A 1 349 ? 7.388 -2.381 38.737 1.00 74.38 349 THR A C 1
ATOM 2621 O O . THR A 1 349 ? 7.190 -3.392 38.057 1.00 74.38 349 THR A O 1
ATOM 2624 N N . THR A 1 350 ? 6.683 -2.120 39.843 1.00 80.75 350 THR A N 1
ATOM 2625 C CA . THR A 1 350 ? 5.655 -3.026 40.385 1.00 80.75 350 THR A CA 1
ATOM 2626 C C . THR A 1 350 ? 4.428 -3.076 39.475 1.00 80.75 350 THR A C 1
ATOM 2628 O O . THR A 1 350 ? 3.904 -4.159 39.208 1.00 80.75 350 THR A O 1
ATOM 2631 N N . VAL A 1 351 ? 4.044 -1.933 38.895 1.00 88.06 351 VAL A N 1
ATOM 2632 C CA . VAL A 1 351 ? 2.918 -1.814 37.955 1.00 88.06 351 VAL A CA 1
ATOM 2633 C C . VAL A 1 351 ? 3.144 -2.658 36.707 1.00 88.06 351 VAL A C 1
ATOM 2635 O O . VAL A 1 351 ? 2.246 -3.383 36.287 1.00 88.06 351 VAL A O 1
ATOM 2638 N N . ARG A 1 352 ? 4.353 -2.643 36.128 1.00 85.88 352 ARG A N 1
ATOM 2639 C CA . ARG A 1 352 ? 4.648 -3.470 34.941 1.00 85.88 352 ARG A CA 1
ATOM 2640 C C . ARG A 1 352 ? 4.509 -4.962 35.240 1.00 85.88 352 ARG A C 1
ATOM 2642 O O . ARG A 1 352 ? 3.985 -5.704 34.409 1.00 85.88 352 ARG A O 1
ATOM 2649 N N . GLY A 1 353 ? 4.958 -5.390 36.421 1.00 85.69 353 GLY A N 1
ATOM 2650 C CA . GLY A 1 353 ? 4.816 -6.768 36.888 1.00 85.69 353 GLY A CA 1
ATOM 2651 C C . GLY A 1 353 ? 3.351 -7.176 37.048 1.00 85.69 353 GLY A C 1
ATOM 2652 O O . GLY A 1 353 ? 2.946 -8.225 36.543 1.00 85.69 353 GLY A O 1
ATOM 2653 N N . GLU A 1 354 ? 2.536 -6.332 37.683 1.00 89.00 354 GLU A N 1
ATOM 2654 C CA . GLU A 1 354 ? 1.101 -6.591 37.835 1.00 89.00 354 GLU A CA 1
ATOM 2655 C C . GLU A 1 354 ? 0.358 -6.575 36.497 1.00 89.00 354 GLU A C 1
ATOM 2657 O O . GLU A 1 354 ? -0.433 -7.480 36.243 1.00 89.00 354 GLU A O 1
ATOM 2662 N N . MET A 1 355 ? 0.685 -5.655 35.586 1.00 91.19 355 MET A N 1
ATOM 2663 C CA . MET A 1 355 ? 0.124 -5.642 34.231 1.00 91.19 355 MET A CA 1
ATOM 2664 C C . MET A 1 355 ? 0.467 -6.909 33.446 1.00 91.19 355 MET A C 1
ATOM 2666 O O . MET A 1 355 ? -0.391 -7.458 32.753 1.00 91.19 355 MET A O 1
ATOM 2670 N N . HIS A 1 356 ? 1.696 -7.416 33.566 1.00 87.00 356 HIS A N 1
ATOM 2671 C CA . HIS A 1 356 ? 2.084 -8.680 32.941 1.00 87.00 356 HIS A CA 1
ATOM 2672 C C . HIS A 1 356 ? 1.278 -9.861 33.505 1.00 87.00 356 HIS A C 1
ATOM 2674 O O . HIS A 1 356 ? 0.730 -10.661 32.745 1.00 87.00 356 HIS A O 1
ATOM 2680 N N . ARG A 1 357 ? 1.139 -9.956 34.836 1.00 88.69 357 ARG A N 1
ATOM 2681 C CA . ARG A 1 357 ? 0.311 -10.997 35.470 1.00 88.69 357 ARG A CA 1
ATOM 2682 C C . ARG A 1 357 ? -1.155 -10.892 35.058 1.00 88.69 357 ARG A C 1
ATOM 2684 O O . ARG A 1 357 ? -1.782 -11.916 34.800 1.00 88.69 357 ARG A O 1
ATOM 2691 N N . LEU A 1 358 ? -1.689 -9.676 34.989 1.00 92.44 358 LEU A N 1
ATOM 2692 C CA . LEU A 1 358 ? -3.075 -9.414 34.622 1.00 92.44 358 LEU A CA 1
ATOM 2693 C C . LEU A 1 358 ? -3.354 -9.811 33.167 1.00 92.44 358 LEU A C 1
ATOM 2695 O O . LEU A 1 358 ? -4.346 -10.479 32.898 1.00 92.44 358 LEU A O 1
ATOM 2699 N N . ARG A 1 359 ? -2.437 -9.507 32.240 1.00 90.44 359 ARG A N 1
ATOM 2700 C CA . ARG A 1 359 ? -2.519 -9.966 30.843 1.00 90.44 359 ARG A CA 1
ATOM 2701 C C . ARG A 1 359 ? -2.525 -11.486 30.725 1.00 90.44 359 ARG A C 1
ATOM 2703 O O . ARG A 1 359 ? -3.328 -12.031 29.977 1.00 90.44 359 ARG A O 1
ATOM 2710 N N . ASN A 1 360 ? -1.664 -12.170 31.476 1.00 86.25 360 ASN A N 1
ATOM 2711 C CA . ASN A 1 360 ? -1.625 -13.633 31.459 1.00 86.25 360 ASN A CA 1
ATOM 2712 C C . ASN A 1 360 ? -2.893 -14.251 32.059 1.00 86.25 360 ASN A C 1
ATOM 2714 O O . ASN A 1 360 ? -3.320 -15.312 31.616 1.00 86.25 360 ASN A O 1
ATOM 2718 N N . LEU A 1 361 ? -3.496 -13.588 33.049 1.00 89.81 361 LEU A N 1
ATOM 2719 C CA . LEU A 1 361 ? -4.729 -14.040 33.685 1.00 89.81 361 LEU A CA 1
ATOM 2720 C C . LEU A 1 361 ? -5.956 -13.868 32.776 1.00 89.81 361 LEU A C 1
ATOM 2722 O O . LEU A 1 361 ? -6.787 -14.767 32.709 1.00 89.81 361 LEU A O 1
ATOM 2726 N N . LEU A 1 362 ? -6.074 -12.720 32.102 1.00 89.25 362 LEU A N 1
ATOM 2727 C CA . LEU A 1 362 ? -7.247 -12.366 31.289 1.00 89.25 362 LEU A CA 1
ATOM 2728 C C . LEU A 1 362 ? -7.155 -12.869 29.840 1.00 89.25 362 LEU A C 1
ATOM 2730 O O . LEU A 1 362 ? -8.171 -12.977 29.161 1.00 89.25 362 LEU A O 1
ATOM 2734 N N . GLY A 1 363 ? -5.950 -13.190 29.370 1.00 83.81 363 GLY A N 1
ATOM 2735 C CA . GLY A 1 363 ? -5.695 -13.632 28.004 1.00 83.81 363 GLY A CA 1
ATOM 2736 C C . GLY A 1 363 ? -5.448 -12.486 27.018 1.00 83.81 363 GLY A C 1
ATOM 2737 O O . GLY A 1 363 ? -5.489 -11.295 27.340 1.00 83.81 363 GLY A O 1
ATOM 2738 N N . SER A 1 364 ? -5.141 -12.859 25.774 1.00 80.50 364 SER A N 1
ATOM 2739 C CA . SER A 1 364 ? -4.889 -11.906 24.691 1.00 80.50 364 SER A CA 1
ATOM 2740 C C . SER A 1 364 ? -6.165 -11.168 24.277 1.00 80.50 364 SER A C 1
ATOM 2742 O O . SER A 1 364 ? -7.223 -11.779 24.151 1.00 80.50 364 SER A O 1
ATOM 2744 N N . GLY A 1 365 ? -6.050 -9.872 23.979 1.00 82.00 365 GLY A N 1
ATOM 2745 C CA . GLY A 1 365 ? -7.162 -9.076 23.447 1.00 82.00 365 GLY A CA 1
ATOM 2746 C C . GLY A 1 365 ? -8.042 -8.393 24.496 1.00 82.00 365 GLY A C 1
ATOM 2747 O O . GLY A 1 365 ? -9.074 -7.851 24.123 1.00 82.00 365 GLY A O 1
ATOM 2748 N N . VAL A 1 366 ? -7.646 -8.403 25.776 1.00 87.31 366 VAL A N 1
ATOM 2749 C CA . VAL A 1 366 ? -8.330 -7.648 26.844 1.00 87.31 366 VAL A CA 1
ATOM 2750 C C . VAL A 1 366 ? -7.621 -6.335 27.164 1.00 87.31 366 VAL A C 1
ATOM 2752 O O . VAL A 1 366 ? -8.277 -5.310 27.313 1.00 87.31 366 VAL A O 1
ATOM 2755 N N . LEU A 1 367 ? -6.287 -6.351 27.240 1.00 89.12 367 LEU A N 1
ATOM 2756 C CA . LEU A 1 367 ? -5.472 -5.206 27.652 1.00 89.12 367 LEU A CA 1
ATOM 2757 C C . LEU A 1 367 ? -4.416 -4.856 26.601 1.00 89.12 367 LEU A C 1
ATOM 2759 O O . LEU A 1 367 ? -3.754 -5.745 26.060 1.00 89.12 367 LEU A O 1
ATOM 2763 N N . ASP A 1 368 ? -4.217 -3.560 26.386 1.00 86.31 368 ASP A N 1
ATOM 2764 C CA . ASP A 1 368 ? -3.107 -2.973 25.627 1.00 86.31 368 ASP A CA 1
ATOM 2765 C C . ASP A 1 368 ? -2.048 -2.398 26.592 1.00 86.31 368 ASP A C 1
ATOM 2767 O O . ASP A 1 368 ? -2.274 -2.337 27.803 1.00 86.31 368 ASP A O 1
ATOM 2771 N N . THR A 1 369 ? -0.856 -2.045 26.099 1.00 80.31 369 THR A N 1
ATOM 2772 C CA . THR A 1 369 ? 0.299 -1.702 26.956 1.00 80.31 369 THR A CA 1
ATOM 2773 C C . THR A 1 369 ? 0.956 -0.349 26.728 1.00 80.31 369 THR A C 1
ATOM 2775 O O . THR A 1 369 ? 1.843 0.012 27.504 1.00 80.31 369 THR A O 1
ATOM 2778 N N . LYS A 1 370 ? 0.550 0.410 25.707 1.00 82.06 370 LYS A N 1
ATOM 2779 C CA . LYS A 1 370 ? 1.116 1.733 25.404 1.00 82.06 370 LYS A CA 1
ATOM 2780 C C . LYS A 1 370 ? 0.047 2.682 24.827 1.00 82.06 370 LYS A C 1
ATOM 2782 O O . LYS A 1 370 ? 0.001 2.839 23.609 1.00 82.06 370 LYS A O 1
ATOM 2787 N N . PRO A 1 371 ? -0.788 3.336 25.660 1.00 87.19 371 PRO A N 1
ATOM 2788 C CA . PRO A 1 371 ? -0.864 3.253 27.128 1.00 87.19 371 PRO A CA 1
ATOM 2789 C C . PRO A 1 371 ? -1.547 1.963 27.626 1.00 87.19 371 PRO A C 1
ATOM 2791 O O . PRO A 1 371 ? -2.118 1.211 26.835 1.00 87.19 371 PRO A O 1
ATOM 2794 N N . TYR A 1 372 ? -1.484 1.684 28.934 1.00 91.56 372 TYR A N 1
ATOM 2795 C CA . TYR A 1 372 ? -2.278 0.608 29.532 1.00 91.56 372 TYR A CA 1
ATOM 2796 C C . TYR A 1 372 ? -3.759 0.967 29.433 1.00 91.56 372 TYR A C 1
ATOM 2798 O O . TYR A 1 372 ? -4.166 2.000 29.951 1.00 91.56 372 TYR A O 1
ATOM 2806 N N . ARG A 1 373 ? -4.559 0.139 28.758 1.00 94.94 373 ARG A N 1
ATOM 2807 C CA . ARG A 1 373 ? -6.008 0.346 28.584 1.00 94.94 373 ARG A CA 1
ATOM 2808 C C . ARG A 1 373 ? -6.728 -0.967 28.330 1.00 94.94 373 ARG A C 1
ATOM 2810 O O . ARG A 1 373 ? -6.110 -1.929 27.865 1.00 94.94 373 ARG A O 1
ATOM 2817 N N . ILE A 1 374 ? -8.031 -0.982 28.586 1.00 92.62 374 ILE A N 1
ATOM 2818 C CA . ILE A 1 374 ? -8.909 -2.092 28.219 1.00 92.62 374 ILE A CA 1
ATOM 2819 C C . ILE A 1 374 ? -9.322 -1.925 26.749 1.00 92.62 374 ILE A C 1
ATOM 2821 O O . ILE A 1 374 ? -9.798 -0.870 26.348 1.00 92.62 374 ILE A O 1
ATOM 2825 N N . ILE A 1 375 ? -9.089 -2.960 25.941 1.00 88.00 375 ILE A N 1
ATOM 2826 C CA . ILE A 1 375 ? -9.478 -3.041 24.517 1.00 88.00 375 ILE A CA 1
ATOM 2827 C C . ILE A 1 375 ? -10.613 -4.049 24.272 1.00 88.00 375 ILE A C 1
ATOM 2829 O O . ILE A 1 375 ? -11.132 -4.144 23.158 1.00 88.00 375 ILE A O 1
ATOM 2833 N N . ALA A 1 376 ? -10.969 -4.807 25.312 1.00 87.50 376 ALA A N 1
ATOM 2834 C CA . ALA A 1 376 ? -12.187 -5.600 25.392 1.00 87.50 376 ALA A CA 1
ATOM 2835 C C . ALA A 1 376 ? -13.431 -4.698 25.415 1.00 87.50 376 ALA A C 1
ATOM 2837 O O . ALA A 1 376 ? -13.348 -3.525 25.776 1.00 87.50 376 ALA A O 1
ATOM 2838 N N . ASP A 1 377 ? -14.581 -5.268 25.061 1.00 88.12 377 ASP A N 1
ATOM 2839 C CA . ASP A 1 377 ? -15.864 -4.631 25.352 1.00 88.12 377 ASP A CA 1
ATOM 2840 C C . ASP A 1 377 ? -16.137 -4.783 26.850 1.00 88.12 377 ASP A C 1
ATOM 2842 O O . ASP A 1 377 ? -16.336 -5.905 27.323 1.00 88.12 377 ASP A O 1
ATOM 2846 N N . VAL A 1 378 ? -16.004 -3.685 27.599 1.00 93.81 378 VAL A N 1
ATOM 2847 C CA . VAL A 1 378 ? -16.004 -3.701 29.063 1.00 93.81 378 VAL A CA 1
ATOM 2848 C C . VAL A 1 378 ? -17.293 -3.135 29.637 1.00 93.81 378 VAL A C 1
ATOM 2850 O O . VAL A 1 378 ? -17.694 -2.019 29.317 1.00 93.81 378 VAL A O 1
ATOM 2853 N N . THR A 1 379 ? -17.899 -3.899 30.537 1.00 93.50 379 THR A N 1
ATOM 2854 C CA . THR A 1 379 ? -18.992 -3.473 31.412 1.00 93.50 379 THR A CA 1
ATOM 2855 C C . THR A 1 379 ? -18.556 -3.623 32.861 1.00 93.50 379 THR A C 1
ATOM 2857 O O . THR A 1 379 ? -17.742 -4.486 33.192 1.00 93.50 379 THR A O 1
ATOM 2860 N N . GLY A 1 380 ? -19.078 -2.781 33.747 1.00 94.88 380 GLY A N 1
ATOM 2861 C CA . GLY A 1 380 ? -18.823 -2.926 35.172 1.00 94.88 380 GLY A CA 1
ATOM 2862 C C . GLY A 1 380 ? -19.913 -2.297 36.016 1.00 94.88 380 GLY A C 1
ATOM 2863 O O . GLY A 1 380 ? -20.469 -1.263 35.651 1.00 94.88 380 GLY A O 1
ATOM 2864 N N . ASP A 1 381 ? -20.204 -2.921 37.151 1.00 95.12 381 ASP A N 1
ATOM 2865 C CA . ASP A 1 381 ? -21.237 -2.479 38.091 1.00 95.12 381 ASP A CA 1
ATOM 2866 C C . ASP A 1 381 ? -21.058 -1.018 38.537 1.00 95.12 381 ASP A C 1
ATOM 2868 O O . ASP A 1 381 ? -22.014 -0.250 38.509 1.00 95.12 381 ASP A O 1
ATOM 2872 N N . VAL A 1 382 ? -19.835 -0.586 38.845 1.00 95.12 382 VAL A N 1
ATOM 2873 C CA . VAL A 1 382 ? -19.555 0.820 39.189 1.00 95.12 382 VAL A CA 1
ATOM 2874 C C . VAL A 1 382 ? -19.855 1.800 38.047 1.00 95.12 382 VAL A C 1
ATOM 2876 O O . VAL A 1 382 ? -20.425 2.862 38.291 1.00 95.12 382 VAL A O 1
ATOM 2879 N N . ASP A 1 383 ? -19.528 1.456 36.799 1.00 93.94 383 ASP A N 1
ATOM 2880 C CA . ASP A 1 383 ? -19.811 2.311 35.638 1.00 93.94 383 ASP A CA 1
ATOM 2881 C C . ASP A 1 383 ? -21.322 2.368 35.345 1.00 93.94 383 ASP A C 1
ATOM 2883 O O . ASP A 1 383 ? -21.857 3.431 35.026 1.00 93.94 383 ASP A O 1
ATOM 2887 N N . LEU A 1 384 ? -22.034 1.253 35.547 1.00 95.38 384 LEU A N 1
ATOM 2888 C CA . LEU A 1 384 ? -23.495 1.193 35.449 1.00 95.38 384 LEU A CA 1
ATOM 2889 C C . LEU A 1 384 ? -24.173 2.095 36.487 1.00 95.38 384 LEU A C 1
ATOM 2891 O O . LEU A 1 384 ? -25.046 2.883 36.120 1.00 95.38 384 LEU A O 1
ATOM 2895 N N . VAL A 1 385 ? -23.740 2.048 37.754 1.00 96.25 385 VAL A N 1
ATOM 2896 C CA . VAL A 1 385 ? -24.272 2.930 38.808 1.00 96.25 385 VAL A CA 1
ATOM 2897 C C . VAL A 1 385 ? -24.001 4.399 38.476 1.00 96.25 385 VAL A C 1
ATOM 2899 O O . VAL A 1 385 ? -24.918 5.216 38.534 1.00 96.25 385 VAL A O 1
ATOM 2902 N N . ARG A 1 386 ? -22.776 4.751 38.058 1.00 94.50 386 ARG A N 1
ATOM 2903 C CA . ARG A 1 386 ? -22.428 6.135 37.682 1.00 94.50 386 ARG A CA 1
ATOM 2904 C C . ARG A 1 386 ? -23.283 6.662 36.535 1.00 94.50 386 ARG A C 1
ATOM 2906 O O . ARG A 1 386 ? -23.788 7.781 36.613 1.00 94.50 386 ARG A O 1
ATOM 2913 N N . LYS A 1 387 ? -23.459 5.867 35.477 1.00 94.44 387 LYS A N 1
ATOM 2914 C CA . LYS A 1 387 ? -24.289 6.238 34.321 1.00 94.44 387 LYS A CA 1
ATOM 2915 C C . LYS A 1 387 ? -25.752 6.421 34.713 1.00 94.44 387 LYS A C 1
ATOM 2917 O O . LYS A 1 387 ? -26.359 7.402 34.291 1.00 94.44 387 LYS A O 1
ATOM 2922 N N . ALA A 1 388 ? -26.288 5.531 35.546 1.00 96.00 388 ALA A N 1
ATOM 2923 C CA . ALA A 1 388 ? -27.655 5.631 36.045 1.00 96.00 388 ALA A CA 1
ATOM 2924 C C . ALA A 1 388 ? -27.860 6.900 36.894 1.00 96.00 388 ALA A C 1
ATOM 2926 O O . ALA A 1 388 ? -28.787 7.668 36.639 1.00 96.00 388 ALA A O 1
ATOM 2927 N N . LEU A 1 389 ? -26.940 7.202 37.819 1.00 95.31 389 LEU A N 1
ATOM 2928 C CA . LEU A 1 389 ? -26.980 8.433 38.621 1.00 95.31 389 LEU A CA 1
ATOM 2929 C C . LEU A 1 389 ? -26.889 9.698 37.758 1.00 95.31 389 LEU A C 1
ATOM 2931 O O . LEU A 1 389 ? -27.668 10.631 37.952 1.00 95.31 389 LEU A O 1
ATOM 2935 N N . ALA A 1 390 ? -26.006 9.720 36.755 1.00 93.44 390 ALA A N 1
ATOM 2936 C CA . ALA A 1 390 ? -25.899 10.840 35.816 1.00 93.44 390 ALA A CA 1
ATOM 2937 C C . ALA A 1 390 ? -27.194 11.066 35.010 1.00 93.44 390 ALA A C 1
ATOM 2939 O O . ALA A 1 390 ? -27.517 12.199 34.652 1.00 93.44 390 ALA A O 1
ATOM 2940 N N . GLN A 1 391 ? -27.952 9.998 34.752 1.00 95.94 391 GLN A N 1
ATOM 2941 C CA . GLN A 1 391 ? -29.253 10.033 34.075 1.00 95.94 391 GLN A CA 1
ATOM 2942 C C . GLN A 1 391 ? -30.433 10.244 35.038 1.00 95.94 391 GLN A C 1
ATOM 2944 O O . GLN A 1 391 ? -31.577 10.291 34.590 1.00 95.94 391 GLN A O 1
ATOM 2949 N N . ARG A 1 392 ? -30.165 10.411 36.343 1.00 93.75 392 ARG A N 1
ATOM 2950 C CA . ARG A 1 392 ? -31.164 10.487 37.425 1.00 93.75 392 ARG A CA 1
ATOM 2951 C C . ARG A 1 392 ? -32.084 9.262 37.502 1.00 93.75 392 ARG A C 1
ATOM 2953 O O . ARG A 1 392 ? -33.213 9.361 37.973 1.00 93.75 392 ARG A O 1
ATOM 2960 N N . ASP A 1 393 ? -31.590 8.106 37.073 1.00 95.75 393 ASP A N 1
ATOM 2961 C CA . ASP A 1 393 ? -32.270 6.822 37.205 1.00 95.75 393 ASP A CA 1
ATOM 2962 C C . ASP A 1 393 ? -31.809 6.119 38.489 1.00 95.75 393 ASP A C 1
ATOM 2964 O O . ASP A 1 393 ? -30.926 5.256 38.495 1.00 95.75 393 ASP A O 1
ATOM 2968 N N . LEU A 1 394 ? -32.396 6.535 39.612 1.00 95.94 394 LEU A N 1
ATOM 2969 C CA . LEU A 1 394 ? -32.050 5.992 40.924 1.00 95.94 394 LEU A CA 1
ATOM 2970 C C . LEU A 1 394 ? -32.432 4.508 41.069 1.00 95.94 394 LEU A C 1
ATOM 2972 O O . LEU A 1 394 ? -31.728 3.762 41.748 1.00 95.94 394 LEU A O 1
ATOM 2976 N N . GLY A 1 395 ? -33.505 4.059 40.409 1.00 94.25 395 GLY A N 1
ATOM 2977 C CA . GLY A 1 395 ? -33.939 2.661 40.456 1.00 94.25 395 GLY A CA 1
ATOM 2978 C C . GLY A 1 395 ? -32.880 1.726 39.873 1.00 94.25 395 GLY A C 1
ATOM 2979 O O . GLY A 1 395 ? -32.453 0.778 40.536 1.00 94.25 395 GLY A O 1
ATOM 2980 N N . THR A 1 396 ? -32.382 2.046 38.675 1.00 95.50 396 THR A N 1
ATOM 2981 C CA . THR A 1 396 ? -31.285 1.295 38.051 1.00 95.50 396 THR A CA 1
ATOM 2982 C C . THR A 1 396 ? -29.994 1.405 38.868 1.00 95.50 396 THR A C 1
ATOM 2984 O O . THR A 1 396 ? -29.298 0.405 39.054 1.00 95.50 396 THR A O 1
ATOM 2987 N N . ALA A 1 397 ? -29.676 2.581 39.423 1.00 96.56 397 ALA A N 1
ATOM 2988 C CA . ALA A 1 397 ? -28.492 2.752 40.267 1.00 96.56 397 ALA A CA 1
ATOM 2989 C C . ALA A 1 397 ? -28.518 1.820 41.496 1.00 96.56 397 ALA A C 1
ATOM 2991 O O . ALA A 1 397 ? -27.551 1.100 41.747 1.00 96.56 397 ALA A O 1
ATOM 2992 N N . LEU A 1 398 ? -29.637 1.764 42.225 1.00 95.50 398 LEU A N 1
ATOM 2993 C CA . LEU A 1 398 ? -29.793 0.892 43.395 1.00 95.50 398 LEU A CA 1
ATOM 2994 C C . LEU A 1 398 ? -29.833 -0.598 43.037 1.00 95.50 398 LEU A C 1
ATOM 2996 O O . LEU A 1 398 ? -29.444 -1.432 43.854 1.00 95.50 398 LEU A O 1
ATOM 3000 N N . GLN A 1 399 ? -30.285 -0.955 41.831 1.00 94.19 399 GLN A N 1
ATOM 3001 C CA . GLN A 1 399 ? -30.258 -2.339 41.354 1.00 94.19 399 GLN A CA 1
ATOM 3002 C C . GLN A 1 399 ? -28.823 -2.872 41.206 1.00 94.19 399 GLN A C 1
ATOM 3004 O O . GLN A 1 399 ? -28.569 -4.037 41.517 1.00 94.19 399 GLN A O 1
ATOM 3009 N N . TYR A 1 400 ? -27.892 -2.039 40.730 1.00 93.94 400 TYR A N 1
ATOM 3010 C CA . TYR A 1 400 ? -26.494 -2.431 40.516 1.00 93.94 400 TYR A CA 1
ATOM 3011 C C . TYR A 1 400 ? -25.581 -2.151 41.716 1.00 93.94 400 TYR A C 1
ATOM 3013 O O . TYR A 1 400 ? -24.514 -2.758 41.823 1.00 93.94 400 TYR A O 1
ATOM 3021 N N . TYR A 1 401 ? -25.985 -1.280 42.641 1.00 95.19 401 TYR A N 1
ATOM 3022 C CA . TYR A 1 401 ? -25.197 -0.963 43.826 1.00 95.19 401 TYR A CA 1
ATOM 3023 C C . TYR A 1 401 ? -25.338 -2.036 44.919 1.00 95.19 401 TYR A C 1
ATOM 3025 O O . TYR A 1 401 ? -26.301 -2.061 45.683 1.00 95.19 401 TYR A O 1
ATOM 3033 N N . SER A 1 402 ? -24.337 -2.912 45.039 1.00 90.56 402 SER A N 1
ATOM 3034 C CA . SER A 1 402 ? -24.254 -3.932 46.101 1.00 90.56 402 SER A CA 1
ATOM 3035 C C . SER A 1 402 ? -23.391 -3.531 47.308 1.00 90.56 402 SER A C 1
ATOM 3037 O O . SER A 1 402 ? -23.064 -4.380 48.141 1.00 90.56 402 SER A O 1
ATOM 3039 N N . GLY A 1 403 ? -23.007 -2.256 47.403 1.00 92.38 403 GLY A N 1
ATOM 3040 C CA . GLY A 1 403 ? -22.149 -1.687 48.446 1.00 92.38 403 GLY A CA 1
ATOM 3041 C C . GLY A 1 403 ? -20.925 -0.957 47.873 1.00 92.38 403 GLY A C 1
ATOM 3042 O O . GLY A 1 403 ? -20.799 -0.841 46.652 1.00 92.38 403 GLY A O 1
ATOM 3043 N N . PRO A 1 404 ? -19.995 -0.501 48.731 1.00 95.12 404 PRO A N 1
ATOM 3044 C CA . PRO A 1 404 ? -18.907 0.382 48.321 1.00 95.12 404 PRO A CA 1
ATOM 3045 C C . PRO A 1 404 ? -17.966 -0.242 47.287 1.00 95.12 404 PRO A C 1
ATOM 3047 O O . PRO A 1 404 ? -17.688 -1.447 47.322 1.00 95.12 404 PRO A O 1
ATOM 3050 N N . LEU A 1 405 ? -17.406 0.596 46.410 1.00 96.62 405 LEU A N 1
ATOM 3051 C CA . LEU A 1 405 ? -16.391 0.201 45.431 1.00 96.62 405 LEU A CA 1
ATOM 3052 C C . LEU A 1 405 ? -15.131 -0.328 46.121 1.00 96.62 405 LEU A C 1
ATOM 3054 O O . LEU A 1 405 ? -14.388 0.436 46.738 1.00 96.62 405 LEU A O 1
ATOM 3058 N N . LEU A 1 406 ? -14.851 -1.626 45.969 1.00 96.06 406 LEU A N 1
ATOM 3059 C CA . LEU A 1 406 ? -13.648 -2.280 46.492 1.00 96.06 406 LEU A CA 1
ATOM 3060 C C . LEU A 1 406 ? -13.325 -1.866 47.937 1.00 96.06 406 LEU A C 1
ATOM 3062 O O . LEU A 1 406 ? -12.217 -1.412 48.184 1.00 96.06 406 LEU A O 1
ATOM 3066 N N . SER A 1 407 ? -14.261 -2.001 48.882 1.00 92.75 407 SER A N 1
ATOM 3067 C CA . SER A 1 407 ? -14.208 -1.414 50.243 1.00 92.75 407 SER A CA 1
ATOM 3068 C C . SER A 1 407 ? -12.874 -1.517 51.011 1.00 92.75 407 SER A C 1
ATOM 3070 O O . SER A 1 407 ? -12.574 -0.655 51.829 1.00 92.75 407 SER A O 1
ATOM 3072 N N . ARG A 1 408 ? -12.050 -2.539 50.740 1.00 92.69 408 ARG A N 1
ATOM 3073 C CA . ARG A 1 408 ? -10.723 -2.759 51.356 1.00 92.69 408 ARG A CA 1
ATOM 3074 C C . ARG A 1 408 ? -9.546 -2.080 50.636 1.00 92.69 408 ARG A C 1
ATOM 3076 O O . ARG A 1 408 ? -8.408 -2.250 51.057 1.00 92.69 408 ARG A O 1
ATOM 3083 N N . SER A 1 409 ? -9.789 -1.412 49.511 1.00 94.69 409 SER A N 1
ATOM 3084 C CA . SER A 1 409 ? -8.766 -0.710 48.730 1.00 94.69 409 SER A CA 1
ATOM 3085 C C . SER A 1 409 ? -8.392 0.602 49.408 1.00 94.69 409 SER A C 1
ATOM 3087 O O . SER A 1 409 ? -9.267 1.436 49.651 1.00 94.69 409 SER A O 1
ATOM 3089 N N . GLU A 1 410 ? -7.088 0.794 49.595 1.00 93.56 410 GLU A N 1
ATOM 3090 C CA . GLU A 1 410 ? -6.467 2.031 50.084 1.00 93.56 410 GLU A CA 1
ATOM 3091 C C . GLU A 1 410 ? -5.849 2.872 48.955 1.00 93.56 410 GLU A C 1
ATOM 3093 O O . GLU A 1 410 ? -5.237 3.905 49.216 1.00 93.56 410 GLU A O 1
ATOM 3098 N N . ALA A 1 411 ? -5.997 2.451 47.692 1.00 94.69 411 ALA A N 1
ATOM 3099 C CA . ALA A 1 411 ? -5.517 3.221 46.548 1.00 94.69 411 ALA A CA 1
ATOM 3100 C C . ALA A 1 411 ? -6.165 4.625 46.537 1.00 94.69 411 ALA A C 1
ATOM 3102 O O . ALA A 1 411 ? -7.400 4.699 46.508 1.00 94.69 411 ALA A O 1
ATOM 3103 N N . PRO A 1 412 ? -5.380 5.724 46.529 1.00 94.12 412 PRO A N 1
ATOM 3104 C CA . PRO A 1 412 ? -5.908 7.079 46.706 1.00 94.12 412 PRO A CA 1
ATOM 3105 C C . PRO A 1 412 ? -7.014 7.444 45.713 1.00 94.12 412 PRO A C 1
ATOM 3107 O O . PRO A 1 412 ? -8.057 7.957 46.112 1.00 94.12 412 PRO A O 1
ATOM 3110 N N . ALA A 1 413 ? -6.822 7.114 44.431 1.00 95.12 413 ALA A N 1
ATOM 3111 C CA . ALA A 1 413 ? -7.809 7.402 43.394 1.00 95.12 413 ALA A CA 1
ATOM 3112 C C . ALA A 1 413 ? -9.115 6.615 43.600 1.00 95.12 413 ALA A C 1
ATOM 3114 O O . ALA A 1 413 ? -10.197 7.168 43.453 1.00 95.12 413 ALA A O 1
ATOM 3115 N N . LEU A 1 414 ? -9.038 5.344 44.008 1.00 96.56 414 LEU A N 1
ATOM 3116 C CA . LEU A 1 414 ? -10.235 4.522 44.225 1.00 96.56 414 LEU A CA 1
ATOM 3117 C C . LEU A 1 414 ? -10.969 4.861 45.521 1.00 96.56 414 LEU A C 1
ATOM 3119 O O . LEU A 1 414 ? -12.174 4.645 45.593 1.00 96.56 414 LEU A O 1
ATOM 3123 N N . ARG A 1 415 ? -10.268 5.384 46.535 1.00 96.00 415 ARG A N 1
ATOM 3124 C CA . ARG A 1 415 ? -10.911 5.948 47.727 1.00 96.00 415 ARG A CA 1
ATOM 3125 C C . ARG A 1 415 ? -11.741 7.174 47.361 1.00 96.00 415 ARG A C 1
ATOM 3127 O O . ARG A 1 415 ? -12.916 7.202 47.689 1.00 96.00 415 ARG A O 1
ATOM 3134 N N . ALA A 1 416 ? -11.158 8.114 46.617 1.00 95.06 416 ALA A N 1
ATOM 3135 C CA . ALA A 1 416 ? -11.878 9.298 46.153 1.00 95.06 416 ALA A CA 1
ATOM 3136 C C . ALA A 1 416 ? -13.118 8.925 45.318 1.00 95.06 416 ALA A C 1
ATOM 3138 O O . ALA A 1 416 ? -14.207 9.420 45.585 1.00 95.06 416 ALA A O 1
ATOM 3139 N N . GLU A 1 417 ? -12.973 7.990 44.375 1.00 95.88 417 GLU A N 1
ATOM 3140 C CA . GLU A 1 417 ? -14.089 7.512 43.543 1.00 95.88 417 GLU A CA 1
ATOM 3141 C C . GLU A 1 417 ? -15.172 6.782 44.352 1.00 95.88 417 GLU A C 1
ATOM 3143 O O . GLU A 1 417 ? -16.357 6.918 44.057 1.00 95.88 417 GLU A O 1
ATOM 3148 N N . ARG A 1 418 ? -14.789 6.012 45.381 1.00 96.00 418 ARG A N 1
ATOM 3149 C CA . ARG A 1 418 ? -15.743 5.376 46.303 1.00 96.00 418 ARG A CA 1
ATOM 3150 C C . ARG A 1 418 ? -16.524 6.429 47.082 1.00 96.00 418 ARG A C 1
ATOM 3152 O O . ARG A 1 418 ? -17.748 6.366 47.099 1.00 96.00 418 ARG A O 1
ATOM 3159 N N . ASP A 1 419 ? -15.819 7.373 47.698 1.00 95.25 419 ASP A N 1
ATOM 3160 C CA . ASP A 1 419 ? -16.418 8.403 48.546 1.00 95.25 419 ASP A CA 1
ATOM 3161 C C . ASP A 1 419 ? -17.381 9.286 47.730 1.00 95.25 419 ASP A C 1
ATOM 3163 O O . ASP A 1 419 ? -18.488 9.578 48.179 1.00 95.25 419 ASP A O 1
ATOM 3167 N N . GLU A 1 420 ? -17.006 9.652 46.499 1.00 95.62 420 GLU A N 1
ATOM 3168 C CA . GLU A 1 420 ? -17.858 10.423 45.586 1.00 95.62 420 GLU A CA 1
ATOM 3169 C C . GLU A 1 420 ? -19.104 9.637 45.148 1.00 95.62 420 GLU A C 1
ATOM 3171 O O . GLU A 1 420 ? -20.215 10.177 45.174 1.00 95.62 420 GLU A O 1
ATOM 3176 N N . LEU A 1 421 ? -18.945 8.364 44.768 1.00 95.88 421 LEU A N 1
ATOM 3177 C CA . LEU A 1 421 ? -20.059 7.505 44.360 1.00 95.88 421 LEU A CA 1
ATOM 3178 C C . LEU A 1 421 ? -21.057 7.298 45.503 1.00 95.88 421 LEU A C 1
ATOM 3180 O O . LEU A 1 421 ? -22.262 7.451 45.296 1.00 95.88 421 LEU A O 1
ATOM 3184 N N . ASP A 1 422 ? -20.555 6.975 46.696 1.00 94.94 422 ASP A N 1
ATOM 3185 C CA . ASP A 1 422 ? -21.369 6.715 47.882 1.00 94.94 422 ASP A CA 1
ATOM 3186 C C . ASP A 1 422 ? -22.107 7.991 48.316 1.00 94.94 422 ASP A C 1
ATOM 3188 O O . ASP A 1 422 ? -23.316 7.949 48.554 1.00 94.94 422 ASP A O 1
ATOM 3192 N N . ALA A 1 423 ? -21.428 9.145 48.334 1.00 94.94 423 ALA A N 1
ATOM 3193 C CA . ALA A 1 423 ? -22.050 10.429 48.655 1.00 94.94 423 ALA A CA 1
ATOM 3194 C C . ALA A 1 423 ? -23.123 10.834 47.630 1.00 94.94 423 ALA A C 1
ATOM 3196 O O . ALA A 1 423 ? -24.205 11.284 48.013 1.00 94.94 423 ALA A O 1
ATOM 3197 N N . THR A 1 424 ? -22.852 10.645 46.334 1.00 96.38 424 THR A N 1
ATOM 3198 C CA . THR A 1 424 ? -23.794 10.980 45.253 1.00 96.38 424 THR A CA 1
ATOM 3199 C C . THR A 1 424 ? -25.033 10.091 45.300 1.00 96.38 424 THR A C 1
ATOM 3201 O O . THR A 1 424 ? -26.155 10.589 45.194 1.00 96.38 424 THR A O 1
ATOM 3204 N N . LEU A 1 425 ? -24.851 8.781 45.496 1.00 96.62 425 LEU A N 1
ATOM 3205 C CA . LEU A 1 425 ? -25.962 7.845 45.638 1.00 96.62 425 LEU A CA 1
ATOM 3206 C C . LEU A 1 425 ? -26.796 8.172 46.880 1.00 96.62 425 LEU A C 1
ATOM 3208 O O . LEU A 1 425 ? -28.016 8.272 46.777 1.00 96.62 425 LEU A O 1
ATOM 3212 N N . ARG A 1 426 ? -26.149 8.397 48.031 1.00 96.25 426 ARG A N 1
ATOM 3213 C CA . ARG A 1 426 ? -26.822 8.773 49.282 1.00 96.25 426 ARG A CA 1
ATOM 3214 C C . ARG A 1 426 ? -27.659 10.039 49.110 1.00 96.25 426 ARG A C 1
ATOM 3216 O O . ARG A 1 426 ? -28.822 10.056 49.505 1.00 96.25 426 ARG A O 1
ATOM 3223 N N . ALA A 1 427 ? -27.092 11.084 48.508 1.00 96.00 427 ALA A N 1
ATOM 3224 C CA . ALA A 1 427 ? -27.805 12.334 48.259 1.00 96.00 427 ALA A CA 1
ATOM 3225 C C . ALA A 1 427 ? -29.048 12.107 47.384 1.00 96.00 427 ALA A C 1
ATOM 3227 O O . ALA A 1 427 ? -30.143 12.524 47.757 1.00 96.00 427 ALA A O 1
ATOM 3228 N N . ALA A 1 428 ? -28.907 11.363 46.281 1.00 96.12 428 ALA A N 1
ATOM 3229 C CA . ALA A 1 428 ? -30.028 11.028 45.405 1.00 96.12 428 ALA A CA 1
ATOM 3230 C C . ALA A 1 428 ? -31.124 10.224 46.131 1.00 96.12 428 ALA A C 1
ATOM 3232 O O . ALA A 1 428 ? -32.311 10.469 45.924 1.00 96.12 428 ALA A O 1
ATOM 3233 N N . VAL A 1 429 ? -30.739 9.292 47.010 1.00 96.12 429 VAL A N 1
ATOM 3234 C CA . VAL A 1 429 ? -31.674 8.508 47.832 1.00 96.12 429 VAL A CA 1
ATOM 3235 C C . VAL A 1 429 ? -32.450 9.394 48.806 1.00 96.12 429 VAL A C 1
ATOM 3237 O O . VAL A 1 429 ? -33.667 9.263 48.903 1.00 96.12 429 VAL A O 1
ATOM 3240 N N . LEU A 1 430 ? -31.782 10.314 49.504 1.00 94.88 430 LEU A N 1
ATOM 3241 C CA . LEU A 1 430 ? -32.432 11.215 50.464 1.00 94.88 430 LEU A CA 1
ATOM 3242 C C . LEU A 1 430 ? -33.346 12.250 49.792 1.00 94.88 430 LEU A C 1
ATOM 3244 O O . LEU A 1 430 ? -34.319 12.717 50.393 1.00 94.88 430 LEU A O 1
ATOM 3248 N N . GLU A 1 431 ? -33.063 12.607 48.542 1.00 93.69 431 GLU A N 1
ATOM 3249 C CA . GLU A 1 431 ? -33.940 13.443 47.719 1.00 93.69 431 GLU A CA 1
ATOM 3250 C C . GLU A 1 431 ? -35.146 12.674 47.158 1.00 93.69 431 GLU A C 1
ATOM 3252 O O . GLU A 1 431 ? -36.147 13.297 46.795 1.00 93.69 431 GLU A O 1
ATOM 3257 N N . SER A 1 432 ? -35.090 11.339 47.114 1.00 92.94 432 SER A N 1
ATOM 3258 C CA . SER A 1 432 ? -36.191 10.524 46.609 1.00 92.94 432 SER A CA 1
ATOM 3259 C C . SER A 1 432 ? -37.409 10.571 47.534 1.00 92.94 432 SER A C 1
ATOM 3261 O O . SER A 1 432 ? -37.306 10.517 48.762 1.00 92.94 432 SER A O 1
ATOM 3263 N N . ALA A 1 433 ? -38.593 10.646 46.924 1.00 90.50 433 ALA A N 1
ATOM 3264 C CA . ALA A 1 433 ? -39.871 10.476 47.613 1.00 90.50 433 ALA A CA 1
ATOM 3265 C C . ALA A 1 433 ? -40.332 9.005 47.635 1.00 90.50 433 ALA A C 1
ATOM 3267 O O . ALA A 1 433 ? -41.359 8.693 48.234 1.00 90.50 433 ALA A O 1
ATOM 3268 N N . ASP A 1 434 ? -39.601 8.112 46.963 1.00 94.31 434 ASP A N 1
ATOM 3269 C CA . ASP A 1 434 ? -39.935 6.697 46.854 1.00 94.31 434 ASP A CA 1
ATOM 3270 C C . ASP A 1 434 ? -39.389 5.912 48.059 1.00 94.31 434 ASP A C 1
ATOM 3272 O O . ASP A 1 434 ? -38.179 5.722 48.234 1.00 94.31 434 ASP A O 1
ATOM 3276 N N . THR A 1 435 ? -40.303 5.433 48.903 1.00 93.88 435 THR A N 1
ATOM 3277 C CA . THR A 1 435 ? -39.968 4.650 50.097 1.00 93.88 435 THR A CA 1
ATOM 3278 C C . THR A 1 435 ? -39.326 3.303 49.778 1.00 93.88 435 THR A C 1
ATOM 3280 O O . THR A 1 435 ? -38.583 2.783 50.611 1.00 93.88 435 THR A O 1
ATOM 3283 N N . ASP A 1 436 ? -39.576 2.731 48.598 1.00 94.25 436 ASP A N 1
ATOM 3284 C CA . ASP A 1 436 ? -38.977 1.457 48.195 1.00 94.25 436 ASP A CA 1
ATOM 3285 C C . ASP A 1 436 ? -37.491 1.638 47.875 1.00 94.25 436 ASP A C 1
ATOM 3287 O O . ASP A 1 436 ? -36.668 0.819 48.284 1.00 94.25 436 ASP A O 1
ATOM 3291 N N . GLN A 1 437 ? -37.131 2.758 47.244 1.00 94.62 437 GLN A N 1
ATOM 3292 C CA . GLN A 1 437 ? -35.741 3.121 46.959 1.00 94.62 437 GLN A CA 1
ATOM 3293 C C . GLN A 1 437 ? -34.958 3.429 48.243 1.00 94.62 437 GLN A C 1
ATOM 3295 O O . GLN A 1 437 ? -33.853 2.915 48.433 1.00 94.62 437 GLN A O 1
ATOM 3300 N N . LEU A 1 438 ? -35.553 4.199 49.164 1.00 94.81 438 LEU A N 1
ATOM 3301 C CA . LEU A 1 438 ? -34.995 4.434 50.503 1.00 94.81 438 LEU A CA 1
ATOM 3302 C C . LEU A 1 438 ? -34.763 3.115 51.252 1.00 94.81 438 LEU A C 1
ATOM 3304 O O . LEU A 1 438 ? -33.695 2.896 51.826 1.00 94.81 438 LEU A O 1
ATOM 3308 N N . TRP A 1 439 ? -35.747 2.213 51.216 1.00 95.25 439 TRP A N 1
ATOM 3309 C CA . TRP A 1 439 ? -35.645 0.917 51.876 1.00 95.25 439 TRP A CA 1
ATOM 3310 C C . TRP A 1 439 ? -34.557 0.042 51.251 1.00 95.25 439 TRP A C 1
ATOM 3312 O O . TRP A 1 439 ? -33.778 -0.568 51.981 1.00 95.25 439 TRP A O 1
ATOM 3322 N N . GLN A 1 440 ? -34.470 0.001 49.918 1.00 94.62 440 GLN A N 1
ATOM 3323 C CA . GLN A 1 440 ? -33.448 -0.753 49.192 1.00 94.62 440 GLN A CA 1
ATOM 3324 C C . GLN A 1 440 ? -32.038 -0.267 49.539 1.00 94.62 440 GLN A C 1
ATOM 3326 O O . GLN A 1 440 ? -31.173 -1.091 49.835 1.00 94.62 440 GLN A O 1
ATOM 3331 N N . PHE A 1 441 ? -31.811 1.050 49.575 1.00 94.88 441 PHE A N 1
ATOM 3332 C CA . PHE A 1 441 ? -30.528 1.611 50.002 1.00 94.88 441 PHE A CA 1
ATOM 3333 C C . PHE A 1 441 ? -30.198 1.251 51.456 1.00 94.88 441 PHE A C 1
ATOM 3335 O O . PHE A 1 441 ? -29.071 0.839 51.736 1.00 94.88 441 PHE A O 1
ATOM 3342 N N . ALA A 1 442 ? -31.180 1.311 52.364 1.00 94.19 442 ALA A N 1
ATOM 3343 C CA . ALA A 1 442 ? -31.012 0.938 53.772 1.00 94.19 442 ALA A CA 1
ATOM 3344 C C . ALA A 1 442 ? -30.590 -0.532 53.979 1.00 94.19 442 ALA A C 1
ATOM 3346 O O . ALA A 1 442 ? -30.023 -0.866 55.017 1.00 94.19 442 ALA A O 1
ATOM 3347 N N . GLN A 1 443 ? -30.836 -1.416 53.001 1.00 92.38 443 GLN A N 1
ATOM 3348 C CA . GLN A 1 443 ? -30.370 -2.810 53.039 1.00 92.38 443 GLN A CA 1
ATOM 3349 C C . GLN A 1 443 ? -28.917 -2.996 52.566 1.00 92.38 443 GLN A C 1
ATOM 3351 O O . GLN A 1 443 ? -28.374 -4.097 52.668 1.00 92.38 443 GLN A O 1
ATOM 3356 N N . THR A 1 444 ? -28.275 -1.958 52.029 1.00 91.88 444 THR A N 1
ATOM 3357 C CA . THR A 1 444 ? -26.861 -2.008 51.627 1.00 91.88 444 THR A CA 1
ATOM 3358 C C . THR A 1 444 ? -25.951 -1.827 52.841 1.00 91.88 444 THR A C 1
ATOM 3360 O O . THR A 1 444 ? -26.368 -1.282 53.859 1.00 91.88 444 THR A O 1
ATOM 3363 N N . SER A 1 445 ? -24.679 -2.228 52.746 1.00 88.50 445 SER A N 1
ATOM 3364 C CA . SER A 1 445 ? -23.720 -2.003 53.841 1.00 88.50 445 SER A CA 1
ATOM 3365 C C . SER A 1 445 ? -23.501 -0.522 54.161 1.00 88.50 445 SER A C 1
ATOM 3367 O O . SER A 1 445 ? -23.108 -0.205 55.271 1.00 88.50 445 SER A O 1
ATOM 3369 N N . THR A 1 446 ? -23.731 0.366 53.192 1.00 88.75 446 THR A N 1
ATOM 3370 C CA . THR A 1 446 ? -23.565 1.816 53.352 1.00 88.75 446 THR A CA 1
ATOM 3371 C C . THR A 1 446 ? -24.800 2.434 54.004 1.00 88.75 446 THR A C 1
ATOM 3373 O O . THR A 1 446 ? -24.678 3.193 54.957 1.00 88.75 446 THR A O 1
ATOM 3376 N N . GLY A 1 447 ? -26.000 2.075 53.536 1.00 91.12 447 GLY A N 1
ATOM 3377 C CA . GLY A 1 447 ? -27.252 2.603 54.084 1.00 91.12 447 GLY A CA 1
ATOM 3378 C C . GLY A 1 447 ? -27.671 1.982 55.420 1.00 91.12 447 GLY A C 1
ATOM 3379 O O . GLY A 1 447 ? -28.444 2.588 56.157 1.00 91.12 447 GLY A O 1
ATOM 3380 N N . ALA A 1 448 ? -27.168 0.792 55.767 1.00 91.12 448 ALA A N 1
ATOM 3381 C CA . ALA A 1 448 ? -27.521 0.111 57.016 1.00 91.12 448 ALA A CA 1
ATOM 3382 C C . ALA A 1 448 ? -27.114 0.884 58.283 1.00 91.12 448 ALA A C 1
ATOM 3384 O O . ALA A 1 448 ? -27.743 0.690 59.330 1.00 91.12 448 ALA A O 1
ATOM 3385 N N . ASP A 1 449 ? -26.111 1.755 58.167 1.00 90.62 449 ASP A N 1
ATOM 3386 C CA . ASP A 1 449 ? -25.587 2.592 59.248 1.00 90.62 449 ASP A CA 1
ATOM 3387 C C . ASP A 1 449 ? -25.888 4.091 59.036 1.00 90.62 449 ASP A C 1
ATOM 3389 O O . ASP A 1 449 ? -25.314 4.951 59.698 1.00 90.62 449 ASP A O 1
ATOM 3393 N N . ASP A 1 450 ? -26.821 4.423 58.135 1.00 94.44 450 ASP A N 1
ATOM 3394 C CA . ASP A 1 450 ? -27.212 5.803 57.836 1.00 94.44 450 ASP A CA 1
ATOM 3395 C C . ASP A 1 450 ? -28.452 6.230 58.635 1.00 94.44 450 ASP A C 1
ATOM 3397 O O . ASP A 1 450 ? -29.587 5.869 58.309 1.00 94.44 450 ASP A O 1
ATOM 3401 N N . LEU A 1 451 ? -28.237 7.013 59.695 1.00 94.75 451 LEU A N 1
ATOM 3402 C CA . LEU A 1 451 ? -29.304 7.486 60.582 1.00 94.75 451 LEU A CA 1
ATOM 3403 C C . LEU A 1 451 ? -30.399 8.264 59.828 1.00 94.75 451 LEU A C 1
ATOM 3405 O O . LEU A 1 451 ? -31.589 8.032 60.052 1.00 94.75 451 LEU A O 1
ATOM 3409 N N . GLU A 1 452 ? -30.004 9.146 58.909 1.00 95.81 452 GLU A N 1
ATOM 3410 C CA . GLU A 1 452 ? -30.913 10.053 58.197 1.00 95.81 452 GLU A CA 1
ATOM 3411 C C . GLU A 1 452 ? -31.853 9.286 57.252 1.00 95.81 452 GLU A C 1
ATOM 3413 O O . GLU A 1 452 ? -33.029 9.629 57.099 1.00 95.81 452 GLU A O 1
ATOM 3418 N N . VAL A 1 453 ? -31.367 8.193 56.655 1.00 95.75 453 VAL A N 1
ATOM 3419 C CA . VAL A 1 453 ? -32.188 7.303 55.819 1.00 95.75 453 VAL A CA 1
ATOM 3420 C C . VAL A 1 453 ? -33.313 6.677 56.643 1.00 95.75 453 VAL A C 1
ATOM 3422 O O . VAL A 1 453 ? -34.461 6.644 56.192 1.00 95.75 453 VAL A O 1
ATOM 3425 N N . TYR A 1 454 ? -33.026 6.221 57.866 1.00 95.69 454 TYR A N 1
ATOM 3426 C CA . TYR A 1 454 ? -34.051 5.648 58.742 1.00 95.69 454 TYR A CA 1
ATOM 3427 C C . TYR A 1 454 ? -35.011 6.697 59.317 1.00 95.69 454 TYR A C 1
ATOM 3429 O O . TYR A 1 454 ? -36.197 6.401 59.466 1.00 95.69 454 TYR A O 1
ATOM 3437 N N . GLU A 1 455 ? -34.550 7.925 59.571 1.00 95.25 455 GLU A N 1
ATOM 3438 C CA . GLU A 1 455 ? -35.420 9.064 59.901 1.00 95.25 455 GLU A CA 1
ATOM 3439 C C . GLU A 1 455 ? -36.415 9.362 58.775 1.00 95.25 455 GLU A C 1
ATOM 3441 O O . GLU A 1 455 ? -37.619 9.489 59.017 1.00 95.25 455 GLU A O 1
ATOM 3446 N N . ARG A 1 456 ? -35.936 9.408 57.526 1.00 95.06 456 ARG A N 1
ATOM 3447 C CA . ARG A 1 456 ? -36.790 9.605 56.349 1.00 95.06 456 ARG A CA 1
ATOM 3448 C C . ARG A 1 456 ? -37.768 8.456 56.139 1.00 95.06 456 ARG A C 1
ATOM 3450 O O . ARG A 1 456 ? -38.935 8.716 55.854 1.00 95.06 456 ARG A O 1
ATOM 3457 N N . LEU A 1 457 ? -37.327 7.210 56.306 1.00 95.38 457 LEU A N 1
ATOM 3458 C CA . LEU A 1 457 ? -38.202 6.039 56.218 1.00 95.38 457 LEU A CA 1
ATOM 3459 C C . LEU A 1 457 ? -39.300 6.070 57.285 1.00 95.38 457 LEU A C 1
ATOM 3461 O O . LEU A 1 457 ? -40.462 5.863 56.956 1.00 95.38 457 LEU A O 1
ATOM 3465 N N . GLU A 1 458 ? -38.976 6.363 58.547 1.00 94.12 458 GLU A N 1
ATOM 3466 C CA . GLU A 1 458 ? -39.987 6.455 59.610 1.00 94.12 458 GLU A CA 1
ATOM 3467 C C . GLU A 1 458 ? -41.017 7.562 59.334 1.00 94.12 458 GLU A C 1
ATOM 3469 O O . GLU A 1 458 ? -42.207 7.363 59.597 1.00 94.12 458 GLU A O 1
ATOM 3474 N N . ALA A 1 459 ? -40.565 8.701 58.798 1.00 93.12 459 ALA A N 1
ATOM 3475 C CA . ALA A 1 459 ? -41.421 9.836 58.470 1.00 93.12 459 ALA A CA 1
ATOM 3476 C C . ALA A 1 459 ? -42.321 9.589 57.245 1.00 93.12 459 ALA A C 1
ATOM 3478 O O . ALA A 1 459 ? -43.437 10.107 57.202 1.00 93.12 459 ALA A O 1
ATOM 3479 N N . ALA A 1 460 ? -41.846 8.829 56.253 1.00 93.75 460 ALA A N 1
ATOM 3480 C CA . ALA A 1 460 ? -42.549 8.612 54.989 1.00 93.75 460 ALA A CA 1
ATOM 3481 C C . ALA A 1 460 ? -43.417 7.340 54.961 1.00 93.75 460 ALA A C 1
ATOM 3483 O O . ALA A 1 460 ? -44.415 7.303 54.241 1.00 93.75 460 ALA A O 1
ATOM 3484 N N . LEU A 1 461 ? -43.063 6.296 55.722 1.00 94.56 461 LEU A N 1
ATOM 3485 C CA . LEU A 1 461 ? -43.797 5.027 55.723 1.00 94.56 461 LEU A CA 1
ATOM 3486 C C . LEU A 1 461 ? -45.152 5.141 56.457 1.00 94.56 461 LEU A C 1
ATOM 3488 O O . LEU A 1 461 ? -45.205 5.672 57.573 1.00 94.56 461 LEU A O 1
ATOM 3492 N N . PRO A 1 462 ? -46.243 4.573 55.900 1.00 93.62 462 PRO A N 1
ATOM 3493 C CA . PRO A 1 462 ? -47.524 4.439 56.594 1.00 93.62 462 PRO A CA 1
ATOM 3494 C C . PRO A 1 462 ? -47.409 3.713 57.941 1.00 93.62 462 PRO A C 1
ATOM 3496 O O . PRO A 1 462 ? -46.535 2.869 58.143 1.00 93.62 462 PRO A O 1
ATOM 3499 N N . LEU A 1 463 ? -48.324 4.009 58.873 1.00 90.38 463 LEU A N 1
ATOM 3500 C CA . LEU A 1 463 ? -48.303 3.422 60.222 1.00 90.38 463 LEU A CA 1
ATOM 3501 C C . LEU A 1 463 ? -48.393 1.885 60.214 1.00 90.38 463 LEU A C 1
ATOM 3503 O O . LEU A 1 463 ? -47.875 1.257 61.137 1.00 90.38 463 LEU A O 1
ATOM 3507 N N . ASP A 1 464 ? -49.049 1.314 59.204 1.00 93.69 464 ASP A N 1
ATOM 3508 C CA . ASP A 1 464 ? -49.298 -0.113 58.994 1.00 93.69 464 ASP A CA 1
ATOM 3509 C C . ASP A 1 464 ? -48.275 -0.798 58.070 1.00 93.69 464 ASP A C 1
ATOM 3511 O O . ASP A 1 464 ? -48.365 -2.009 57.859 1.00 93.69 464 ASP A O 1
ATOM 3515 N N . ASP A 1 465 ? -47.277 -0.069 57.552 1.00 95.62 465 ASP A N 1
ATOM 3516 C CA . ASP A 1 465 ? -46.247 -0.653 56.693 1.00 95.62 465 ASP A CA 1
ATOM 3517 C C . ASP A 1 465 ? -45.340 -1.612 57.497 1.00 95.62 465 ASP A C 1
ATOM 3519 O O . ASP A 1 465 ? -44.763 -1.220 58.522 1.00 95.62 465 ASP A O 1
ATOM 3523 N N . PRO A 1 466 ? -45.154 -2.868 57.044 1.00 94.25 466 PRO A N 1
ATOM 3524 C CA . PRO A 1 466 ? -44.389 -3.878 57.776 1.00 94.25 466 PRO A CA 1
ATOM 3525 C C . PRO A 1 466 ? -42.903 -3.529 57.957 1.00 94.25 466 PRO A C 1
ATOM 3527 O O . PRO A 1 466 ? -42.247 -4.103 58.826 1.00 94.25 466 PRO A O 1
ATOM 3530 N N . ARG A 1 467 ? -42.356 -2.597 57.168 1.00 95.69 467 ARG A N 1
ATOM 3531 C CA . ARG A 1 467 ? -40.958 -2.143 57.260 1.00 95.69 467 ARG A CA 1
ATOM 3532 C C . ARG A 1 467 ? -40.740 -1.138 58.389 1.00 95.69 467 ARG A C 1
ATOM 3534 O O . ARG A 1 467 ? -39.624 -1.004 58.899 1.00 95.69 467 ARG A O 1
ATOM 3541 N N . ARG A 1 468 ? -41.798 -0.437 58.808 1.00 94.56 468 ARG A N 1
ATOM 3542 C CA . ARG A 1 468 ? -41.722 0.681 59.756 1.00 94.56 468 ARG A CA 1
ATOM 3543 C C . ARG A 1 468 ? -41.164 0.291 61.134 1.00 94.56 468 ARG A C 1
ATOM 3545 O O . ARG A 1 468 ? -40.291 1.014 61.613 1.00 94.56 468 ARG A O 1
ATOM 3552 N N . PRO A 1 469 ? -41.545 -0.842 61.765 1.00 95.44 469 PRO A N 1
ATOM 3553 C CA . PRO A 1 469 ? -40.938 -1.265 63.030 1.00 95.44 469 PRO A CA 1
ATOM 3554 C C . PRO A 1 469 ? -39.417 -1.443 62.936 1.00 95.44 469 PRO A C 1
ATOM 3556 O O . PRO A 1 469 ? -38.689 -1.041 63.841 1.00 95.44 469 PRO A O 1
ATOM 3559 N N . THR A 1 470 ? -38.921 -2.002 61.828 1.00 94.56 470 THR A N 1
ATOM 3560 C CA . THR A 1 470 ? -37.480 -2.164 61.600 1.00 94.56 470 THR A CA 1
ATOM 3561 C C . THR A 1 470 ? -36.784 -0.817 61.432 1.00 94.56 470 THR A C 1
ATOM 3563 O O . THR A 1 470 ? -35.712 -0.633 62.005 1.00 94.56 470 THR A O 1
ATOM 3566 N N . ALA A 1 471 ? -37.394 0.125 60.705 1.00 93.75 471 ALA A N 1
ATOM 3567 C CA . ALA A 1 471 ? -36.841 1.467 60.539 1.00 93.75 471 ALA A CA 1
ATOM 3568 C C . ALA A 1 471 ? -36.694 2.202 61.884 1.00 93.75 471 ALA A C 1
ATOM 3570 O O . ALA A 1 471 ? -35.621 2.721 62.178 1.00 93.75 471 ALA A O 1
ATOM 3571 N N . VAL A 1 472 ? -37.720 2.146 62.744 1.00 94.75 472 VAL A N 1
ATOM 3572 C CA . VAL A 1 472 ? -37.695 2.751 64.091 1.00 94.75 472 VAL A CA 1
ATOM 3573 C C . VAL A 1 472 ? -36.586 2.144 64.954 1.00 94.75 472 VAL A C 1
ATOM 3575 O O . VAL A 1 472 ? -35.800 2.870 65.559 1.00 94.75 472 VAL A O 1
ATOM 3578 N N . VAL A 1 473 ? -36.493 0.809 65.006 1.00 95.19 473 VAL A N 1
ATOM 3579 C CA . VAL A 1 473 ? -35.479 0.115 65.820 1.00 95.19 473 VAL A CA 1
ATOM 3580 C C . VAL A 1 473 ? -34.064 0.455 65.348 1.00 95.19 473 VAL A C 1
ATOM 3582 O O . VAL A 1 473 ? -33.183 0.697 66.173 1.00 95.19 473 VAL A O 1
ATOM 3585 N N . ARG A 1 474 ? -33.835 0.497 64.030 1.00 93.81 474 ARG A N 1
ATOM 3586 C CA . ARG A 1 474 ? -32.529 0.857 63.460 1.00 93.81 474 ARG A CA 1
ATOM 3587 C C . ARG A 1 474 ? -32.166 2.312 63.736 1.00 93.81 474 ARG A C 1
ATOM 3589 O O . ARG A 1 474 ? -31.031 2.552 64.139 1.00 93.81 474 ARG A O 1
ATOM 3596 N N . ARG A 1 475 ? -33.118 3.242 63.599 1.00 95.50 475 ARG A N 1
ATOM 3597 C CA . ARG A 1 475 ? -32.917 4.657 63.931 1.00 95.50 475 ARG A CA 1
ATOM 3598 C C . ARG A 1 475 ? -32.529 4.845 65.396 1.00 95.50 475 ARG A C 1
ATOM 3600 O O . ARG A 1 475 ? -31.555 5.530 65.671 1.00 95.50 475 ARG A O 1
ATOM 3607 N N . LEU A 1 476 ? -33.266 4.226 66.324 1.00 94.12 476 LEU A N 1
ATOM 3608 C CA . LEU A 1 476 ? -32.984 4.343 67.759 1.00 94.12 476 LEU A CA 1
ATOM 3609 C C . LEU A 1 476 ? -31.574 3.848 68.095 1.00 94.12 476 LEU A C 1
ATOM 3611 O O . LEU A 1 476 ? -30.829 4.568 68.750 1.00 94.12 476 LEU A O 1
ATOM 3615 N N . ARG A 1 477 ? -31.177 2.683 67.563 1.00 93.75 477 ARG A N 1
ATOM 3616 C CA . ARG A 1 477 ? -29.813 2.157 67.728 1.00 93.75 477 ARG A CA 1
ATOM 3617 C C . ARG A 1 477 ? -28.754 3.150 67.236 1.00 93.75 477 ARG A C 1
ATOM 3619 O O . ARG A 1 477 ? -27.807 3.422 67.955 1.00 93.75 477 ARG A O 1
ATOM 3626 N N . LEU A 1 478 ? -28.926 3.686 66.027 1.00 92.81 478 LEU A N 1
ATOM 3627 C CA . LEU A 1 478 ? -27.962 4.607 65.414 1.00 92.81 478 LEU A CA 1
ATOM 3628 C C . LEU A 1 478 ? -27.937 5.995 66.072 1.00 92.81 478 LEU A C 1
ATOM 3630 O O . LEU A 1 478 ? -26.974 6.722 65.895 1.00 92.81 478 LEU A O 1
ATOM 3634 N N . SER A 1 479 ? -28.982 6.380 66.812 1.00 90.19 479 SER A N 1
ATOM 3635 C CA . SER A 1 479 ? -29.004 7.635 67.579 1.00 90.19 479 SER A CA 1
ATOM 3636 C C . SER A 1 479 ? -28.335 7.537 68.955 1.00 90.19 479 SER A C 1
ATOM 3638 O O . SER A 1 479 ? -28.121 8.561 69.602 1.00 90.19 479 SER A O 1
ATOM 3640 N N . GLU A 1 480 ? -28.059 6.314 69.420 1.00 86.12 480 GLU A N 1
ATOM 3641 C CA . GLU A 1 480 ? -27.387 6.029 70.695 1.00 86.12 480 GLU A CA 1
ATOM 3642 C C . GLU A 1 480 ? -25.879 5.740 70.530 1.00 86.12 480 GLU A C 1
ATOM 3644 O O . GLU A 1 480 ? -25.157 5.734 71.529 1.00 86.12 480 GLU A O 1
ATOM 3649 N N . GLU A 1 481 ? -25.421 5.504 69.294 1.00 67.94 481 GLU A N 1
ATOM 3650 C CA . GLU A 1 481 ? -24.013 5.345 68.875 1.00 67.94 481 GLU A CA 1
ATOM 3651 C C . GLU A 1 481 ? -23.377 6.707 68.551 1.00 67.94 481 GLU A C 1
ATOM 3653 O O . GLU A 1 481 ? -22.191 6.895 68.919 1.00 67.94 481 GLU A O 1
#

Radius of gyration: 40.64 Å; Cα contacts (8 Å, |Δi|>4): 860; chains: 1; bounding box: 90×39×115 Å

Secondary structure (DSSP, 8-state):
--HHHHHHHHHHHHHHHTTS--SSPPPHHHHHHHHHHHHTT--TT-----B---HHHHHHHHHHSGGGGGHHHHHHHHHHHHHHTT-EEEEEETT-BEEEEEE-HHHHHHHHTTT--TTBB-SHHHH-S-HHHHHHHHTS-EEEEGGGSSSGGGTTEEEEEEEEE-TTT--EEEEEEEEEEGGG--TTHHHHHHHHHHHHHHHHHHHHHHHHHHHHHHHHHHHHTTTTSEEEEE-TT-BEEEEES-S---SB----TT-SEEE-SSS-EEEEEE-SSSEEEEETT----PPEEEEE-BSSSPPEEEETTEEEEPPHHHHHHHHHHHH-TT-B-HHHHHHHHHGGG--HHHHHHHHHHHHHHH-TTSEEETTEEE-SEEEEHHHHHHHHHHTT-HHHHHHH--SSBTTT---HHHHHHHHHHHHHHHHHHHH---HHHHHHHHTSTTGGG-HHHHHHHHHHS-TT-TTHHHHHHHHHHHHH-

Solvent-accessible surface area (backbone atoms only — not comparable to full-atom values): 25496 Å² total; per-residue (Å²): 95,60,78,64,60,46,50,51,36,41,54,51,41,50,31,55,76,66,72,53,88,48,95,68,79,68,59,67,74,47,48,54,34,43,51,53,7,51,74,53,65,39,56,46,80,55,78,62,45,59,69,79,39,57,84,84,54,44,55,61,55,45,71,74,34,76,64,53,82,36,42,67,60,44,44,71,68,42,36,64,59,14,45,76,55,49,16,28,36,38,32,28,37,61,73,23,36,25,68,44,75,47,46,20,70,72,45,52,60,52,31,53,75,54,48,65,42,67,27,18,35,44,20,26,63,52,48,14,24,38,18,47,13,44,3,54,77,66,68,38,72,32,74,32,48,26,41,54,24,45,21,59,81,49,29,63,28,28,24,19,9,9,38,31,45,37,72,86,80,66,45,71,54,16,25,37,26,42,36,31,48,37,82,54,58,52,89,60,46,55,59,50,30,44,49,42,25,51,50,36,32,52,50,51,42,53,54,48,53,52,49,49,51,52,48,45,66,73,46,42,64,63,62,60,71,44,66,76,44,22,32,34,36,25,43,79,86,18,38,53,76,46,66,35,77,60,92,77,76,66,68,57,48,86,70,63,90,89,48,55,59,41,76,72,85,78,86,46,56,29,39,44,42,83,48,101,72,26,34,40,36,41,32,76,83,55,63,69,79,56,46,35,34,40,36,47,45,44,13,90,67,84,34,35,40,26,48,73,84,45,78,39,84,46,54,70,72,56,44,52,53,51,51,54,28,65,78,31,69,90,33,36,48,57,62,56,50,24,39,39,54,50,37,95,81,48,61,52,70,57,46,58,54,51,51,52,53,49,43,69,72,70,37,89,61,36,64,49,78,86,46,33,21,60,67,24,50,71,47,37,36,62,60,51,25,51,53,22,51,76,68,70,35,59,70,62,17,58,72,47,53,56,31,52,50,44,72,88,57,80,25,57,52,54,41,54,53,29,54,52,51,52,51,52,51,51,52,56,44,72,71,47,88,52,65,67,58,42,51,56,45,39,73,26,77,67,34,61,77,35,47,67,61,24,52,51,45,49,73,69,49,56,96,84,42,88,61,38,67,58,28,48,55,53,28,54,55,55,74,75,108

Foldseek 3Di:
DDPVVLVVLVQQLCCVVVPHPGPDDDDPLLNVQQVVLVVLVADLADQEFDQADDPVCLVVVLVPALLVLVVVLLCVLPAVCQQVLAKWKWKAFLQQQTNDIHHHPVQVVLCVRHHVDHRGHDACSTQHDDQFNSQSVVVAWDKAAASSGSHNSCNQKIKTKHFAAALLPRDTTIMMMMMHGRVSDDPCRNVSRNVSRVVSNVVNVVVVVVVLVVQCVVCVVVQVVCPQWWKFWAFQQAATSDIPPDPDAPRGDDDPPPDQWDDRVPRWIWGWDDDPGGTMTTTPPPPPLQFEWEWEFAADDFTWIQTNNRIDGDDLVLSLLVVVQVVPQVADALVRSQCQQPNPPGDSVVSVVSLVVSCVRRDPRQFDVVGTHGRGNYHYLLVQLVVCLVVLNLVSNLVSHQHFGSVPGPRNNSVVSRVVSLVSSVVSLLPDLDLVSLVSQCPHPSNVLPLSSLVSNLVNDDPPDPCNVVSVVSNVVNVVD

Mean predicted aligned error: 15.21 Å

pLDDT: mean 91.03, std 8.29, range [46.03, 98.69]

Nearest PDB structures (foldseek):
  4lrz-assembly1_H  TM=6.778E-01  e=3.655E-15  Escherichia coli K-12
  4lrz-assembly2_E  TM=6.794E-01  e=6.958E-15  Escherichia coli K-12
  1tf1-assembly2_B  TM=6.472E-01  e=5.310E-04  Escherichia coli
  2o99-assembly2_B  TM=4.929E-01  e=2.021E-04  Escherichia coli
  3vjb-assembly2_F  TM=3.231E-01  e=3.522E+00  Homo sapiens

Sequence (481 aa):
MDAEEARRLNALYDEVLGGGRASAEPRPVVAESWQRSLAAQVDPELDAPPVVYGADRLAEVRESHPLNAVLPVLRQTLTSIADEASHIMVITDAHGLILWREGAADVRRQADRVALSEGAIWSEDAIGTNGMGTALATGQPVQIHSAEHLVRRIHPWTCAAAPVHDPDTGKLIGAVDISGPLRTVHPAMMALVTAAARLAEGQLQVLMAAADEQLRARNMRHLMALGEQSGALLTPTGRVLAVQPLGWLPDRLIVPDGADRIELGDGREAVVEPLDEGYLLRIPGTSRRRTSLDLKLLGGSQPIATVNGRPIALTLRRAEVLALLMLHPAGLTAEQLMLQLYGDEGNPTTVRGEMHRLRNLLGSGVLDTKPYRIIADVTGDVDLVRKALAQRDLGTALQYYSGPLLSRSEAPALRAERDELDATLRAAVLESADTDQLWQFAQTSTGADDLEVYERLEAALPLDDPRRPTAVVRRLRLSEE